Protein AF-A0A7K0DSP1-F1 (afdb_monomer)

pLDDT: mean 83.59, std 16.06, range [27.11, 98.75]

Sequence (676 aa):
MGIRMHAGPEGMPEGAAALQHVYDAVHGTIDTRDTYILGERSTIAHLLVSPALQRMRRIKQLDFASQTFSAADHSRFAHAIGTMHVMRKMLDRLVDTGENFERQLQYLRKSNARLFDGDVAADRPKLFQHMLLAGLLQDIGELPYAQATRHVYRPNLEMRKHVSRCTGIREDRLNNKQIFTLAGIFDEKIAEKLALVDMGLLAYLITGLSPDEEAELALRPLRHMVDGTLDADRLDYVFRDAYHTLGAVGDANSVIDTILYYDDVGPVVTEAGPVANLLVARARLYSSVYLSPANRFRLLLLLTALRGIRDDVECSKEFFGPSAVDISLDDFFDLDEMSLNSRLYDITRSPTVRRLDKKSRNALEIYTGKYIDYQHFWIAPVSERNAAPAVNLVLPDDLYFDTLSDQQRPIYYTGSVRVKNESLSHIADSVPLEHCAGPYSAMLQSPVSTQPMKDSILVFLPAVHRGRAWAEFDAALASRNLYDVLLENDPVSVIDFPTDTRNAPGFVGPAVFISFAAPDIQLVRRIAAVLVSARRRYFFYGGRFQGIGATARDNSVNAVREADAVIMVASTSYAARFKQEPDGYVASEIFAISARRERDADFSLVVLTAEDKSTVLDNLPWRSAFGFGEPPFFGRPLRSANSADFDSAVHAAIQAIDAVVTVSRDSGYSGETRSS

Solvent-accessible surface area (backbone atoms only — not comparable to full-atom values): 37420 Å² total; per-residue (Å²): 136,86,82,83,78,80,81,73,80,91,84,72,78,93,88,65,86,62,67,54,57,48,86,40,96,82,76,41,76,37,71,45,65,58,65,44,69,72,62,99,56,56,50,51,51,56,46,65,73,28,71,59,46,52,43,26,62,53,21,55,65,52,59,54,33,32,80,81,29,79,60,35,70,53,24,38,35,61,48,24,55,39,9,19,41,43,35,49,52,47,51,52,39,25,52,76,60,63,59,68,62,56,68,40,50,54,49,41,32,69,78,37,48,89,82,29,75,64,56,64,81,68,32,46,34,52,53,50,35,45,50,31,50,29,37,44,44,61,64,56,24,63,56,38,52,41,92,30,40,65,81,59,52,40,70,23,71,68,56,42,53,48,42,20,68,76,57,62,40,60,58,90,79,51,53,62,51,56,46,42,20,47,40,54,50,62,32,67,91,40,30,65,68,40,71,73,54,64,62,66,59,38,46,24,47,59,66,77,51,66,74,51,75,65,50,57,76,50,41,37,34,60,29,27,43,55,64,40,94,76,12,19,51,59,48,28,49,47,45,46,52,20,60,33,60,79,55,56,63,79,54,52,61,62,37,45,75,27,46,46,52,55,41,87,79,31,48,32,21,51,53,40,64,47,53,48,36,51,52,50,47,43,51,49,41,32,48,63,47,72,62,22,66,71,31,47,50,53,41,50,24,49,35,41,21,54,47,29,33,60,72,34,70,65,39,16,43,71,70,50,32,94,56,35,53,37,36,52,72,67,57,50,68,63,49,29,44,65,52,51,51,51,49,53,54,51,45,70,72,36,80,53,45,77,71,36,51,71,37,22,38,51,23,40,43,42,69,74,64,50,87,70,64,66,44,74,53,77,44,63,70,74,71,87,88,70,79,69,79,89,70,94,71,66,77,47,62,72,56,49,67,42,67,57,64,82,55,70,43,59,83,53,61,79,65,37,40,27,31,47,43,79,92,50,58,92,44,96,61,62,42,40,35,47,81,62,36,65,92,50,15,70,66,37,70,41,85,43,54,44,50,75,53,75,84,27,33,42,38,37,37,50,74,78,78,79,56,70,41,47,56,54,47,52,52,29,53,76,67,59,57,38,53,64,54,48,64,77,63,42,82,66,68,55,69,92,60,75,55,58,26,73,86,40,89,85,41,44,76,68,33,29,29,53,46,70,32,83,95,45,51,68,59,52,51,54,50,47,51,53,32,56,78,65,30,39,13,30,33,47,67,91,50,95,79,51,64,94,42,96,42,66,48,48,22,42,37,49,46,57,71,74,30,47,26,36,42,34,46,47,25,66,64,35,27,48,49,33,70,76,29,70,88,31,43,61,30,49,27,45,50,44,48,31,60,42,46,77,71,34,90,52,45,36,78,39,36,36,34,39,46,57,65,75,73,36,58,84,53,47,61,46,54,84,47,61,70,29,94,69,77,69,65,38,66,61,31,50,75,80,37,51,70,70,54,38,51,51,19,53,51,51,44,52,53,55,45,51,54,44,48,50,55,51,60,62,70,70,72,71,86,77,91,75,92,130

Radius of gyration: 28.17 Å; Cα contacts (8 Å, |Δi|>4): 1058; chains: 1; bounding box: 87×64×83 Å

Structure (mmCIF, N/CA/C/O backbone):
data_AF-A0A7K0DSP1-F1
#
_entry.id   AF-A0A7K0DSP1-F1
#
loop_
_atom_site.group_PDB
_atom_site.id
_atom_site.type_symbol
_atom_site.label_atom_id
_atom_site.label_alt_id
_atom_site.label_comp_id
_atom_site.label_asym_id
_atom_site.label_entity_id
_atom_site.label_seq_id
_atom_site.pdbx_PDB_ins_code
_atom_site.Cartn_x
_atom_site.Cartn_y
_atom_site.Cartn_z
_atom_site.occupancy
_atom_site.B_iso_or_equiv
_atom_site.auth_seq_id
_atom_site.auth_comp_id
_atom_site.auth_asym_id
_atom_site.auth_atom_id
_atom_site.pdbx_PDB_model_num
ATOM 1 N N . MET A 1 1 ? -39.569 32.919 -6.430 1.00 36.00 1 MET A N 1
ATOM 2 C CA . MET A 1 1 ? -39.931 32.170 -5.208 1.00 36.00 1 MET A CA 1
ATOM 3 C C . MET A 1 1 ? -38.671 32.022 -4.376 1.00 36.00 1 MET A C 1
ATOM 5 O O . MET A 1 1 ? -37.805 31.245 -4.747 1.00 36.00 1 MET A O 1
ATOM 9 N N . GLY A 1 2 ? -38.506 32.861 -3.352 1.00 28.59 2 GLY A N 1
ATOM 10 C CA . GLY A 1 2 ? -37.340 32.819 -2.468 1.00 28.59 2 GLY A CA 1
ATOM 11 C C . GLY A 1 2 ? -37.510 31.729 -1.414 1.00 28.59 2 GLY A C 1
ATOM 12 O O . GLY A 1 2 ? -38.531 31.699 -0.730 1.00 28.59 2 GLY A O 1
ATOM 13 N N . ILE A 1 3 ? -36.526 30.840 -1.302 1.00 29.31 3 ILE A N 1
ATOM 14 C CA . ILE A 1 3 ? -36.465 29.821 -0.254 1.00 29.31 3 ILE A CA 1
ATOM 15 C C . ILE A 1 3 ? -35.783 30.462 0.957 1.00 29.31 3 ILE A C 1
ATOM 17 O O . ILE A 1 3 ? -34.620 30.853 0.888 1.00 29.31 3 ILE A O 1
ATOM 21 N N . ARG A 1 4 ? -36.532 30.613 2.055 1.00 27.11 4 ARG A N 1
ATOM 22 C CA . ARG A 1 4 ? -35.997 30.998 3.367 1.00 27.11 4 ARG A CA 1
ATOM 23 C C . ARG A 1 4 ? -35.152 29.845 3.908 1.00 27.11 4 ARG A C 1
ATOM 25 O O . ARG A 1 4 ? -35.680 28.756 4.112 1.00 27.11 4 ARG A O 1
ATOM 32 N N . MET A 1 5 ? -33.874 30.097 4.173 1.00 29.28 5 MET A N 1
ATOM 33 C CA . MET A 1 5 ? -33.074 29.234 5.040 1.00 29.28 5 MET A CA 1
ATOM 34 C C . MET A 1 5 ? -33.464 29.519 6.493 1.00 29.28 5 MET A C 1
ATOM 36 O O . MET A 1 5 ? -33.476 30.673 6.921 1.00 29.28 5 MET A O 1
ATOM 40 N N . HIS A 1 6 ? -33.850 28.478 7.229 1.00 31.34 6 HIS A N 1
ATOM 41 C CA . HIS A 1 6 ? -34.105 28.566 8.663 1.00 31.34 6 HIS A CA 1
ATOM 42 C C . HIS A 1 6 ? -32.789 28.836 9.402 1.00 31.34 6 HIS A C 1
ATOM 44 O O . HIS A 1 6 ? -31.823 28.094 9.239 1.00 31.34 6 HIS A O 1
ATOM 50 N N . ALA A 1 7 ? -32.768 29.901 10.206 1.00 32.94 7 ALA A N 1
ATOM 51 C CA . ALA A 1 7 ? -31.704 30.176 11.160 1.00 32.94 7 ALA A CA 1
ATOM 52 C C . ALA A 1 7 ? -31.658 29.057 12.216 1.00 32.94 7 ALA A C 1
ATOM 54 O O . ALA A 1 7 ? -32.695 28.684 12.770 1.00 32.94 7 ALA A O 1
ATOM 55 N N . GLY A 1 8 ? -30.465 28.504 12.452 1.00 35.62 8 GLY A N 1
ATOM 56 C CA . GLY A 1 8 ? -30.205 27.584 13.561 1.00 35.62 8 GLY A CA 1
ATOM 57 C C . GLY A 1 8 ? -30.283 28.290 14.924 1.00 35.62 8 GLY A C 1
ATOM 58 O O . GLY A 1 8 ? -30.369 29.519 14.964 1.00 35.62 8 GLY A O 1
ATOM 59 N N . PRO A 1 9 ? -30.271 27.536 16.039 1.00 33.75 9 PRO A N 1
ATOM 60 C CA . PRO A 1 9 ? -30.369 28.105 17.380 1.00 33.75 9 PRO A CA 1
ATOM 61 C C . PRO A 1 9 ? -29.222 29.090 17.649 1.00 33.75 9 PRO A C 1
ATOM 63 O O . PRO A 1 9 ? -28.073 28.829 17.288 1.00 33.75 9 PRO A O 1
ATOM 66 N N . GLU A 1 10 ? -29.557 30.222 18.269 1.00 33.81 10 GLU A N 1
ATOM 67 C CA . GLU A 1 10 ? -28.651 31.334 18.565 1.00 33.81 10 GLU A CA 1
ATOM 68 C C . GLU A 1 10 ? -27.416 30.871 19.358 1.00 33.81 10 GLU A C 1
ATOM 70 O O . GLU A 1 10 ? -27.544 30.288 20.434 1.00 33.81 10 GLU A O 1
ATOM 75 N N . GLY A 1 11 ? -26.215 31.143 18.826 1.00 37.78 11 GLY A N 1
ATOM 76 C CA . GLY A 1 11 ? -24.948 30.942 19.541 1.00 37.78 11 GLY A CA 1
ATOM 77 C C . GLY A 1 11 ? -23.765 30.396 18.733 1.00 37.78 11 GLY A C 1
ATOM 78 O O . GLY A 1 11 ? -22.658 30.370 19.262 1.00 37.78 11 GLY A O 1
ATOM 79 N N . MET A 1 12 ? -23.934 29.978 17.472 1.00 32.81 12 MET A N 1
ATOM 80 C CA . MET A 1 12 ? -22.795 29.537 16.649 1.00 32.81 12 MET A CA 1
ATOM 81 C C . MET A 1 12 ? -22.161 30.696 15.859 1.00 32.81 12 MET A C 1
ATOM 83 O O . MET A 1 12 ? -22.889 31.421 15.180 1.00 32.81 12 MET A O 1
ATOM 87 N N . PRO A 1 13 ? -20.825 30.875 15.900 1.00 35.53 13 PRO A N 1
ATOM 88 C CA . PRO A 1 13 ? -20.150 31.900 15.112 1.00 35.53 13 PRO A CA 1
ATOM 89 C C . PRO A 1 13 ? -20.277 31.611 13.608 1.00 35.53 13 PRO A C 1
ATOM 91 O O . PRO A 1 13 ? -20.029 30.497 13.139 1.00 35.53 13 PRO A O 1
ATOM 94 N N . GLU A 1 14 ? -20.668 32.640 12.855 1.00 37.59 14 GLU A N 1
ATOM 95 C CA . GLU A 1 14 ? -20.814 32.626 11.399 1.00 37.59 14 GLU A CA 1
ATOM 96 C C . GLU A 1 14 ? -19.476 32.282 10.720 1.00 37.59 14 GLU A C 1
ATOM 98 O O . GLU A 1 14 ? -18.514 33.045 10.792 1.00 37.59 14 GLU A O 1
ATOM 103 N N . GLY A 1 15 ? -19.400 31.121 10.057 1.00 37.09 15 GLY A N 1
ATOM 104 C CA . GLY A 1 15 ? -18.249 30.768 9.212 1.00 37.09 15 GLY A CA 1
ATOM 105 C C . GLY A 1 15 ? -18.026 29.281 8.924 1.00 37.09 15 GLY A C 1
ATOM 106 O O . GLY A 1 15 ? -17.362 28.955 7.945 1.00 37.09 15 GLY A O 1
ATOM 107 N N . ALA A 1 16 ? -18.592 28.361 9.709 1.00 37.47 16 ALA A N 1
ATOM 108 C CA . ALA A 1 16 ? -18.476 26.926 9.444 1.00 37.47 16 ALA A CA 1
ATOM 109 C C . ALA A 1 16 ? -19.738 26.182 9.891 1.00 37.47 16 ALA A C 1
ATOM 111 O O . ALA A 1 16 ? -19.772 25.569 10.955 1.00 37.47 16 ALA A O 1
ATOM 112 N N . ALA A 1 17 ? -20.779 26.188 9.057 1.00 43.28 17 ALA A N 1
ATOM 113 C CA . ALA A 1 17 ? -21.724 25.080 9.089 1.00 43.28 17 ALA A CA 1
ATOM 114 C C . ALA A 1 17 ? -20.935 23.835 8.653 1.00 43.28 17 ALA A C 1
ATOM 116 O O . ALA A 1 17 ? -20.761 23.594 7.460 1.00 43.28 17 ALA A O 1
ATOM 117 N N . ALA A 1 18 ? -20.342 23.120 9.613 1.00 54.38 18 ALA A N 1
ATOM 118 C CA . ALA A 1 18 ? -19.647 21.870 9.348 1.00 54.38 18 ALA A CA 1
ATOM 119 C C . ALA A 1 18 ? -20.594 20.977 8.538 1.00 54.38 18 ALA A C 1
ATOM 121 O O . ALA A 1 18 ? -21.741 20.780 8.941 1.00 54.38 18 ALA A O 1
ATOM 122 N N . LEU A 1 19 ? -20.147 20.490 7.377 1.00 61.50 19 LEU A N 1
ATOM 123 C CA . LEU A 1 19 ? -20.882 19.497 6.596 1.00 61.50 19 LEU A CA 1
ATOM 124 C C . LEU A 1 19 ? -21.046 18.262 7.485 1.00 61.50 19 LEU A C 1
ATOM 126 O O . LEU A 1 19 ? -20.141 17.439 7.523 1.00 61.50 19 LEU A O 1
ATOM 130 N N . GLN A 1 20 ? -22.159 18.166 8.222 1.00 74.62 20 GLN A N 1
ATOM 131 C CA . GLN A 1 20 ? -22.497 17.027 9.093 1.00 74.62 20 GLN A CA 1
ATOM 132 C C . GLN A 1 20 ? -22.691 15.740 8.286 1.00 74.62 20 GLN A C 1
ATOM 134 O O . GLN A 1 20 ? -22.624 14.639 8.827 1.00 74.62 20 GLN A O 1
ATOM 139 N N . HIS A 1 21 ? -22.929 15.900 6.984 1.00 86.56 21 HIS A N 1
ATOM 140 C CA . HIS A 1 21 ? -23.085 14.817 6.043 1.00 86.56 21 HIS A CA 1
ATOM 141 C C . HIS A 1 21 ? -22.329 15.098 4.749 1.00 86.56 21 HIS A C 1
ATOM 143 O O . HIS A 1 21 ? -22.278 16.235 4.271 1.00 86.56 21 HIS A O 1
ATOM 149 N N . VAL A 1 22 ? -21.793 14.033 4.161 1.00 90.88 22 VAL A N 1
ATOM 150 C CA . VAL A 1 22 ? -21.239 14.014 2.805 1.00 90.88 22 VAL A CA 1
ATOM 151 C C . VAL A 1 22 ? -22.004 12.968 2.003 1.00 90.88 22 VAL A C 1
ATOM 153 O O . VAL A 1 22 ? -22.298 11.892 2.514 1.00 90.88 22 VAL A O 1
ATOM 156 N N . TYR A 1 23 ? -22.342 13.281 0.755 1.00 93.06 23 TYR A N 1
ATOM 157 C CA . TYR A 1 23 ? -22.948 12.312 -0.155 1.00 93.06 23 TYR A CA 1
ATOM 158 C C . TYR A 1 23 ? -21.851 11.574 -0.918 1.00 93.06 23 TYR A C 1
ATOM 160 O O . TYR A 1 23 ? -21.028 12.199 -1.588 1.00 93.06 23 TYR A O 1
ATOM 168 N N . ASP A 1 24 ? -21.860 10.254 -0.813 1.00 95.19 24 ASP A N 1
ATOM 169 C CA . ASP A 1 24 ? -20.935 9.337 -1.462 1.00 95.19 24 ASP A CA 1
ATOM 170 C C . ASP A 1 24 ? -21.697 8.381 -2.386 1.00 95.19 24 ASP A C 1
ATOM 172 O O . ASP A 1 24 ? -22.796 7.923 -2.072 1.00 95.19 24 ASP A O 1
ATOM 176 N N . ALA A 1 25 ? -21.111 8.078 -3.544 1.00 91.62 25 ALA A N 1
ATOM 177 C CA . ALA A 1 25 ? -21.758 7.240 -4.552 1.00 91.62 25 ALA A CA 1
ATOM 178 C C . ALA A 1 25 ? -21.875 5.765 -4.130 1.00 91.62 25 ALA A C 1
ATOM 180 O O . ALA A 1 25 ? -22.749 5.067 -4.636 1.00 91.62 25 ALA A O 1
ATOM 181 N N . VAL A 1 26 ? -21.008 5.299 -3.225 1.00 94.00 26 VAL A N 1
ATOM 182 C CA . VAL A 1 26 ? -20.949 3.898 -2.784 1.00 94.00 26 VAL A CA 1
ATOM 183 C C . VAL A 1 26 ? -21.766 3.707 -1.512 1.00 94.00 26 VAL A C 1
ATOM 185 O O . VAL A 1 26 ? -22.581 2.793 -1.424 1.00 94.00 26 VAL A O 1
ATOM 188 N N . HIS A 1 27 ? -21.585 4.597 -0.537 1.00 94.75 27 HIS A N 1
ATOM 189 C CA . HIS A 1 27 ? -22.173 4.454 0.798 1.00 94.75 27 HIS A CA 1
ATOM 190 C C . HIS A 1 27 ? -23.432 5.288 1.034 1.00 94.75 27 HIS A C 1
ATOM 192 O O . HIS A 1 27 ? -24.028 5.196 2.110 1.00 94.75 27 HIS A O 1
ATOM 198 N N . GLY A 1 28 ? -23.844 6.104 0.060 1.00 94.12 28 GLY A N 1
ATOM 199 C CA . GLY A 1 28 ? -24.939 7.054 0.217 1.00 94.12 28 GLY A CA 1
ATOM 200 C C . GLY A 1 28 ? -24.546 8.204 1.142 1.00 94.12 28 GLY A C 1
ATOM 201 O O . GLY A 1 28 ? -23.525 8.858 0.946 1.00 94.12 28 GLY A O 1
ATOM 202 N N . THR A 1 29 ? -25.365 8.490 2.151 1.00 95.25 29 THR A N 1
ATOM 203 C CA . THR A 1 29 ? -25.078 9.568 3.107 1.00 95.25 29 THR A CA 1
ATOM 204 C C . THR A 1 29 ? -24.080 9.098 4.166 1.00 95.25 29 THR A C 1
ATOM 206 O O . THR A 1 29 ? -24.372 8.188 4.941 1.00 95.25 29 THR A O 1
ATOM 209 N N . ILE A 1 30 ? -22.926 9.759 4.236 1.00 95.75 30 ILE A N 1
ATOM 210 C CA . ILE A 1 30 ? -21.889 9.524 5.243 1.00 95.75 30 ILE A CA 1
ATOM 211 C C . ILE A 1 30 ? -22.022 10.541 6.377 1.00 95.75 30 ILE A C 1
ATOM 213 O O . ILE A 1 30 ? -22.111 11.742 6.124 1.00 95.75 30 ILE A O 1
ATOM 217 N N . ASP A 1 31 ? -22.017 10.058 7.622 1.00 93.00 31 ASP A N 1
ATOM 218 C CA . ASP A 1 31 ? -22.009 10.877 8.840 1.00 93.00 31 ASP A CA 1
ATOM 219 C C . ASP A 1 31 ? -20.577 11.231 9.267 1.00 93.00 31 ASP A C 1
ATOM 221 O O . ASP A 1 31 ? -19.766 10.364 9.612 1.00 93.00 31 ASP A O 1
ATOM 225 N N . THR A 1 32 ? -20.279 12.526 9.263 1.00 91.94 32 THR A N 1
ATOM 226 C CA . THR A 1 32 ? -18.964 13.098 9.585 1.00 91.94 32 THR A CA 1
ATOM 227 C C . THR A 1 32 ? -18.913 13.723 10.981 1.00 91.94 32 THR A C 1
ATOM 229 O O . THR A 1 32 ? -17.931 14.384 11.317 1.00 91.94 32 THR A O 1
ATOM 232 N N . ARG A 1 33 ? -19.952 13.549 11.808 1.00 90.69 33 ARG A N 1
ATOM 233 C CA . ARG A 1 33 ? -19.974 14.056 13.188 1.00 90.69 33 ARG A CA 1
ATOM 234 C C . ARG A 1 33 ? -19.020 13.266 14.077 1.00 90.69 33 ARG A C 1
ATOM 236 O O . ARG A 1 33 ? -18.889 12.055 13.935 1.00 90.69 33 ARG A O 1
ATOM 243 N N . ASP A 1 34 ? -18.389 13.921 15.040 1.00 90.25 34 ASP A N 1
ATOM 244 C CA . ASP A 1 34 ? -17.561 13.217 16.023 1.00 90.25 34 ASP A CA 1
ATOM 245 C C . ASP A 1 34 ? -18.415 12.319 16.926 1.00 90.25 34 ASP A C 1
ATOM 247 O O . ASP A 1 34 ? -19.563 12.641 17.240 1.00 90.25 34 ASP A O 1
ATOM 251 N N . THR A 1 35 ? -17.850 11.198 17.374 1.00 86.69 35 THR A N 1
ATOM 252 C CA . THR A 1 35 ? -18.454 10.388 18.447 1.00 86.69 35 THR A CA 1
ATOM 253 C C . THR A 1 35 ? -18.195 11.006 19.814 1.00 86.69 35 THR A C 1
ATOM 255 O O . THR A 1 35 ? -18.970 10.803 20.743 1.00 86.69 35 THR A O 1
ATOM 258 N N . TYR A 1 36 ? -17.117 11.780 19.935 1.00 83.00 36 TYR A N 1
ATOM 259 C CA . TYR A 1 36 ? -16.787 12.559 21.116 1.00 83.00 36 TYR A CA 1
ATOM 260 C C . TYR A 1 36 ? -16.146 13.874 20.684 1.00 83.00 36 TYR A C 1
ATOM 262 O O . TYR A 1 36 ? -15.126 13.878 19.992 1.00 83.00 36 TYR A O 1
ATOM 270 N N . ILE A 1 37 ? -16.739 14.997 21.093 1.00 73.88 37 ILE A N 1
ATOM 271 C CA . ILE A 1 37 ? -16.173 16.312 20.801 1.00 73.88 37 ILE A CA 1
ATOM 272 C C . ILE A 1 37 ? -15.040 16.545 21.795 1.00 73.88 37 ILE A C 1
ATOM 274 O O . ILE A 1 37 ? -15.269 16.805 22.974 1.00 73.88 37 ILE A O 1
ATOM 278 N N . LEU A 1 38 ? -13.806 16.421 21.309 1.00 66.94 38 LEU A N 1
ATOM 279 C CA . LEU A 1 38 ? -12.623 16.586 22.144 1.00 66.94 38 LEU A CA 1
ATOM 280 C C . LEU A 1 38 ? -12.368 18.058 22.512 1.00 66.94 38 LEU A C 1
ATOM 282 O O . LEU A 1 38 ? -11.643 18.284 23.464 1.00 66.94 38 LEU A O 1
ATOM 286 N N . GLY A 1 39 ? -12.981 19.045 21.838 1.00 67.06 39 GLY A N 1
ATOM 287 C CA . GLY A 1 39 ? -12.827 20.483 22.124 1.00 67.06 39 GLY A CA 1
ATOM 288 C C . GLY A 1 39 ? -14.095 21.315 21.868 1.00 67.06 39 GLY A C 1
ATOM 289 O O . GLY A 1 39 ? -15.208 20.840 22.046 1.00 67.06 39 GLY A O 1
ATOM 290 N N . GLU A 1 40 ? -13.952 22.572 21.435 1.00 67.06 40 GLU A N 1
ATOM 291 C CA . GLU A 1 40 ? -15.107 23.449 21.136 1.00 67.06 40 GLU A CA 1
ATOM 292 C C . GLU A 1 40 ? -15.729 23.200 19.751 1.00 67.06 40 GLU A C 1
ATOM 294 O O . GLU A 1 40 ? -16.824 23.674 19.446 1.00 67.06 40 GLU A O 1
ATOM 299 N N . ARG A 1 41 ? -15.011 22.493 18.875 1.00 75.19 41 ARG A N 1
ATOM 300 C CA . ARG A 1 41 ? -15.364 22.298 17.466 1.00 75.19 41 ARG A CA 1
ATOM 301 C C . ARG A 1 41 ? -15.139 20.853 17.050 1.00 75.19 41 ARG A C 1
ATOM 303 O O . ARG A 1 41 ? -14.393 20.121 17.695 1.00 75.19 41 ARG A O 1
ATOM 310 N N . SER A 1 42 ? -15.760 20.476 15.935 1.00 86.06 42 SER A N 1
ATOM 311 C CA . SER A 1 42 ? -15.656 19.121 15.409 1.00 86.06 42 SER A CA 1
ATOM 312 C C . SER A 1 42 ? -14.252 18.801 14.886 1.00 86.06 42 SER A C 1
ATOM 314 O O . SER A 1 42 ? -13.735 19.505 14.013 1.00 86.06 42 SER A O 1
ATOM 316 N N . THR A 1 43 ? -13.650 17.719 15.388 1.00 89.19 43 THR A N 1
ATOM 317 C CA . THR A 1 43 ? -12.313 17.269 14.976 1.00 89.19 43 THR A CA 1
ATOM 318 C C . THR A 1 43 ? -12.346 16.750 13.542 1.00 89.19 43 THR A C 1
ATOM 320 O O . THR A 1 43 ? -11.556 17.203 12.712 1.00 89.19 43 THR A O 1
ATOM 323 N N . ILE A 1 44 ? -13.294 15.866 13.211 1.00 91.75 44 ILE A N 1
ATOM 324 C CA . ILE A 1 44 ? -13.440 15.320 11.854 1.00 91.75 44 ILE A CA 1
ATOM 325 C C . ILE A 1 44 ? -13.682 16.450 10.846 1.00 91.75 44 ILE A C 1
ATOM 327 O O . ILE A 1 44 ? -12.969 16.538 9.846 1.00 91.75 44 ILE A O 1
ATOM 331 N N . ALA A 1 45 ? -14.608 17.375 11.120 1.00 88.69 45 ALA A N 1
ATOM 332 C CA . ALA A 1 45 ? -14.893 18.480 10.202 1.00 88.69 45 ALA A CA 1
ATOM 333 C C . ALA A 1 45 ? -13.656 19.356 9.920 1.00 88.69 45 ALA A C 1
ATOM 335 O O . ALA A 1 45 ? -13.424 19.762 8.779 1.00 88.69 45 ALA A O 1
ATOM 336 N N . HIS A 1 46 ? -12.830 19.620 10.935 1.00 86.88 46 HIS A N 1
ATOM 337 C CA . HIS A 1 46 ? -11.588 20.377 10.773 1.00 86.88 46 HIS A CA 1
ATOM 338 C C . HIS A 1 46 ? -10.509 19.640 9.972 1.00 86.88 46 HIS A C 1
ATOM 340 O O . HIS A 1 46 ? -9.716 20.282 9.267 1.00 86.88 46 HIS A O 1
ATOM 346 N N . LEU A 1 47 ? -10.446 18.313 10.093 1.00 91.12 47 LEU A N 1
ATOM 347 C CA . LEU A 1 47 ? -9.525 17.476 9.327 1.00 91.12 47 LEU A CA 1
ATOM 348 C C . LEU A 1 47 ? -9.949 17.388 7.865 1.00 91.12 47 LEU A C 1
ATOM 350 O O . LEU A 1 47 ? -9.092 17.492 6.989 1.00 91.12 47 LEU A O 1
ATOM 354 N N . LEU A 1 48 ? -11.252 17.303 7.583 1.00 91.94 48 LEU A N 1
ATOM 355 C CA . LEU A 1 48 ? -11.776 17.240 6.216 1.00 91.94 48 LEU A CA 1
ATOM 356 C C . LEU A 1 48 ? -11.341 18.429 5.352 1.00 91.94 48 LEU A C 1
ATOM 358 O O . LEU A 1 48 ? -11.216 18.277 4.141 1.00 91.94 48 LEU A O 1
ATOM 362 N N . VAL A 1 49 ? -11.071 19.591 5.949 1.00 89.69 49 VAL A N 1
ATOM 363 C CA . VAL A 1 49 ? -10.566 20.793 5.257 1.00 89.69 49 VAL A CA 1
ATOM 364 C C . VAL A 1 49 ? -9.053 21.002 5.411 1.00 89.69 49 VAL A C 1
ATOM 366 O O . VAL A 1 49 ? -8.530 22.042 5.018 1.00 89.69 49 VAL A O 1
ATOM 369 N N . SER A 1 50 ? -8.327 20.048 6.001 1.00 88.62 50 SER A N 1
ATOM 370 C CA . SER A 1 50 ? -6.869 20.129 6.147 1.00 88.62 50 SER A CA 1
ATOM 371 C C . SER A 1 50 ? -6.144 19.963 4.803 1.00 88.62 50 SER A C 1
ATOM 373 O O . SER A 1 50 ? -6.633 19.234 3.934 1.00 88.62 50 SER A O 1
ATOM 375 N N . PRO A 1 51 ? -4.957 20.578 4.624 1.00 87.44 51 PRO A N 1
ATOM 376 C CA . PRO A 1 51 ? -4.157 20.400 3.413 1.00 87.44 51 PRO A CA 1
ATOM 377 C C . PRO A 1 51 ? -3.846 18.930 3.097 1.00 87.44 51 PRO A C 1
ATOM 379 O O . PRO A 1 51 ? -4.003 18.519 1.948 1.00 87.44 51 PRO A O 1
ATOM 382 N N . ALA A 1 52 ? -3.494 18.126 4.109 1.00 89.81 52 ALA A N 1
ATOM 383 C CA . ALA A 1 52 ? -3.153 16.714 3.922 1.00 89.81 52 ALA A CA 1
ATOM 384 C C . ALA A 1 52 ? -4.319 15.897 3.342 1.00 89.81 52 ALA A C 1
ATOM 386 O O . ALA A 1 52 ? -4.132 15.159 2.377 1.00 89.81 52 ALA A O 1
ATOM 387 N N . LEU A 1 53 ? -5.539 16.069 3.867 1.00 92.69 53 LEU A N 1
ATOM 388 C CA . LEU A 1 53 ? -6.713 15.384 3.318 1.00 92.69 53 LEU A CA 1
ATOM 389 C C . LEU A 1 53 ? -7.154 15.987 1.982 1.00 92.69 53 LEU A C 1
ATOM 391 O O . LEU A 1 53 ? -7.471 15.251 1.054 1.00 92.69 53 LEU A O 1
ATOM 395 N N . GLN A 1 54 ? -7.133 17.311 1.816 1.00 92.69 54 GLN A N 1
ATOM 396 C CA . GLN A 1 54 ? -7.533 17.939 0.550 1.00 92.69 54 GLN A CA 1
ATOM 397 C C . GLN A 1 54 ? -6.606 17.573 -0.616 1.00 92.69 54 GLN A C 1
ATOM 399 O O . GLN A 1 54 ? -7.067 17.477 -1.755 1.00 92.69 54 GLN A O 1
ATOM 404 N N . ARG A 1 55 ? -5.324 17.299 -0.348 1.00 94.75 55 ARG A N 1
ATOM 405 C CA . ARG A 1 55 ? -4.390 16.717 -1.322 1.00 94.75 55 ARG A CA 1
ATOM 406 C C . ARG A 1 55 ? -4.903 15.395 -1.895 1.00 94.75 55 ARG A C 1
ATOM 408 O O . ARG A 1 55 ? -4.815 15.193 -3.103 1.00 94.75 55 ARG A O 1
ATOM 415 N N . MET A 1 56 ? -5.526 14.543 -1.076 1.00 97.12 56 MET A N 1
ATOM 416 C CA . MET A 1 56 ? -6.052 13.239 -1.505 1.00 97.12 56 MET A CA 1
ATOM 417 C C . MET A 1 56 ? -7.136 13.334 -2.586 1.00 97.12 56 MET A C 1
ATOM 419 O O . MET A 1 56 ? -7.413 12.344 -3.255 1.00 97.12 56 MET A O 1
ATOM 423 N N . ARG A 1 57 ? -7.746 14.509 -2.806 1.00 96.56 57 ARG A N 1
ATOM 424 C CA . ARG A 1 57 ? -8.690 14.722 -3.919 1.00 96.56 57 ARG A CA 1
ATOM 425 C C . ARG A 1 57 ? -8.014 14.684 -5.289 1.00 96.56 57 ARG A C 1
ATOM 427 O O . ARG A 1 57 ? -8.689 14.446 -6.283 1.00 96.56 57 ARG A O 1
ATOM 434 N N . ARG A 1 58 ? -6.708 14.959 -5.340 1.00 96.62 58 ARG A N 1
ATOM 435 C CA . ARG A 1 58 ? -5.894 15.042 -6.564 1.00 96.62 58 ARG A CA 1
ATOM 436 C C . ARG A 1 58 ? -5.021 13.802 -6.773 1.00 96.62 58 ARG A C 1
ATOM 438 O O . ARG A 1 58 ? -4.107 13.821 -7.592 1.00 96.62 58 ARG A O 1
ATOM 445 N N . ILE A 1 59 ? -5.297 12.741 -6.017 1.00 97.38 59 ILE A N 1
ATOM 446 C CA . ILE A 1 59 ? -4.643 11.440 -6.133 1.00 97.38 59 ILE A CA 1
ATOM 447 C C . ILE A 1 59 ? -5.739 10.400 -6.329 1.00 97.38 59 ILE A C 1
ATOM 449 O O . ILE A 1 59 ? -6.646 10.282 -5.497 1.00 97.38 59 ILE A O 1
ATOM 453 N N . LYS A 1 60 ? -5.683 9.671 -7.440 1.00 96.44 60 LYS A N 1
ATOM 454 C CA . LYS A 1 60 ? -6.636 8.611 -7.750 1.00 96.44 60 LYS A CA 1
ATOM 455 C C . LYS A 1 60 ? -6.349 7.384 -6.896 1.00 96.44 60 LYS A C 1
ATOM 457 O O . LYS A 1 60 ? -5.213 7.117 -6.502 1.00 96.44 60 LYS A O 1
ATOM 462 N N . GLN A 1 61 ? -7.399 6.620 -6.616 1.00 95.75 61 GLN A N 1
ATOM 463 C CA . GLN A 1 61 ? -7.275 5.367 -5.874 1.00 95.75 61 GLN A CA 1
ATOM 464 C C . GLN A 1 61 ? -6.543 4.294 -6.694 1.00 95.75 61 GLN A C 1
ATOM 466 O O . GLN A 1 61 ? -5.735 3.547 -6.148 1.00 95.75 61 GLN A O 1
ATOM 471 N N . LEU A 1 62 ? -6.818 4.231 -8.004 1.00 94.88 62 LEU A N 1
ATOM 472 C CA . LEU A 1 62 ? -6.435 3.121 -8.885 1.00 94.88 62 LEU A CA 1
ATOM 473 C C . LEU A 1 62 ? -5.421 3.490 -9.972 1.00 94.88 62 LEU A C 1
ATOM 475 O O . LEU A 1 62 ? -5.452 2.915 -11.059 1.00 94.88 62 LEU A O 1
ATOM 479 N N . ASP A 1 63 ? -4.522 4.432 -9.694 1.00 92.12 63 ASP A N 1
ATOM 480 C CA . ASP A 1 63 ? -3.446 4.834 -10.605 1.00 92.12 63 ASP A CA 1
ATOM 481 C C . ASP A 1 63 ? -3.958 5.080 -12.049 1.00 92.12 63 ASP A C 1
ATOM 483 O O . ASP A 1 63 ? -4.781 5.968 -12.296 1.00 92.12 63 ASP A O 1
ATOM 487 N N . PHE A 1 64 ? -3.516 4.270 -13.021 1.00 94.62 64 PHE A N 1
ATOM 488 C CA . PHE A 1 64 ? -3.892 4.381 -14.434 1.00 94.62 64 PHE A CA 1
ATOM 489 C C . PHE A 1 64 ? -5.089 3.509 -14.832 1.00 94.62 64 PHE A C 1
ATOM 491 O O . PHE A 1 64 ? -5.408 3.438 -16.021 1.00 94.62 64 PHE A O 1
ATOM 498 N N . ALA A 1 65 ? -5.788 2.873 -13.886 1.00 93.56 65 ALA A N 1
ATOM 499 C CA . ALA A 1 65 ? -6.947 2.031 -14.188 1.00 93.56 65 ALA A CA 1
ATOM 500 C C . ALA A 1 65 ? -8.034 2.788 -14.964 1.00 93.56 65 ALA A C 1
ATOM 502 O O . ALA A 1 65 ? -8.667 2.194 -15.834 1.00 93.56 65 ALA A O 1
ATOM 503 N N . SER A 1 66 ? -8.177 4.101 -14.739 1.00 92.88 66 SER A N 1
ATOM 504 C CA . SER A 1 66 ? -9.067 4.995 -15.503 1.00 92.88 66 SER A CA 1
ATOM 505 C C . SER A 1 66 ? -8.868 4.943 -17.026 1.00 92.88 66 SER A C 1
ATOM 507 O O . SER A 1 66 ? -9.804 5.198 -17.779 1.00 92.88 66 SER A O 1
ATOM 509 N N . GLN A 1 67 ? -7.682 4.551 -17.507 1.00 89.75 67 GLN A N 1
ATOM 510 C CA . GLN A 1 67 ? -7.414 4.392 -18.942 1.00 89.75 67 GLN A CA 1
ATOM 511 C C . GLN A 1 67 ? -8.100 3.163 -19.554 1.00 89.75 67 GLN A C 1
ATOM 513 O O . GLN A 1 67 ? -8.328 3.130 -20.759 1.00 89.75 67 GLN A O 1
ATOM 518 N N . THR A 1 68 ? -8.406 2.149 -18.740 1.00 90.19 68 THR A N 1
ATOM 519 C CA . THR A 1 68 ? -9.118 0.928 -19.164 1.00 90.19 68 THR A CA 1
ATOM 520 C C . THR A 1 68 ? -10.569 0.936 -18.686 1.00 90.19 68 THR A C 1
ATOM 522 O O . THR A 1 68 ? -11.468 0.513 -19.406 1.00 90.19 68 THR A O 1
ATOM 525 N N . PHE A 1 69 ? -10.804 1.460 -17.484 1.00 94.38 69 PHE A N 1
ATOM 526 C CA . PHE A 1 69 ? -12.100 1.554 -16.827 1.00 94.38 69 PHE A CA 1
ATOM 527 C C . PHE A 1 69 ? -12.435 3.027 -16.625 1.00 94.38 69 PHE A C 1
ATOM 529 O O . PHE A 1 69 ? -12.076 3.612 -15.611 1.00 94.38 69 PHE A O 1
ATOM 536 N N . SER A 1 70 ? -13.136 3.643 -17.574 1.00 92.38 70 SER A N 1
ATOM 537 C CA . SER A 1 70 ? -13.350 5.099 -17.602 1.00 92.38 70 SER A CA 1
ATOM 538 C C . SER A 1 70 ? -14.071 5.688 -16.379 1.00 92.38 70 SER A C 1
ATOM 540 O O . SER A 1 70 ? -14.097 6.901 -16.228 1.00 92.38 70 SER A O 1
ATOM 542 N N . ALA A 1 71 ? -14.694 4.862 -15.533 1.00 93.88 71 ALA A N 1
ATOM 543 C CA . ALA A 1 71 ? -15.334 5.294 -14.289 1.00 93.88 71 ALA A CA 1
ATOM 544 C C . ALA A 1 71 ? -14.413 5.203 -13.052 1.00 93.88 71 ALA A C 1
ATOM 546 O O . ALA A 1 71 ? -14.791 5.700 -11.990 1.00 93.88 71 ALA A O 1
ATOM 547 N N . ALA A 1 72 ? -13.210 4.626 -13.181 1.00 95.31 72 ALA A N 1
ATOM 548 C CA . ALA A 1 72 ? -12.205 4.462 -12.125 1.00 95.31 72 ALA A CA 1
ATOM 549 C C . ALA A 1 72 ? -11.390 5.744 -11.862 1.00 95.31 72 ALA A C 1
ATOM 551 O O . ALA A 1 72 ? -10.160 5.718 -11.793 1.00 95.31 72 ALA A O 1
ATOM 552 N N . ASP A 1 73 ? -12.088 6.871 -11.742 1.00 94.00 73 ASP A N 1
ATOM 553 C CA . ASP A 1 73 ? -11.526 8.199 -11.460 1.00 94.00 73 ASP A CA 1
ATOM 554 C C . ASP A 1 73 ? -11.752 8.642 -10.003 1.00 94.00 73 ASP A C 1
ATOM 556 O O . ASP A 1 73 ? -11.511 9.797 -9.645 1.00 94.00 73 ASP A O 1
ATOM 560 N N . HIS A 1 74 ? -12.224 7.742 -9.135 1.00 96.75 74 HIS A N 1
ATOM 561 C CA . HIS A 1 74 ? -12.429 8.054 -7.725 1.00 96.75 74 HIS A CA 1
ATOM 562 C C . HIS A 1 74 ? -11.105 8.346 -7.009 1.00 96.75 74 HIS A C 1
ATOM 564 O O . HIS A 1 74 ? -10.064 7.727 -7.245 1.00 96.75 74 HIS A O 1
ATOM 570 N N . SER A 1 75 ? -11.162 9.332 -6.116 1.00 97.25 75 SER A N 1
ATOM 571 C CA . SER A 1 75 ? -9.997 9.842 -5.390 1.00 97.25 75 SER A CA 1
ATOM 572 C C . SER A 1 75 ? -9.763 9.105 -4.074 1.00 97.25 75 SER A C 1
ATOM 574 O O . SER A 1 75 ? -10.710 8.613 -3.452 1.00 97.25 75 SER A O 1
ATOM 576 N N . ARG A 1 76 ? -8.521 9.146 -3.583 1.00 97.81 76 ARG A N 1
ATOM 577 C CA . ARG A 1 76 ? -8.169 8.673 -2.234 1.00 97.81 76 ARG A CA 1
ATOM 578 C C . ARG A 1 76 ? -8.925 9.410 -1.133 1.00 97.81 76 ARG A C 1
ATOM 580 O O . ARG A 1 76 ? -9.160 8.856 -0.070 1.00 97.81 76 ARG A O 1
ATOM 587 N N . PHE A 1 77 ? -9.368 10.642 -1.390 1.00 97.75 77 PHE A N 1
ATOM 588 C CA . PHE A 1 77 ? -10.210 11.386 -0.452 1.00 97.75 77 PHE A CA 1
ATOM 589 C C . PHE A 1 77 ? -11.582 10.728 -0.254 1.00 97.75 77 PHE A C 1
ATOM 591 O O . PHE A 1 77 ? -12.066 10.644 0.871 1.00 97.75 77 PHE A O 1
ATOM 598 N N . ALA A 1 78 ? -12.211 10.265 -1.340 1.00 97.56 78 ALA A N 1
ATOM 599 C CA . ALA A 1 78 ? -13.491 9.562 -1.252 1.00 97.56 78 ALA A CA 1
ATOM 600 C C . ALA A 1 78 ? -13.331 8.234 -0.499 1.00 97.56 78 ALA A C 1
ATOM 602 O O . ALA A 1 78 ? -14.151 7.920 0.360 1.00 97.56 78 ALA A O 1
ATOM 603 N N . HIS A 1 79 ? -12.235 7.518 -0.769 1.00 98.25 79 HIS A N 1
ATOM 604 C CA . HIS A 1 79 ? -11.857 6.318 -0.030 1.00 98.25 79 HIS A CA 1
ATOM 605 C C . HIS A 1 79 ? -11.652 6.601 1.467 1.00 98.25 79 HIS A C 1
ATOM 607 O O . HIS A 1 79 ? -12.311 5.977 2.282 1.00 98.25 79 HIS A O 1
ATOM 613 N N . ALA A 1 80 ? -10.863 7.610 1.849 1.00 98.19 80 ALA A N 1
ATOM 614 C CA . ALA A 1 80 ? -10.611 7.953 3.253 1.00 98.19 80 ALA A CA 1
ATOM 615 C C . ALA A 1 80 ? -11.898 8.237 4.058 1.00 98.19 80 ALA A C 1
ATOM 617 O O . ALA A 1 80 ? -12.069 7.755 5.179 1.00 98.19 80 ALA A O 1
ATOM 618 N N . ILE A 1 81 ? -12.841 8.993 3.482 1.00 97.69 81 ILE A N 1
ATOM 619 C CA . ILE A 1 81 ? -14.144 9.247 4.120 1.00 97.69 81 ILE A CA 1
ATOM 620 C C . ILE A 1 81 ? -14.985 7.966 4.181 1.00 97.69 81 ILE A C 1
ATOM 622 O O . ILE A 1 81 ? -15.661 7.719 5.181 1.00 97.69 81 ILE A O 1
ATOM 626 N N . GLY A 1 82 ? -14.951 7.157 3.125 1.00 98.19 82 GLY A N 1
ATOM 627 C CA . GLY A 1 82 ? -15.632 5.872 3.074 1.00 98.19 82 GLY A CA 1
ATOM 628 C C . GLY A 1 82 ? -15.106 4.879 4.113 1.00 98.19 82 GLY A C 1
ATOM 629 O O . GLY A 1 82 ? -15.900 4.298 4.845 1.00 98.19 82 GLY A O 1
ATOM 630 N N . THR A 1 83 ? -13.790 4.772 4.281 1.00 98.62 83 THR A N 1
ATOM 631 C CA . THR A 1 83 ? -13.138 3.964 5.320 1.00 98.62 83 THR A CA 1
ATOM 632 C C . THR A 1 83 ? -13.548 4.416 6.719 1.00 98.62 83 THR A C 1
ATOM 634 O O . THR A 1 83 ? -13.915 3.592 7.554 1.00 98.62 83 THR A O 1
ATOM 637 N N . MET A 1 84 ? -13.576 5.727 6.985 1.00 98.44 84 MET A N 1
ATOM 638 C CA . MET A 1 84 ? -14.091 6.264 8.251 1.00 98.44 84 MET A CA 1
ATOM 639 C C . MET A 1 84 ? -15.564 5.879 8.485 1.00 98.44 84 MET A C 1
ATOM 641 O O . MET A 1 84 ? -15.945 5.507 9.595 1.00 98.44 84 MET A O 1
ATOM 645 N N . HIS A 1 85 ? -16.404 5.947 7.450 1.00 98.19 85 HIS A N 1
ATOM 646 C CA . HIS A 1 85 ? -17.817 5.559 7.532 1.00 98.19 85 HIS A CA 1
ATOM 647 C C . HIS A 1 85 ? -18.004 4.068 7.808 1.00 98.19 85 HIS A C 1
ATOM 649 O O . HIS A 1 85 ? -18.804 3.684 8.659 1.00 98.19 85 HIS A O 1
ATOM 655 N N . VAL A 1 86 ? -17.247 3.226 7.110 1.00 98.62 86 VAL A N 1
ATOM 656 C CA . VAL A 1 86 ? -17.233 1.779 7.322 1.00 98.62 86 VAL A CA 1
ATOM 657 C C . VAL A 1 86 ? -16.771 1.461 8.744 1.00 98.62 86 VAL A C 1
ATOM 659 O O . VAL A 1 86 ? -17.431 0.683 9.428 1.00 98.62 86 VAL A O 1
ATOM 662 N N . MET A 1 87 ? -15.720 2.126 9.234 1.00 98.75 87 MET A N 1
ATOM 663 C CA . MET A 1 87 ? -15.256 1.989 10.617 1.00 98.75 87 MET A CA 1
ATOM 664 C C . MET A 1 87 ? -16.365 2.321 11.623 1.00 98.75 87 MET A C 1
ATOM 666 O O . MET A 1 87 ? -16.569 1.567 12.571 1.00 98.75 87 MET A O 1
ATOM 670 N N . ARG A 1 88 ? -17.130 3.402 11.405 1.00 98.25 88 ARG A N 1
ATOM 671 C CA . ARG A 1 88 ? -18.287 3.736 12.255 1.00 98.25 88 ARG A CA 1
ATOM 672 C C . ARG A 1 88 ? -19.288 2.588 12.310 1.00 98.25 88 ARG A C 1
ATOM 674 O O . ARG A 1 88 ? -19.649 2.155 13.396 1.00 98.25 88 ARG A O 1
ATOM 681 N N . LYS A 1 89 ? -19.681 2.060 11.151 1.00 98.38 89 LYS A N 1
ATOM 682 C CA . LYS A 1 89 ? -20.637 0.948 11.064 1.00 98.38 89 LYS A CA 1
ATOM 683 C C . LYS A 1 89 ? -20.129 -0.319 11.744 1.00 98.38 89 LYS A C 1
ATOM 685 O O . LYS A 1 89 ? -20.903 -1.005 12.401 1.00 98.38 89 LYS A O 1
ATOM 690 N N . MET A 1 90 ? -18.838 -0.620 11.612 1.00 98.56 90 MET A N 1
ATOM 691 C CA . MET A 1 90 ? -18.219 -1.749 12.307 1.00 98.56 90 MET A CA 1
ATOM 692 C C . MET A 1 90 ? -18.274 -1.568 13.827 1.00 98.56 90 MET A C 1
ATOM 694 O O . MET A 1 90 ? -18.606 -2.509 14.538 1.00 98.56 90 MET A O 1
ATOM 698 N N . LEU A 1 91 ? -17.984 -0.368 14.332 1.00 98.31 91 LEU A N 1
ATOM 699 C CA . LEU A 1 91 ? -18.054 -0.070 15.764 1.00 98.31 91 LEU A CA 1
ATOM 700 C C . LEU A 1 91 ? -19.489 -0.138 16.298 1.00 98.31 91 LEU A C 1
ATOM 702 O O . LEU A 1 91 ? -19.709 -0.744 17.344 1.00 98.31 91 LEU A O 1
ATOM 706 N N . ASP A 1 92 ? -20.457 0.424 15.569 1.00 97.56 92 ASP A N 1
ATOM 707 C CA . ASP A 1 92 ? -21.882 0.345 15.915 1.00 97.56 92 ASP A CA 1
ATOM 708 C C . ASP A 1 92 ? -22.336 -1.121 15.976 1.00 97.56 92 ASP A C 1
ATOM 710 O O . ASP A 1 92 ? -22.956 -1.547 16.951 1.00 97.56 92 ASP A O 1
ATOM 714 N N . ARG A 1 93 ? -21.912 -1.936 15.000 1.00 97.75 93 ARG A N 1
ATOM 715 C CA . ARG A 1 93 ? -22.186 -3.375 14.990 1.00 97.75 93 ARG A CA 1
ATOM 716 C C . ARG A 1 93 ? -21.645 -4.089 16.228 1.00 97.75 93 ARG A C 1
ATOM 718 O O . ARG A 1 93 ? -22.346 -4.927 16.786 1.00 97.75 93 ARG A O 1
ATOM 725 N N . LEU A 1 94 ? -20.422 -3.776 16.657 1.00 97.31 94 LEU A N 1
ATOM 726 C CA . LEU A 1 94 ? -19.829 -4.375 17.858 1.00 97.31 94 LEU A CA 1
ATOM 727 C C . LEU A 1 94 ? -20.584 -3.982 19.136 1.00 97.31 94 LEU A C 1
ATOM 729 O O . LEU A 1 94 ? -20.707 -4.785 20.059 1.00 97.31 94 LEU A O 1
ATOM 733 N N . VAL A 1 95 ? -21.130 -2.765 19.193 1.00 95.81 95 VAL A N 1
ATOM 734 C CA . VAL A 1 95 ? -22.010 -2.364 20.301 1.00 95.81 95 VAL A CA 1
ATOM 735 C C . VAL A 1 95 ? -23.291 -3.196 20.299 1.00 95.81 95 VAL A C 1
ATOM 737 O O . VAL A 1 95 ? -23.692 -3.683 21.358 1.00 95.81 95 VAL A O 1
ATOM 740 N N . ASP A 1 96 ? -23.898 -3.409 19.131 1.00 95.69 96 ASP A N 1
ATOM 741 C CA . ASP A 1 96 ? -25.128 -4.195 18.991 1.00 95.69 96 ASP A CA 1
ATOM 742 C C . ASP A 1 96 ? -24.940 -5.674 19.367 1.00 95.69 96 ASP A C 1
ATOM 744 O O . ASP A 1 96 ? -25.870 -6.310 19.868 1.00 95.69 96 ASP A O 1
ATOM 748 N N . THR A 1 97 ? -23.745 -6.237 19.160 1.00 93.69 97 THR A N 1
ATOM 749 C CA . THR A 1 97 ? -23.411 -7.621 19.542 1.00 93.69 97 THR A CA 1
ATOM 750 C C . THR A 1 97 ? -22.978 -7.769 21.002 1.00 93.69 97 THR A C 1
ATOM 752 O O . THR A 1 97 ? -22.797 -8.894 21.472 1.00 93.69 97 THR A O 1
ATOM 755 N N . GLY A 1 98 ? -22.872 -6.662 21.746 1.00 92.00 98 GLY A N 1
ATOM 756 C CA . GLY A 1 98 ? -22.556 -6.653 23.174 1.00 92.00 98 GLY A CA 1
ATOM 757 C C . GLY A 1 98 ? -21.062 -6.625 23.510 1.00 92.00 98 GLY A C 1
ATOM 758 O O . GLY A 1 98 ? -20.700 -6.928 24.649 1.00 92.00 98 GLY A O 1
ATOM 759 N N . GLU A 1 99 ? -20.196 -6.253 22.563 1.00 91.12 99 GLU A N 1
ATOM 760 C CA . GLU A 1 99 ? -18.766 -6.053 22.820 1.00 91.12 99 GLU A CA 1
ATOM 761 C C . GLU A 1 99 ? -18.566 -4.921 23.844 1.00 91.12 99 GLU A C 1
ATOM 763 O O . GLU A 1 99 ? -19.083 -3.809 23.687 1.00 91.12 99 GLU A O 1
ATOM 768 N N . ASN A 1 100 ? -17.822 -5.193 24.921 1.00 86.69 100 ASN A N 1
ATOM 769 C CA . ASN A 1 100 ? -17.714 -4.259 26.049 1.00 86.69 100 ASN A CA 1
ATOM 770 C C . ASN A 1 100 ? -16.428 -3.416 26.062 1.00 86.69 100 ASN A C 1
ATOM 772 O O . ASN A 1 100 ? -16.365 -2.452 26.820 1.00 86.69 100 ASN A O 1
ATOM 776 N N . PHE A 1 101 ? -15.433 -3.739 25.228 1.00 94.94 101 PHE A N 1
ATOM 777 C CA . PHE A 1 101 ? -14.159 -3.013 25.097 1.00 94.94 101 PHE A CA 1
ATOM 778 C C . PHE A 1 101 ? -13.360 -2.819 26.405 1.00 94.94 101 PHE A C 1
ATOM 780 O O . PHE A 1 101 ? -12.435 -2.005 26.454 1.00 94.94 101 PHE A O 1
ATOM 787 N N . GLU A 1 102 ? -13.690 -3.531 27.487 1.00 95.25 102 GLU A N 1
ATOM 788 C CA . GLU A 1 102 ? -13.159 -3.214 28.818 1.00 95.25 102 GLU A CA 1
ATOM 789 C C . GLU A 1 102 ? -11.651 -3.484 28.910 1.00 95.25 102 GLU A C 1
ATOM 791 O O . GLU A 1 102 ? -10.923 -2.683 29.488 1.00 95.25 102 GLU A O 1
ATOM 796 N N . ARG A 1 103 ? -11.146 -4.546 28.268 1.00 94.62 103 ARG A N 1
ATOM 797 C CA . ARG A 1 103 ? -9.699 -4.833 28.200 1.00 94.62 103 ARG A CA 1
ATOM 798 C C . ARG A 1 103 ? -8.927 -3.673 27.566 1.00 94.62 103 ARG A C 1
ATOM 800 O O . ARG A 1 103 ? -7.893 -3.256 28.084 1.00 94.62 103 ARG A O 1
ATOM 807 N N . GLN A 1 104 ? -9.428 -3.158 26.447 1.00 96.19 104 GLN A N 1
ATOM 808 C CA . GLN A 1 104 ? -8.809 -2.069 25.696 1.00 96.19 104 GLN A CA 1
ATOM 809 C C . GLN A 1 104 ? -8.851 -0.776 26.514 1.00 96.19 104 GLN A C 1
ATOM 811 O O . GLN A 1 104 ? -7.839 -0.092 26.648 1.00 96.19 104 GLN A O 1
ATOM 816 N N . LEU A 1 105 ? -10.002 -0.464 27.113 1.00 97.19 105 LEU A N 1
ATOM 817 C CA . LEU A 1 105 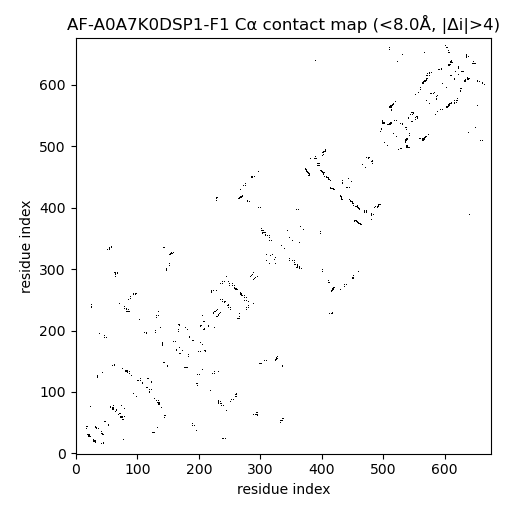? -10.178 0.739 27.924 1.00 97.19 105 LEU A CA 1
ATOM 818 C C . LEU A 1 105 ? -9.367 0.696 29.226 1.00 97.19 105 LEU A C 1
ATOM 820 O O . LEU A 1 105 ? -8.820 1.720 29.622 1.00 97.19 105 LEU A O 1
ATOM 824 N N . GLN A 1 106 ? -9.208 -0.466 29.865 1.00 96.12 106 GLN A N 1
ATOM 825 C CA . GLN A 1 106 ? -8.323 -0.629 31.026 1.00 96.12 106 GLN A CA 1
ATOM 826 C C . GLN A 1 106 ? -6.873 -0.271 30.696 1.00 96.12 106 GLN A C 1
ATOM 828 O O . GLN A 1 106 ? -6.235 0.462 31.454 1.00 96.12 106 GLN A O 1
ATOM 833 N N . TYR A 1 107 ? -6.368 -0.747 29.556 1.00 96.31 107 TYR A N 1
ATOM 834 C CA . TYR A 1 107 ? -5.043 -0.362 29.079 1.00 96.31 107 TYR A CA 1
ATOM 835 C C . TYR A 1 107 ? -4.959 1.151 28.831 1.00 96.31 107 TYR A C 1
ATOM 837 O O . TYR A 1 107 ? -4.042 1.798 29.330 1.00 96.31 107 TYR A O 1
ATOM 845 N N . LEU A 1 108 ? -5.945 1.735 28.144 1.00 96.88 108 LEU A N 1
ATOM 846 C CA . LEU A 1 108 ? -5.948 3.165 27.815 1.00 96.88 108 LEU A CA 1
ATOM 847 C C . LEU A 1 108 ? -6.034 4.077 29.046 1.00 96.88 108 LEU A C 1
ATOM 849 O O . LEU A 1 108 ? -5.382 5.117 29.085 1.00 96.88 108 LEU A O 1
ATOM 853 N N . ARG A 1 109 ? -6.767 3.672 30.088 1.00 96.38 109 ARG A N 1
ATOM 854 C CA . ARG A 1 109 ? -6.790 4.378 31.381 1.00 96.38 109 ARG A CA 1
ATOM 855 C C . ARG A 1 109 ? -5.431 4.342 32.077 1.00 96.38 109 ARG A C 1
ATOM 857 O O . ARG A 1 109 ? -5.051 5.307 32.733 1.00 96.38 109 ARG A O 1
ATOM 864 N N . LYS A 1 110 ? -4.678 3.245 31.932 1.00 95.25 110 LYS A N 1
ATOM 865 C CA . LYS A 1 110 ? -3.310 3.123 32.461 1.00 95.25 110 LYS A CA 1
ATOM 866 C C . LYS A 1 110 ? -2.318 3.961 31.649 1.00 95.25 110 LYS A C 1
ATOM 868 O O . LYS A 1 110 ? -1.484 4.638 32.246 1.00 95.25 110 LYS A O 1
ATOM 873 N N . SER A 1 111 ? -2.389 3.914 30.319 1.00 93.62 111 SER A N 1
ATOM 874 C CA . SER A 1 111 ? -1.424 4.580 29.434 1.00 93.62 111 SER A CA 1
ATOM 875 C C . SER A 1 111 ? -1.677 6.084 29.293 1.00 93.62 111 SER A C 1
ATOM 877 O O . SER A 1 111 ? -0.727 6.855 29.162 1.00 93.62 111 SER A O 1
ATOM 879 N N . ASN A 1 112 ? -2.937 6.521 29.366 1.00 93.81 112 ASN A N 1
ATOM 880 C CA . ASN A 1 112 ? -3.332 7.916 29.212 1.00 93.81 112 ASN A CA 1
ATOM 881 C C . ASN A 1 112 ? -4.547 8.275 30.084 1.00 93.81 112 ASN A C 1
ATOM 883 O O . ASN A 1 112 ? -5.620 8.648 29.599 1.00 93.81 112 ASN A O 1
ATOM 887 N N . ALA A 1 113 ? -4.331 8.247 31.401 1.00 93.06 113 ALA A N 1
ATOM 888 C CA . ALA A 1 113 ? -5.328 8.605 32.415 1.00 93.06 113 ALA A CA 1
ATOM 889 C C . ALA A 1 113 ? -5.881 10.038 32.286 1.00 93.06 113 ALA A C 1
ATOM 891 O O . ALA A 1 113 ? -6.872 10.379 32.919 1.00 93.06 113 ALA A O 1
ATOM 892 N N . ARG A 1 114 ? -5.226 10.914 31.508 1.00 91.25 114 ARG A N 1
ATOM 893 C CA . ARG A 1 114 ? -5.703 12.283 31.273 1.00 91.25 114 ARG A CA 1
ATOM 894 C C . ARG A 1 114 ? -6.901 12.313 30.326 1.00 91.25 114 ARG A C 1
ATOM 896 O O . ARG A 1 114 ? -7.747 13.192 30.459 1.00 91.25 114 ARG A O 1
ATOM 903 N N . LEU A 1 115 ? -6.926 11.417 29.342 1.00 91.44 115 LEU A N 1
ATOM 904 C CA . LEU A 1 115 ? -8.003 11.337 28.361 1.00 91.44 115 LEU A CA 1
ATOM 905 C C . LEU A 1 115 ? -9.006 10.238 28.714 1.00 91.44 115 LEU A C 1
ATOM 907 O O . LEU A 1 115 ? -10.203 10.430 28.513 1.00 91.44 115 LEU A O 1
ATOM 911 N N . PHE A 1 116 ? -8.529 9.114 29.244 1.00 94.12 116 PHE A N 1
ATOM 912 C CA . PHE A 1 116 ? -9.341 7.963 29.624 1.00 94.12 116 PHE A CA 1
ATOM 913 C C . PHE A 1 116 ? -9.364 7.837 31.149 1.00 94.12 116 PHE A C 1
ATOM 915 O O . PHE A 1 116 ? -8.432 7.316 31.755 1.00 94.12 116 PHE A O 1
ATOM 922 N N . ASP A 1 117 ? -10.417 8.353 31.771 1.00 94.25 117 ASP A N 1
ATOM 923 C CA . ASP A 1 117 ? -10.573 8.472 33.225 1.00 94.25 117 ASP A CA 1
ATOM 924 C C . ASP A 1 117 ? -11.947 8.002 33.728 1.00 94.25 117 ASP A C 1
ATOM 926 O O . ASP A 1 117 ? -12.200 7.990 34.934 1.00 94.25 117 ASP A O 1
ATOM 930 N N . GLY A 1 118 ? -12.842 7.632 32.810 1.00 93.50 118 GLY A N 1
ATOM 931 C CA . GLY A 1 118 ? -14.225 7.297 33.105 1.00 93.50 118 GLY A CA 1
ATOM 932 C C . GLY A 1 118 ? -14.489 5.796 33.183 1.00 93.50 118 GLY A C 1
ATOM 933 O O . GLY A 1 118 ? -13.590 4.958 33.179 1.00 93.50 118 GLY A O 1
ATOM 934 N N . ASP A 1 119 ? -15.770 5.443 33.236 1.00 94.19 119 ASP A N 1
ATOM 935 C CA . ASP A 1 119 ? -16.217 4.070 33.021 1.00 94.19 119 ASP A CA 1
ATOM 936 C C . ASP A 1 119 ? -16.277 3.732 31.517 1.00 94.19 119 ASP A C 1
ATOM 938 O O . ASP A 1 119 ? -15.907 4.532 30.650 1.00 94.19 119 ASP A O 1
ATOM 942 N N . VAL A 1 120 ? -16.711 2.513 31.179 1.00 93.81 120 VAL A N 1
ATOM 943 C CA . VAL A 1 120 ? -16.831 2.071 29.777 1.00 93.81 120 VAL A CA 1
ATOM 944 C C . VAL A 1 120 ? -17.723 3.010 28.966 1.00 93.81 120 VAL A C 1
ATOM 946 O O . VAL A 1 120 ? -17.420 3.308 27.812 1.00 93.81 120 VAL A O 1
ATOM 949 N N . ALA A 1 121 ? -18.821 3.490 29.551 1.00 93.19 121 ALA A N 1
ATOM 950 C CA . ALA A 1 121 ? -19.785 4.320 28.845 1.00 93.19 121 ALA A CA 1
ATOM 951 C C . ALA A 1 121 ? -19.205 5.698 28.498 1.00 93.19 121 ALA A C 1
ATOM 953 O O . ALA A 1 121 ? -19.454 6.191 27.396 1.00 93.19 121 ALA A O 1
ATOM 954 N N . ALA A 1 122 ? -18.414 6.284 29.400 1.00 93.31 122 ALA A N 1
ATOM 955 C CA . ALA A 1 122 ? -17.763 7.575 29.204 1.00 93.31 122 ALA A CA 1
ATOM 956 C C . ALA A 1 122 ? -16.552 7.510 28.256 1.00 93.31 122 ALA A C 1
ATOM 958 O O . ALA A 1 122 ? -16.346 8.424 27.455 1.00 93.31 122 ALA A O 1
ATOM 959 N N . ASP A 1 123 ? -15.758 6.438 28.317 1.00 95.25 123 ASP A N 1
ATOM 960 C CA . ASP A 1 123 ? -14.510 6.337 27.553 1.00 95.25 123 ASP A CA 1
ATOM 961 C C . ASP A 1 123 ? -14.689 5.743 26.148 1.00 95.25 123 ASP A C 1
ATOM 963 O O . ASP A 1 123 ? -13.937 6.077 25.229 1.00 95.25 123 ASP A O 1
ATOM 967 N N . ARG A 1 124 ? -15.706 4.901 25.933 1.00 95.69 124 ARG A N 1
ATOM 968 C CA . ARG A 1 124 ? -15.966 4.274 24.626 1.00 95.69 124 ARG A CA 1
ATOM 969 C C . ARG A 1 124 ? -16.140 5.286 23.482 1.00 95.69 124 ARG A C 1
ATOM 971 O O . ARG A 1 124 ? -15.508 5.082 22.448 1.00 95.69 124 ARG A O 1
ATOM 978 N N . PRO A 1 125 ? -16.906 6.390 23.613 1.00 94.88 125 PRO A N 1
ATOM 979 C CA . PRO A 1 125 ? -17.001 7.391 22.548 1.00 94.88 125 PRO A CA 1
ATOM 980 C C . PRO A 1 125 ? -15.654 8.037 22.200 1.00 94.88 125 PRO A C 1
ATOM 982 O O . PRO A 1 125 ? -15.425 8.367 21.034 1.00 94.88 125 PRO A O 1
ATOM 985 N N . LYS A 1 126 ? -14.752 8.182 23.186 1.00 95.06 126 LYS A N 1
ATOM 986 C CA . LYS A 1 126 ? -13.384 8.680 22.983 1.00 95.06 126 LYS A CA 1
ATOM 987 C C . LYS A 1 126 ? -12.577 7.662 22.178 1.00 95.06 126 LYS A C 1
ATOM 989 O O . LYS A 1 126 ? -11.978 8.032 21.176 1.00 95.06 126 LYS A O 1
ATOM 994 N N . LEU A 1 127 ? -12.615 6.378 22.543 1.00 96.31 127 LEU A N 1
ATOM 995 C CA . LEU A 1 127 ? -11.970 5.307 21.771 1.00 96.31 127 LEU A CA 1
ATOM 996 C C . LEU A 1 127 ? -12.497 5.256 20.328 1.00 96.31 127 LEU A C 1
ATOM 998 O O . LEU A 1 127 ? -11.712 5.230 19.381 1.00 96.31 127 LEU A O 1
ATOM 1002 N N . PHE A 1 128 ? -13.818 5.304 20.150 1.00 97.31 128 PHE A N 1
ATOM 1003 C CA . PHE A 1 128 ? -14.446 5.276 18.828 1.00 97.31 128 PHE A CA 1
ATOM 1004 C C . PHE A 1 128 ? -13.983 6.457 17.979 1.00 97.31 128 PHE A C 1
ATOM 1006 O O . PHE A 1 128 ? -13.666 6.273 16.808 1.00 97.31 128 PHE A O 1
ATOM 1013 N N . GLN A 1 129 ? -13.817 7.636 18.585 1.00 95.88 129 GLN A N 1
ATOM 1014 C CA . GLN A 1 129 ? -13.272 8.796 17.891 1.00 95.88 129 GLN A CA 1
ATOM 1015 C C . GLN A 1 129 ? -11.871 8.497 17.335 1.00 95.88 129 GLN A C 1
ATOM 1017 O O . GLN A 1 129 ? -11.605 8.802 16.179 1.00 95.88 129 GLN A O 1
ATOM 1022 N N . HIS A 1 130 ? -10.989 7.842 18.098 1.00 97.31 130 HIS A N 1
ATOM 1023 C CA . HIS A 1 130 ? -9.637 7.493 17.630 1.00 97.31 130 HIS A CA 1
ATOM 1024 C C . HIS A 1 130 ? -9.667 6.471 16.492 1.00 97.31 130 HIS A C 1
ATOM 1026 O O . HIS A 1 130 ? -8.895 6.593 15.544 1.00 97.31 130 HIS A O 1
ATOM 1032 N N . MET A 1 131 ? -10.585 5.506 16.547 1.00 98.31 131 MET A N 1
ATOM 1033 C CA . MET A 1 131 ? -10.788 4.526 15.478 1.00 98.31 131 MET A CA 1
ATOM 1034 C C . MET A 1 131 ? -11.263 5.187 14.177 1.00 98.31 131 MET A C 1
ATOM 1036 O O . MET A 1 131 ? -10.738 4.885 13.106 1.00 98.31 131 MET A O 1
ATOM 1040 N N . LEU A 1 132 ? -12.204 6.135 14.260 1.00 98.06 132 LEU A N 1
ATOM 1041 C CA . LEU A 1 132 ? -12.650 6.916 13.100 1.00 98.06 132 LEU A CA 1
ATOM 1042 C C . LEU A 1 132 ? -11.515 7.758 12.515 1.00 98.06 132 LEU A C 1
ATOM 1044 O O . LEU A 1 132 ? -11.344 7.797 11.298 1.00 98.06 132 LEU A O 1
ATOM 1048 N N . LEU A 1 133 ? -10.717 8.398 13.372 1.00 97.25 133 LEU A N 1
ATOM 1049 C CA . LEU A 1 133 ? -9.546 9.161 12.948 1.00 97.25 133 LEU A CA 1
ATOM 1050 C C . LEU A 1 133 ? -8.494 8.267 12.283 1.00 97.25 133 LEU A C 1
ATOM 1052 O O . LEU A 1 133 ? -7.942 8.663 11.260 1.00 97.25 133 LEU A O 1
ATOM 1056 N N . ALA A 1 134 ? -8.253 7.058 12.798 1.00 98.12 134 ALA A N 1
ATOM 1057 C CA . ALA A 1 134 ? -7.360 6.091 12.163 1.00 98.12 134 ALA A CA 1
ATOM 1058 C C . ALA A 1 134 ? -7.865 5.705 10.764 1.00 98.12 134 ALA A C 1
ATOM 1060 O O . ALA A 1 134 ? -7.107 5.804 9.800 1.00 98.12 134 ALA A O 1
ATOM 1061 N N . GLY A 1 135 ? -9.154 5.370 10.629 1.00 98.19 135 GLY A N 1
ATOM 1062 C CA . GLY A 1 135 ? -9.764 5.058 9.331 1.00 98.19 135 GLY A CA 1
ATOM 1063 C C . GLY A 1 135 ? -9.715 6.225 8.336 1.00 98.19 135 GLY A C 1
ATOM 1064 O O . GLY A 1 135 ? -9.4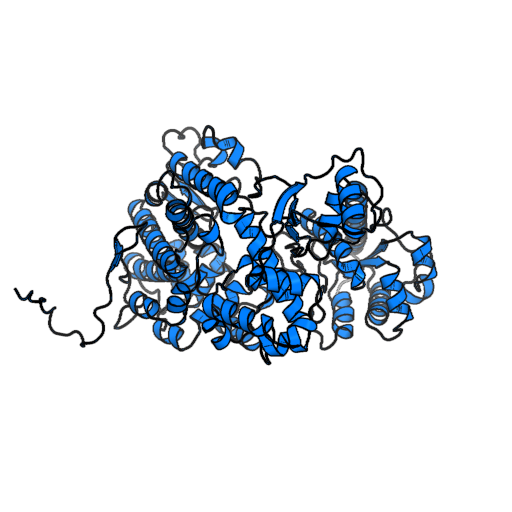78 6.015 7.151 1.00 98.19 135 GLY A O 1
ATOM 1065 N N . LEU A 1 136 ? -9.878 7.463 8.810 1.00 97.94 136 LEU A N 1
ATOM 1066 C CA . LEU A 1 136 ? -9.796 8.664 7.976 1.00 97.94 136 LEU A CA 1
ATOM 1067 C C . LEU A 1 136 ? -8.357 8.994 7.541 1.00 97.94 136 LEU A C 1
ATOM 1069 O O . LEU A 1 136 ? -8.153 9.540 6.457 1.00 97.94 136 LEU A O 1
ATOM 1073 N N . LEU A 1 137 ? -7.364 8.737 8.399 1.00 97.25 137 LEU A N 1
ATOM 1074 C CA . LEU A 1 137 ? -6.011 9.281 8.245 1.00 97.25 137 LEU A CA 1
ATOM 1075 C C . LEU A 1 137 ? -4.957 8.268 7.783 1.00 97.25 137 LEU A C 1
ATOM 1077 O O . LEU A 1 137 ? -3.893 8.697 7.345 1.00 97.25 137 LEU A O 1
ATOM 1081 N N . GLN A 1 138 ? -5.213 6.958 7.834 1.00 96.38 138 GLN A N 1
ATOM 1082 C CA . GLN A 1 138 ? -4.199 5.927 7.543 1.00 96.38 138 GLN A CA 1
ATOM 1083 C C . GLN A 1 138 ? -3.539 6.027 6.156 1.00 96.38 138 GLN A C 1
ATOM 1085 O O . GLN A 1 138 ? -2.413 5.564 5.971 1.00 96.38 138 GLN A O 1
ATOM 1090 N N . ASP A 1 139 ? -4.225 6.654 5.198 1.00 95.56 139 ASP A N 1
ATOM 1091 C CA . ASP A 1 139 ? -3.818 6.736 3.794 1.00 95.56 139 ASP A CA 1
ATOM 1092 C C . ASP A 1 139 ? -3.338 8.130 3.356 1.00 95.56 139 ASP A C 1
ATOM 1094 O O . ASP A 1 139 ? -2.934 8.313 2.207 1.00 95.56 139 ASP A O 1
ATOM 1098 N N . ILE A 1 140 ? -3.302 9.125 4.254 1.00 95.94 140 ILE A N 1
ATOM 1099 C CA . ILE A 1 140 ? -2.891 10.496 3.880 1.00 95.94 140 ILE A CA 1
ATOM 1100 C C . ILE A 1 140 ? -1.416 10.583 3.463 1.00 95.94 140 ILE A C 1
ATOM 1102 O O . ILE A 1 140 ? -1.019 11.530 2.781 1.00 95.94 140 ILE A O 1
ATOM 1106 N N . GLY A 1 141 ? -0.608 9.598 3.873 1.00 95.81 141 GLY A N 1
ATOM 1107 C CA . GLY A 1 141 ? 0.799 9.455 3.507 1.00 95.81 141 GLY A CA 1
ATOM 1108 C C . GLY A 1 141 ? 1.045 8.873 2.115 1.00 95.81 141 GLY A C 1
ATOM 1109 O O . GLY A 1 141 ? 2.200 8.656 1.754 1.00 95.81 141 GLY A O 1
ATOM 1110 N N . GLU A 1 142 ? 0.002 8.580 1.335 1.00 95.81 142 GLU A N 1
ATOM 1111 C CA . GLU A 1 142 ? 0.177 7.960 0.026 1.00 95.81 142 GLU A CA 1
ATOM 1112 C C . GLU A 1 142 ? 0.752 8.936 -1.021 1.00 95.81 142 GLU A C 1
ATOM 1114 O O . GLU A 1 142 ? 0.450 10.137 -1.055 1.00 95.81 142 GLU A O 1
ATOM 1119 N N . LEU A 1 143 ? 1.602 8.406 -1.901 1.00 95.81 143 LEU A N 1
ATOM 1120 C CA . LEU A 1 143 ? 2.167 9.109 -3.051 1.00 95.81 143 LEU A CA 1
ATOM 1121 C C . LEU A 1 143 ? 1.266 8.949 -4.294 1.00 95.81 143 LEU A C 1
ATOM 1123 O O . LEU A 1 143 ? 0.579 7.934 -4.424 1.00 95.81 143 LEU A O 1
ATOM 1127 N N . PRO A 1 144 ? 1.280 9.899 -5.248 1.00 96.44 144 PRO A N 1
ATOM 1128 C CA . PRO A 1 144 ? 0.641 9.687 -6.547 1.00 96.44 144 PRO A CA 1
ATOM 1129 C C . PRO A 1 144 ? 1.300 8.516 -7.277 1.00 96.44 144 PRO A C 1
ATOM 1131 O O . PRO A 1 144 ? 2.524 8.380 -7.236 1.00 96.44 144 PRO A O 1
ATOM 1134 N N . TYR A 1 145 ? 0.509 7.674 -7.945 1.00 95.75 145 TYR A N 1
ATOM 1135 C CA . TYR A 1 145 ? 0.997 6.457 -8.609 1.00 95.75 145 TYR A CA 1
ATOM 1136 C C . TYR A 1 145 ? 1.899 5.610 -7.705 1.00 95.75 145 TYR A C 1
ATOM 1138 O O . TYR A 1 145 ? 3.023 5.249 -8.080 1.00 95.75 145 TYR A O 1
ATOM 1146 N N . ALA A 1 146 ? 1.435 5.364 -6.478 1.00 90.25 146 ALA A N 1
ATOM 1147 C CA . ALA A 1 146 ? 2.230 4.826 -5.379 1.00 90.25 146 ALA A CA 1
ATOM 1148 C C . ALA A 1 146 ? 3.041 3.583 -5.756 1.00 90.25 146 ALA A C 1
ATOM 1150 O O . ALA A 1 146 ? 4.184 3.441 -5.319 1.00 90.25 146 ALA A O 1
ATOM 1151 N N . GLN A 1 147 ? 2.490 2.712 -6.609 1.00 86.31 147 GLN A N 1
ATOM 1152 C CA . GLN A 1 147 ? 3.167 1.499 -7.069 1.00 86.31 147 GLN A CA 1
ATOM 1153 C C . GLN A 1 147 ? 4.492 1.786 -7.791 1.00 86.31 147 GLN A C 1
ATOM 1155 O O . GLN A 1 147 ? 5.406 0.976 -7.696 1.00 86.31 147 GLN A O 1
ATOM 1160 N N . ALA A 1 148 ? 4.638 2.937 -8.452 1.00 90.00 148 ALA A N 1
ATOM 1161 C CA . ALA A 1 148 ? 5.887 3.372 -9.074 1.00 90.00 148 ALA A CA 1
ATOM 1162 C C . ALA A 1 148 ? 6.694 4.305 -8.155 1.00 90.00 148 ALA A C 1
ATOM 1164 O O . ALA A 1 148 ? 7.894 4.113 -7.948 1.00 90.00 148 ALA A O 1
ATOM 1165 N N . THR A 1 149 ? 6.047 5.320 -7.581 1.00 92.38 149 THR A N 1
ATOM 1166 C CA . THR A 1 149 ? 6.731 6.415 -6.874 1.00 92.38 149 THR A CA 1
ATOM 1167 C C . THR A 1 149 ? 7.352 5.993 -5.545 1.00 92.38 149 THR A C 1
ATOM 1169 O O . THR A 1 149 ? 8.399 6.537 -5.185 1.00 92.38 149 THR A O 1
ATOM 1172 N N . ARG A 1 150 ? 6.815 4.969 -4.862 1.00 87.25 150 ARG A N 1
ATOM 1173 C CA . ARG A 1 150 ? 7.389 4.413 -3.616 1.00 87.25 150 ARG A CA 1
ATOM 1174 C C . ARG A 1 150 ? 8.803 3.849 -3.772 1.00 87.25 150 ARG A C 1
ATOM 1176 O O . ARG A 1 150 ? 9.540 3.751 -2.796 1.00 87.25 150 ARG A O 1
ATOM 1183 N N . HIS A 1 151 ? 9.184 3.463 -4.991 1.00 83.00 151 HIS A N 1
ATOM 1184 C CA . HIS A 1 151 ? 10.518 2.937 -5.300 1.00 83.00 151 HIS A CA 1
ATOM 1185 C C . HIS A 1 151 ? 11.546 4.041 -5.582 1.00 83.00 151 HIS A C 1
ATOM 1187 O O . HIS A 1 151 ? 12.707 3.746 -5.883 1.00 83.00 151 HIS A O 1
ATOM 1193 N N . VAL A 1 152 ? 11.115 5.303 -5.541 1.00 83.81 152 VAL A N 1
ATOM 1194 C CA . VAL A 1 152 ? 11.929 6.465 -5.894 1.00 83.81 152 VAL A CA 1
ATOM 1195 C C . VAL A 1 152 ? 11.923 7.465 -4.748 1.00 83.81 152 VAL A C 1
ATOM 1197 O O . VAL A 1 152 ? 12.975 7.694 -4.162 1.00 83.81 152 VAL A O 1
ATOM 1200 N N . TYR A 1 153 ? 10.758 8.011 -4.399 1.00 87.00 153 TYR A N 1
ATOM 1201 C CA . TYR A 1 153 ? 10.625 9.014 -3.348 1.00 87.00 153 TYR A CA 1
ATOM 1202 C C . TYR A 1 153 ? 10.772 8.403 -1.958 1.00 87.00 153 TYR A C 1
ATOM 1204 O O . TYR A 1 153 ? 10.258 7.320 -1.664 1.00 87.00 153 TYR A O 1
ATOM 1212 N N . ARG A 1 154 ? 11.440 9.142 -1.075 1.00 87.94 154 ARG A N 1
ATOM 1213 C CA . ARG A 1 154 ? 11.601 8.777 0.330 1.00 87.94 154 ARG A CA 1
ATOM 1214 C C . ARG A 1 154 ? 11.551 10.026 1.215 1.00 87.94 154 ARG A C 1
ATOM 1216 O O . ARG A 1 154 ? 11.927 11.104 0.759 1.00 87.94 154 ARG A O 1
ATOM 1223 N N . PRO A 1 155 ? 11.095 9.903 2.469 1.00 87.94 155 PRO A N 1
ATOM 1224 C CA . PRO A 1 155 ? 11.089 11.021 3.402 1.00 87.94 155 PRO A CA 1
ATOM 1225 C C . PRO A 1 155 ? 12.526 11.430 3.730 1.00 87.94 155 PRO A C 1
ATOM 1227 O O . PRO A 1 155 ? 13.384 10.558 3.924 1.00 87.94 155 PRO A O 1
ATOM 1230 N N . ASN A 1 156 ? 12.799 12.733 3.812 1.00 87.94 156 ASN A N 1
ATOM 1231 C CA . ASN A 1 156 ? 14.117 13.226 4.210 1.00 87.94 156 ASN A CA 1
ATOM 1232 C C . ASN A 1 156 ? 14.448 12.885 5.680 1.00 87.94 156 ASN A C 1
ATOM 1234 O O . ASN A 1 156 ? 13.577 12.521 6.470 1.00 87.94 156 ASN A O 1
ATOM 1238 N N . LEU A 1 157 ? 15.726 12.997 6.056 1.00 86.81 157 LEU A N 1
ATOM 1239 C CA . LEU A 1 157 ? 16.203 12.609 7.390 1.00 86.81 157 LEU A CA 1
ATOM 1240 C C . LEU A 1 157 ? 15.500 13.366 8.529 1.00 86.81 157 LEU A C 1
ATOM 1242 O O . LEU A 1 157 ? 15.172 12.768 9.550 1.00 86.81 157 LEU A O 1
ATOM 1246 N N . GLU A 1 158 ? 15.251 14.663 8.355 1.00 91.69 158 GLU A N 1
ATOM 1247 C CA . GLU A 1 158 ? 14.599 15.482 9.381 1.00 91.69 158 GLU A CA 1
ATOM 1248 C C . GLU A 1 158 ? 13.156 15.038 9.635 1.00 91.69 158 GLU A C 1
ATOM 1250 O O . GLU A 1 158 ? 12.741 14.948 10.790 1.00 91.69 158 GLU A O 1
ATOM 1255 N N . MET A 1 159 ? 12.419 14.661 8.586 1.00 93.38 159 MET A N 1
ATOM 1256 C CA . MET A 1 159 ? 11.077 14.095 8.708 1.00 93.38 159 MET A CA 1
ATOM 1257 C C . MET A 1 159 ? 11.095 12.776 9.490 1.00 93.38 159 MET A C 1
ATOM 1259 O O . MET A 1 159 ? 10.294 12.600 10.408 1.00 93.38 159 MET A O 1
ATOM 1263 N N . ARG A 1 160 ? 12.030 11.865 9.183 1.00 89.88 160 ARG A N 1
ATOM 1264 C CA . ARG A 1 160 ? 12.148 10.576 9.895 1.00 89.88 160 ARG A CA 1
ATOM 1265 C C . ARG A 1 160 ? 12.453 10.784 11.377 1.00 89.88 160 ARG A C 1
ATOM 1267 O O . ARG A 1 160 ? 11.751 10.243 12.230 1.00 89.88 160 ARG A O 1
ATOM 1274 N N . LYS A 1 161 ? 13.430 11.643 11.683 1.00 90.62 161 LYS A N 1
ATOM 1275 C CA . LYS A 1 161 ? 13.786 12.018 13.059 1.00 90.62 161 LYS A CA 1
ATOM 1276 C C . LYS A 1 161 ? 12.635 12.691 13.792 1.00 90.62 161 LYS A C 1
ATOM 1278 O O . LYS A 1 161 ? 12.451 12.465 14.985 1.00 90.62 161 LYS A O 1
ATOM 1283 N N . HIS A 1 162 ? 11.881 13.555 13.117 1.00 95.00 162 HIS A N 1
ATOM 1284 C CA . HIS A 1 162 ? 10.712 14.206 13.698 1.00 95.00 162 HIS A CA 1
ATOM 1285 C C . HIS A 1 162 ? 9.654 13.172 14.095 1.00 95.00 162 HIS A C 1
ATOM 1287 O O . HIS A 1 162 ? 9.288 13.115 15.266 1.00 95.00 162 HIS A O 1
ATOM 1293 N N . VAL A 1 163 ? 9.263 12.283 13.176 1.00 95.69 163 VAL A N 1
ATOM 1294 C CA . VAL A 1 163 ? 8.299 11.207 13.460 1.00 95.69 163 VAL A CA 1
ATOM 1295 C C . VAL A 1 163 ? 8.792 10.292 14.582 1.00 95.69 163 VAL A C 1
ATOM 1297 O O . VAL A 1 163 ? 8.023 9.953 15.483 1.00 95.69 163 VAL A O 1
ATOM 1300 N N . SER A 1 164 ? 10.078 9.932 14.579 1.00 93.88 164 SER A N 1
ATOM 1301 C CA . SER A 1 164 ? 10.666 9.103 15.633 1.00 93.88 164 SER A CA 1
ATOM 1302 C C . SER A 1 164 ? 10.609 9.783 17.004 1.00 93.88 164 SER A C 1
ATOM 1304 O O . SER A 1 164 ? 10.227 9.150 17.985 1.00 93.88 164 SER A O 1
ATOM 1306 N N . ARG A 1 165 ? 10.885 11.093 17.084 1.00 96.12 165 ARG A N 1
ATOM 1307 C CA . ARG A 1 165 ? 10.741 11.869 18.329 1.00 96.12 165 ARG A CA 1
ATOM 1308 C C . ARG A 1 165 ? 9.292 11.966 18.802 1.00 96.12 165 ARG A C 1
ATOM 1310 O O . ARG A 1 165 ? 9.056 11.861 19.999 1.00 96.12 165 ARG A O 1
ATOM 1317 N N . CYS A 1 166 ? 8.343 12.167 17.889 1.00 94.62 166 CYS A N 1
ATOM 1318 C CA . CYS A 1 166 ? 6.923 12.299 18.229 1.00 94.62 166 CYS A CA 1
ATOM 1319 C C . CYS A 1 166 ? 6.296 10.982 18.704 1.00 94.62 166 CYS A C 1
ATOM 1321 O O . CYS A 1 166 ? 5.399 11.006 19.539 1.00 94.62 166 CYS A O 1
ATOM 1323 N N . THR A 1 167 ? 6.759 9.843 18.185 1.00 94.19 167 THR A N 1
ATOM 1324 C CA . THR A 1 167 ? 6.169 8.521 18.474 1.00 94.19 167 THR A CA 1
ATOM 1325 C C . THR A 1 167 ? 6.970 7.672 19.455 1.00 94.19 167 THR A C 1
ATOM 1327 O O . THR A 1 167 ? 6.440 6.711 20.004 1.00 94.19 167 THR A O 1
ATOM 1330 N N . GLY A 1 168 ? 8.261 7.959 19.636 1.00 93.12 168 GLY A N 1
ATOM 1331 C CA . GLY A 1 168 ? 9.194 7.062 20.322 1.00 93.12 168 GLY A CA 1
ATOM 1332 C C . GLY A 1 168 ? 9.545 5.795 19.528 1.00 93.12 168 GLY A C 1
ATOM 1333 O O . GLY A 1 168 ? 10.277 4.943 20.029 1.00 93.12 168 GLY A O 1
ATOM 1334 N N . ILE A 1 169 ? 9.053 5.646 18.292 1.00 86.62 169 ILE A N 1
ATOM 1335 C CA . ILE A 1 169 ? 9.335 4.499 17.422 1.00 86.62 169 ILE A CA 1
ATOM 1336 C C . ILE A 1 169 ? 10.616 4.784 16.639 1.00 86.62 169 ILE A C 1
ATOM 1338 O O . ILE A 1 169 ? 10.800 5.871 16.090 1.00 86.62 169 ILE A O 1
ATOM 1342 N N . ARG A 1 170 ? 11.522 3.808 16.560 1.00 81.31 170 ARG A N 1
ATOM 1343 C CA . ARG A 1 170 ? 12.759 3.955 15.784 1.00 81.31 170 ARG A CA 1
ATOM 1344 C C . ARG A 1 170 ? 12.473 4.060 14.282 1.00 81.31 170 ARG A C 1
ATOM 1346 O O . ARG A 1 170 ? 11.619 3.347 13.760 1.00 81.31 170 ARG A O 1
ATOM 1353 N N . GLU A 1 171 ? 13.241 4.901 13.589 1.00 77.25 171 GLU A N 1
ATOM 1354 C CA . GLU A 1 171 ? 13.090 5.167 12.148 1.00 77.25 171 GLU A CA 1
ATOM 1355 C C . GLU A 1 171 ? 13.149 3.900 11.281 1.00 77.25 171 GLU A C 1
ATOM 1357 O O . GLU A 1 171 ? 12.436 3.804 10.289 1.00 77.25 171 GLU A O 1
ATOM 1362 N N . ASP A 1 172 ? 13.969 2.918 11.663 1.00 73.81 172 ASP A N 1
ATOM 1363 C CA . ASP A 1 172 ? 14.167 1.659 10.936 1.00 73.81 172 ASP A CA 1
ATOM 1364 C C . ASP A 1 172 ? 12.977 0.692 11.026 1.00 73.81 172 ASP A C 1
ATOM 1366 O O . ASP A 1 172 ? 12.879 -0.234 10.223 1.00 73.81 172 ASP A O 1
ATOM 1370 N N . ARG A 1 173 ? 12.058 0.906 11.976 1.00 78.38 173 ARG A N 1
ATOM 1371 C CA . ARG A 1 173 ? 10.829 0.111 12.107 1.00 78.38 173 ARG A CA 1
ATOM 1372 C C . ARG A 1 173 ? 9.680 0.641 11.255 1.00 78.38 173 ARG A C 1
ATOM 1374 O O . ARG A 1 173 ? 8.711 -0.086 11.053 1.00 78.38 173 ARG A O 1
ATOM 1381 N N . LEU A 1 174 ? 9.766 1.885 10.785 1.00 79.94 174 LEU A N 1
ATOM 1382 C CA . LEU A 1 174 ? 8.716 2.534 10.009 1.00 79.94 174 LEU A CA 1
ATOM 1383 C C . LEU A 1 174 ? 9.028 2.458 8.518 1.00 79.94 174 LEU A C 1
ATOM 1385 O O . LEU A 1 174 ? 10.125 2.788 8.071 1.00 79.94 174 LEU A O 1
ATOM 1389 N N . ASN A 1 175 ? 8.034 2.078 7.720 1.00 84.25 175 ASN A N 1
ATOM 1390 C CA . ASN A 1 175 ? 8.152 2.190 6.270 1.00 84.25 175 ASN A CA 1
ATOM 1391 C C . ASN A 1 175 ? 7.889 3.636 5.800 1.00 84.25 175 ASN A C 1
ATOM 1393 O O . ASN A 1 175 ? 7.286 4.442 6.509 1.00 84.25 175 ASN A O 1
ATOM 1397 N N . ASN A 1 176 ? 8.300 3.969 4.571 1.00 88.00 176 ASN A N 1
ATOM 1398 C CA . ASN A 1 176 ? 8.165 5.330 4.034 1.00 88.00 176 ASN A CA 1
ATOM 1399 C C . ASN A 1 176 ? 6.720 5.862 4.076 1.00 88.00 176 ASN A C 1
ATOM 1401 O O . ASN A 1 176 ? 6.524 7.023 4.425 1.00 88.00 176 ASN A O 1
ATOM 1405 N N . LYS A 1 177 ? 5.713 5.030 3.765 1.00 92.19 177 LYS A N 1
ATOM 1406 C CA . LYS A 1 177 ? 4.294 5.431 3.816 1.00 92.19 177 LYS A CA 1
ATOM 1407 C C . LYS A 1 177 ? 3.878 5.794 5.240 1.00 92.19 177 LYS A C 1
ATOM 1409 O O . LYS A 1 177 ? 3.224 6.814 5.440 1.00 92.19 177 LYS A O 1
ATOM 1414 N N . GLN A 1 178 ? 4.270 4.993 6.229 1.00 92.94 178 GLN A N 1
ATOM 1415 C CA . GLN A 1 178 ? 3.992 5.276 7.638 1.00 92.94 178 GLN A CA 1
ATOM 1416 C C . GLN A 1 178 ? 4.655 6.583 8.076 1.00 92.94 178 GLN A C 1
ATOM 1418 O O . GLN A 1 178 ? 4.020 7.381 8.757 1.00 92.94 178 GLN A O 1
ATOM 1423 N N . ILE A 1 179 ? 5.889 6.848 7.636 1.00 94.88 179 ILE A N 1
ATOM 1424 C CA . ILE A 1 179 ? 6.582 8.104 7.946 1.00 94.88 179 ILE A CA 1
ATOM 1425 C C . ILE A 1 179 ? 5.857 9.297 7.318 1.00 94.88 179 ILE A C 1
ATOM 1427 O O . ILE A 1 179 ? 5.596 10.258 8.030 1.00 94.88 179 ILE A O 1
ATOM 1431 N N . PHE A 1 180 ? 5.472 9.241 6.039 1.00 96.38 180 PHE A N 1
ATOM 1432 C CA . PHE A 1 180 ? 4.695 10.319 5.410 1.00 96.38 180 PHE A CA 1
ATOM 1433 C C . PHE A 1 180 ? 3.339 10.535 6.091 1.00 96.38 180 PHE A C 1
ATOM 1435 O O . PHE A 1 180 ? 2.938 11.672 6.325 1.00 96.38 180 PHE A O 1
ATOM 1442 N N . THR A 1 181 ? 2.654 9.446 6.451 1.00 96.88 181 THR A N 1
ATOM 1443 C CA . THR A 1 181 ? 1.358 9.485 7.145 1.00 96.88 181 THR A CA 1
ATOM 1444 C C . THR A 1 181 ? 1.497 10.175 8.496 1.00 96.88 181 THR A C 1
ATOM 1446 O O . THR A 1 181 ? 0.812 11.157 8.768 1.00 96.88 181 THR A O 1
ATOM 1449 N N . LEU A 1 182 ? 2.429 9.706 9.326 1.00 97.06 182 LEU A N 1
ATOM 1450 C CA . LEU A 1 182 ? 2.655 10.254 10.657 1.00 97.06 182 LEU A CA 1
ATOM 1451 C C . LEU A 1 182 ? 3.201 11.680 10.600 1.00 97.06 182 LEU A C 1
ATOM 1453 O O . LEU A 1 182 ? 2.745 12.520 11.362 1.00 97.06 182 LEU A O 1
ATOM 1457 N N . ALA A 1 183 ? 4.114 11.993 9.678 1.00 95.81 183 ALA A N 1
ATOM 1458 C CA . ALA A 1 183 ? 4.598 13.358 9.490 1.00 95.81 183 ALA A CA 1
ATOM 1459 C C . ALA A 1 183 ? 3.456 14.310 9.112 1.00 95.81 183 ALA A C 1
ATOM 1461 O O . ALA A 1 183 ? 3.388 15.411 9.643 1.00 95.81 183 ALA A O 1
ATOM 1462 N N . GLY A 1 184 ? 2.522 13.870 8.263 1.00 94.69 184 GLY A N 1
ATOM 1463 C CA . GLY A 1 184 ? 1.322 14.641 7.951 1.00 94.69 184 GLY A CA 1
ATOM 1464 C C . GLY A 1 184 ? 0.388 14.821 9.152 1.00 94.69 184 GLY A C 1
ATOM 1465 O O . GLY A 1 184 ? -0.203 15.882 9.309 1.00 94.69 184 GLY A O 1
ATOM 1466 N N . ILE A 1 185 ? 0.277 13.816 10.021 1.00 94.69 185 ILE A N 1
ATOM 1467 C CA . ILE A 1 185 ? -0.520 13.878 11.257 1.00 94.69 185 ILE A CA 1
ATOM 1468 C C . ILE A 1 185 ? 0.119 14.810 12.304 1.00 94.69 185 ILE A C 1
ATOM 1470 O O . ILE A 1 185 ? -0.594 15.535 12.996 1.00 94.69 185 ILE A O 1
ATOM 1474 N N . PHE A 1 186 ? 1.448 14.792 12.421 1.00 93.88 186 PHE A N 1
ATOM 1475 C CA . PHE A 1 186 ? 2.215 15.595 13.379 1.00 93.88 186 PHE A CA 1
ATOM 1476 C C . PHE A 1 186 ? 2.570 17.000 12.876 1.00 93.88 186 PHE A C 1
ATOM 1478 O O . PHE A 1 186 ? 3.084 17.800 13.656 1.00 93.88 186 PHE A O 1
ATOM 1485 N N . ASP A 1 187 ? 2.270 17.321 11.614 1.00 91.06 187 ASP A N 1
ATOM 1486 C CA . ASP A 1 187 ? 2.368 18.680 11.081 1.00 91.06 187 ASP A CA 1
ATOM 1487 C C . ASP A 1 187 ? 1.588 19.656 11.964 1.00 91.06 187 ASP A C 1
ATOM 1489 O O . ASP A 1 187 ? 0.443 19.383 12.318 1.00 91.06 187 ASP A O 1
ATOM 1493 N N . GLU A 1 188 ? 2.165 20.813 12.287 1.00 85.50 188 GLU A N 1
ATOM 1494 C CA . GLU A 1 188 ? 1.563 21.772 13.223 1.00 85.50 188 GLU A CA 1
ATOM 1495 C C . GLU A 1 188 ? 0.121 22.152 12.838 1.00 85.50 188 GLU A C 1
ATOM 1497 O O . GLU A 1 188 ? -0.743 22.251 13.711 1.00 85.50 188 GLU A O 1
ATOM 1502 N N . LYS A 1 189 ? -0.188 22.259 11.533 1.00 82.00 189 LYS A N 1
ATOM 1503 C CA . LYS A 1 189 ? -1.525 22.634 11.028 1.00 82.00 189 LYS A CA 1
ATOM 1504 C C . LYS A 1 189 ? -2.583 21.555 11.281 1.00 82.00 189 LYS A C 1
ATOM 1506 O O . LYS A 1 189 ? -3.784 21.831 11.174 1.00 82.00 189 LYS A O 1
ATOM 1511 N N . ILE A 1 190 ? -2.158 20.317 11.530 1.00 84.62 190 ILE A N 1
ATOM 1512 C CA . ILE A 1 190 ? -3.017 19.165 11.825 1.00 84.62 190 ILE A CA 1
ATOM 1513 C C . ILE A 1 190 ? -2.932 18.801 13.306 1.00 84.62 190 ILE A C 1
ATOM 1515 O O . ILE A 1 190 ? -3.975 18.627 13.931 1.00 84.62 190 ILE A O 1
ATOM 1519 N N . ALA A 1 191 ? -1.737 18.774 13.890 1.00 84.06 191 ALA A N 1
ATOM 1520 C CA . ALA A 1 191 ? -1.506 18.470 15.295 1.00 84.06 191 ALA A CA 1
ATOM 1521 C C . ALA A 1 191 ? -2.267 19.420 16.232 1.00 84.06 191 ALA A C 1
ATOM 1523 O O . ALA A 1 191 ? -2.854 18.961 17.208 1.00 84.06 191 ALA A O 1
ATOM 1524 N N . GLU A 1 192 ? -2.361 20.716 15.904 1.00 81.94 192 GLU A N 1
ATOM 1525 C CA . GLU A 1 192 ? -3.188 21.669 16.662 1.00 81.94 192 GLU A CA 1
ATOM 1526 C C . GLU A 1 192 ? -4.662 21.225 16.717 1.00 81.94 192 GLU A C 1
ATOM 1528 O O . GLU A 1 192 ? -5.317 21.295 17.757 1.00 81.94 192 GLU A O 1
ATOM 1533 N N . LYS A 1 193 ? -5.183 20.682 15.611 1.00 78.62 193 LYS A N 1
ATOM 1534 C CA . LYS A 1 193 ? -6.565 20.181 15.510 1.00 78.62 193 LYS A CA 1
ATOM 1535 C C . LYS A 1 193 ? -6.767 18.854 16.246 1.00 78.62 193 LYS A C 1
ATOM 1537 O O . LYS A 1 193 ? -7.908 18.486 16.525 1.00 78.62 193 LYS A O 1
ATOM 1542 N N . LEU A 1 194 ? -5.676 18.151 16.542 1.00 83.44 194 LEU A N 1
ATOM 1543 C CA . LEU A 1 194 ? -5.627 16.875 17.252 1.00 83.44 194 LEU A CA 1
ATOM 1544 C C . LEU A 1 194 ? -5.122 17.033 18.696 1.00 83.44 194 LEU A C 1
ATOM 1546 O O . LEU A 1 194 ? -4.818 16.036 19.338 1.00 83.44 194 LEU A O 1
ATOM 1550 N N . ALA A 1 195 ? -5.054 18.252 19.243 1.00 75.88 195 ALA A N 1
ATOM 1551 C CA . ALA A 1 195 ? -4.418 18.524 20.540 1.00 75.88 195 ALA A CA 1
ATOM 1552 C C . ALA A 1 195 ? -4.976 17.713 21.730 1.00 75.88 195 ALA A C 1
ATOM 1554 O O . ALA A 1 195 ? -4.321 17.597 22.765 1.00 75.88 195 ALA A O 1
ATOM 1555 N N . LEU A 1 196 ? -6.192 17.181 21.597 1.00 81.06 196 LEU A N 1
ATOM 1556 C CA . LEU A 1 196 ? -6.901 16.419 22.626 1.00 81.06 196 LEU A CA 1
ATOM 1557 C C . LEU A 1 196 ? -7.099 14.943 22.229 1.00 81.06 196 LEU A C 1
ATOM 1559 O O . LEU A 1 196 ? -7.806 14.208 22.907 1.00 81.06 196 LEU A O 1
ATOM 1563 N N . VAL A 1 197 ? -6.453 14.510 21.144 1.00 90.50 197 VAL A N 1
ATOM 1564 C CA . VAL A 1 197 ? -6.371 13.121 20.682 1.00 90.50 197 VAL A CA 1
ATOM 1565 C C . VAL A 1 197 ? -5.127 12.477 21.292 1.00 90.50 197 VAL A C 1
ATOM 1567 O O . VAL A 1 197 ? -4.060 13.086 21.369 1.00 90.50 197 VAL A O 1
ATOM 1570 N N . ASP A 1 198 ? -5.247 11.224 21.714 1.00 93.50 198 ASP A N 1
ATOM 1571 C CA . ASP A 1 198 ? -4.107 10.382 22.040 1.00 93.50 198 ASP A CA 1
ATOM 1572 C C . ASP A 1 198 ? -3.358 10.011 20.757 1.00 93.50 198 ASP A C 1
ATOM 1574 O O . ASP A 1 198 ? -3.726 9.102 20.005 1.00 93.50 198 ASP A O 1
ATOM 1578 N N . MET A 1 199 ? -2.284 10.752 20.506 1.00 93.00 199 MET A N 1
ATOM 1579 C CA . MET A 1 199 ? -1.447 10.564 19.329 1.00 93.00 199 MET A CA 1
ATOM 1580 C C . MET A 1 199 ? -0.649 9.256 19.361 1.00 93.00 199 MET A C 1
ATOM 1582 O O . MET A 1 199 ? -0.304 8.741 18.298 1.00 93.00 199 MET A O 1
ATOM 1586 N N . GLY A 1 200 ? -0.368 8.709 20.548 1.00 93.75 200 GLY A N 1
ATOM 1587 C CA . GLY A 1 200 ? 0.295 7.415 20.698 1.00 93.75 200 GLY A CA 1
ATOM 1588 C C . GLY A 1 200 ? -0.628 6.280 20.267 1.00 93.75 200 GLY A C 1
ATOM 1589 O O . GLY A 1 200 ? -0.241 5.448 19.447 1.00 93.75 200 GLY A O 1
ATOM 1590 N N . LEU A 1 201 ? -1.883 6.310 20.730 1.00 95.94 201 LEU A N 1
ATOM 1591 C CA . LEU A 1 201 ? -2.929 5.391 20.280 1.00 95.94 201 LEU A CA 1
ATOM 1592 C C . LEU A 1 201 ? -3.159 5.509 18.769 1.00 95.94 201 LEU A C 1
ATOM 1594 O O . LEU A 1 201 ? -3.184 4.496 18.075 1.00 95.94 201 LEU A O 1
ATOM 1598 N N . LEU A 1 202 ? -3.293 6.729 18.240 1.00 95.88 202 LEU A N 1
ATOM 1599 C CA . LEU A 1 202 ? -3.512 6.935 16.806 1.00 95.88 202 LEU A CA 1
ATOM 1600 C C . LEU A 1 202 ? -2.342 6.396 15.964 1.00 95.88 202 LEU A C 1
ATOM 1602 O O . LEU A 1 202 ? -2.563 5.712 14.963 1.00 95.88 202 LEU A O 1
ATOM 1606 N N . ALA A 1 203 ? -1.099 6.647 16.389 1.00 96.19 203 ALA A N 1
ATOM 1607 C CA . ALA A 1 203 ? 0.087 6.103 15.736 1.00 96.19 203 ALA A CA 1
ATOM 1608 C C . ALA A 1 203 ? 0.116 4.567 15.787 1.00 96.19 203 ALA A C 1
ATOM 1610 O O . ALA A 1 203 ? 0.405 3.938 14.766 1.00 96.19 203 ALA A O 1
ATOM 1611 N N . TYR A 1 204 ? -0.238 3.956 16.923 1.00 96.69 204 TYR A N 1
ATOM 1612 C CA . TYR A 1 204 ? -0.346 2.500 17.044 1.00 96.69 204 TYR A CA 1
ATOM 1613 C C . TYR A 1 204 ? -1.420 1.926 16.112 1.00 96.69 204 TYR A C 1
ATOM 1615 O O . TYR A 1 204 ? -1.145 0.980 15.378 1.00 96.69 204 TYR A O 1
ATOM 1623 N N . LEU A 1 205 ? -2.618 2.514 16.070 1.00 97.31 205 LEU A N 1
ATOM 1624 C CA . LEU A 1 205 ? -3.710 2.035 15.217 1.00 97.31 205 LEU A CA 1
ATOM 1625 C C . LEU A 1 205 ? -3.331 2.034 13.729 1.00 97.31 205 LEU A C 1
ATOM 1627 O O . LEU A 1 205 ? -3.676 1.093 13.015 1.00 97.31 205 LEU A O 1
ATOM 1631 N N . ILE A 1 206 ? -2.593 3.052 13.276 1.00 95.75 206 ILE A N 1
ATOM 1632 C CA . ILE A 1 206 ? -2.145 3.189 11.881 1.00 95.75 206 ILE A CA 1
ATOM 1633 C C . ILE A 1 206 ? -0.953 2.272 11.572 1.00 95.75 206 ILE A C 1
ATOM 1635 O O . ILE A 1 206 ? -0.873 1.697 10.487 1.00 95.75 206 ILE A O 1
ATOM 1639 N N . THR A 1 207 ? 0.005 2.144 12.493 1.00 92.62 207 THR A N 1
ATOM 1640 C CA . THR A 1 207 ? 1.285 1.473 12.202 1.00 92.62 207 THR A CA 1
ATOM 1641 C C . THR A 1 207 ? 1.380 0.036 12.704 1.00 92.62 207 THR A C 1
ATOM 1643 O O . THR A 1 207 ? 2.188 -0.728 12.180 1.00 92.62 207 THR A O 1
ATOM 1646 N N . GLY A 1 208 ? 0.579 -0.342 13.702 1.00 93.31 208 GLY A N 1
ATOM 1647 C CA . GLY A 1 208 ? 0.760 -1.558 14.502 1.00 93.31 208 GLY A CA 1
ATOM 1648 C C . GLY A 1 208 ? 2.022 -1.536 15.370 1.00 93.31 208 GLY A C 1
ATOM 1649 O O . GLY A 1 208 ? 2.495 -2.585 15.793 1.00 93.31 208 GLY A O 1
ATOM 1650 N N . LEU A 1 209 ? 2.629 -0.365 15.577 1.00 90.75 209 LEU A N 1
ATOM 1651 C CA . LEU A 1 209 ? 3.889 -0.215 16.294 1.00 90.75 209 LEU A CA 1
ATOM 1652 C C . LEU A 1 209 ? 3.698 0.712 17.489 1.00 90.75 209 LEU A C 1
ATOM 1654 O O . LEU A 1 209 ? 3.063 1.758 17.394 1.00 90.75 209 LEU A O 1
ATOM 1658 N N . SER A 1 210 ? 4.281 0.318 18.615 1.00 90.00 210 SER A N 1
ATOM 1659 C CA . SER A 1 210 ? 4.284 1.084 19.855 1.00 90.00 210 SER A CA 1
ATOM 1660 C C . SER A 1 210 ? 5.637 0.913 20.552 1.00 90.00 210 SER A C 1
ATOM 1662 O O . SER A 1 210 ? 6.248 -0.157 20.428 1.00 90.00 210 SER A O 1
ATOM 1664 N N . PRO A 1 211 ? 6.138 1.940 21.262 1.00 88.00 211 PRO A N 1
ATOM 1665 C CA . PRO A 1 211 ? 7.235 1.764 22.210 1.00 88.00 211 PRO A CA 1
ATOM 1666 C C . PRO A 1 211 ? 6.811 0.958 23.452 1.00 88.00 211 PRO A C 1
ATOM 1668 O O . PRO A 1 211 ? 7.672 0.416 24.137 1.00 88.00 211 PRO A O 1
ATOM 1671 N N . ASP A 1 212 ? 5.510 0.878 23.736 1.00 90.12 212 ASP A N 1
ATOM 1672 C CA . ASP A 1 212 ? 4.940 0.077 24.818 1.00 90.12 212 ASP A CA 1
ATOM 1673 C C . ASP A 1 212 ? 4.542 -1.315 24.305 1.00 90.12 212 ASP A C 1
ATOM 1675 O O . ASP A 1 212 ? 3.662 -1.446 23.451 1.00 90.12 212 ASP A O 1
ATOM 1679 N N . GLU A 1 213 ? 5.186 -2.353 24.835 1.00 84.62 213 GLU A N 1
ATOM 1680 C CA . GLU A 1 213 ? 4.936 -3.748 24.460 1.00 84.62 213 GLU A CA 1
ATOM 1681 C C . GLU A 1 213 ? 3.559 -4.251 24.928 1.00 84.62 213 GLU A C 1
ATOM 1683 O O . GLU A 1 213 ? 2.987 -5.137 24.288 1.00 84.62 213 GLU A O 1
ATOM 1688 N N . GLU A 1 214 ? 2.979 -3.671 25.990 1.00 89.69 214 GLU A N 1
ATOM 1689 C CA . GLU A 1 214 ? 1.630 -4.034 26.450 1.00 89.69 214 GLU A CA 1
ATOM 1690 C C . GLU A 1 214 ? 0.544 -3.569 25.467 1.00 89.69 214 GLU A C 1
ATOM 1692 O O . GLU A 1 214 ? -0.513 -4.203 25.376 1.00 89.69 214 GLU A O 1
ATOM 1697 N N . ALA A 1 215 ? 0.814 -2.503 24.700 1.00 89.88 215 ALA A N 1
ATOM 1698 C CA . ALA A 1 215 ? -0.118 -1.941 23.724 1.00 89.88 215 ALA A CA 1
ATOM 1699 C C . ALA A 1 215 ? -0.548 -2.987 22.696 1.00 89.88 215 ALA A C 1
ATOM 1701 O O . ALA A 1 215 ? -1.738 -3.132 22.421 1.00 89.88 215 ALA A O 1
ATOM 1702 N N . GLU A 1 216 ? 0.418 -3.744 22.165 1.00 86.12 216 GLU A N 1
ATOM 1703 C CA . GLU A 1 216 ? 0.146 -4.760 21.151 1.00 86.12 216 GLU A CA 1
ATOM 1704 C C . GLU A 1 216 ? -0.788 -5.830 21.702 1.00 86.12 216 GLU A C 1
ATOM 1706 O O . GLU A 1 216 ? -1.784 -6.164 21.074 1.00 86.12 216 GLU A O 1
ATOM 1711 N N . LEU A 1 217 ? -0.538 -6.327 22.914 1.00 86.75 217 LEU A N 1
ATOM 1712 C CA . LEU A 1 217 ? -1.415 -7.330 23.500 1.00 86.75 217 LEU A CA 1
ATOM 1713 C C . LEU A 1 217 ? -2.813 -6.760 23.767 1.00 86.75 217 LEU A C 1
ATOM 1715 O O . LEU A 1 217 ? -3.799 -7.434 23.499 1.00 86.75 217 LEU A O 1
ATOM 1719 N N . ALA A 1 218 ? -2.935 -5.549 24.306 1.00 93.38 218 ALA A N 1
ATOM 1720 C CA . ALA A 1 218 ? -4.231 -5.004 24.704 1.00 93.38 218 ALA A CA 1
ATOM 1721 C C . ALA A 1 218 ? -5.098 -4.541 23.521 1.00 93.38 218 ALA A C 1
ATOM 1723 O O . ALA A 1 218 ? -6.318 -4.699 23.560 1.00 93.38 218 ALA A O 1
ATOM 1724 N N . LEU A 1 219 ? -4.484 -3.966 22.485 1.00 96.12 219 LEU A N 1
ATOM 1725 C CA . LEU A 1 219 ? -5.177 -3.223 21.431 1.00 96.12 219 LEU A CA 1
ATOM 1726 C C . LEU A 1 219 ? -5.246 -3.963 20.088 1.00 96.12 219 LEU A C 1
ATOM 1728 O O . LEU A 1 219 ? -5.916 -3.485 19.170 1.00 96.12 219 LEU A O 1
ATOM 1732 N N . ARG A 1 220 ? -4.634 -5.147 19.963 1.00 93.88 220 ARG A N 1
ATOM 1733 C CA . ARG A 1 220 ? -4.655 -5.948 18.728 1.00 93.88 220 ARG A CA 1
ATOM 1734 C C . ARG A 1 220 ? -6.049 -6.192 18.130 1.00 93.88 220 ARG A C 1
ATOM 1736 O O . ARG A 1 220 ? -6.170 -6.048 16.914 1.00 93.88 220 ARG A O 1
ATOM 1743 N N . PRO A 1 221 ? -7.117 -6.469 18.910 1.00 95.38 221 PRO A N 1
ATOM 1744 C CA . PRO A 1 221 ? -8.470 -6.568 18.357 1.00 95.38 221 PRO A CA 1
ATOM 1745 C C . PRO A 1 221 ? -8.918 -5.313 17.595 1.00 95.38 221 PRO A C 1
ATOM 1747 O O . PRO A 1 221 ? -9.527 -5.418 16.536 1.00 95.38 221 PRO A O 1
ATOM 1750 N N . LEU A 1 222 ? -8.562 -4.125 18.092 1.00 97.31 222 LEU A N 1
ATOM 1751 C CA . LEU A 1 222 ? -8.849 -2.856 17.420 1.00 97.31 222 LEU A CA 1
ATOM 1752 C C . LEU A 1 222 ? -7.979 -2.689 16.176 1.00 97.31 222 LEU A C 1
ATOM 1754 O O . LEU A 1 222 ? -8.461 -2.248 15.135 1.00 97.31 222 LEU A O 1
ATOM 1758 N N . ARG A 1 223 ? -6.704 -3.087 16.253 1.00 95.75 223 ARG A N 1
ATOM 1759 C CA . ARG A 1 223 ? -5.795 -3.033 15.105 1.00 95.75 223 ARG A CA 1
ATOM 1760 C C . ARG A 1 223 ? -6.318 -3.866 13.932 1.00 95.75 223 ARG A C 1
ATOM 1762 O O . ARG A 1 223 ? -6.248 -3.384 12.807 1.00 95.75 223 ARG A O 1
ATOM 1769 N N . HIS A 1 224 ? -6.925 -5.029 14.184 1.00 95.50 224 HIS A N 1
ATOM 1770 C CA . HIS A 1 224 ? -7.558 -5.855 13.144 1.00 95.50 224 HIS A CA 1
ATOM 1771 C C . HIS A 1 224 ? -8.702 -5.154 12.396 1.00 95.50 224 HIS A C 1
ATOM 1773 O O . HIS A 1 224 ? -9.001 -5.536 11.268 1.00 95.50 224 HIS A O 1
ATOM 1779 N N . MET A 1 225 ? -9.339 -4.140 12.992 1.00 98.12 225 MET A N 1
ATOM 1780 C CA . MET A 1 225 ? -10.371 -3.334 12.325 1.00 98.12 225 MET A CA 1
ATOM 1781 C C . MET A 1 225 ? -9.774 -2.271 11.390 1.00 98.12 225 MET A C 1
ATOM 1783 O O . MET A 1 225 ? -10.475 -1.777 10.509 1.00 98.12 225 MET A O 1
ATOM 1787 N N . VAL A 1 226 ? -8.504 -1.899 11.588 1.00 96.62 226 VAL A N 1
ATOM 1788 C CA . VAL A 1 226 ? -7.775 -0.909 10.775 1.00 96.62 226 VAL A CA 1
ATOM 1789 C C . VAL A 1 226 ? -6.924 -1.604 9.704 1.00 96.62 226 VAL A C 1
ATOM 1791 O O . VAL A 1 226 ? -6.921 -1.178 8.557 1.00 96.62 226 VAL A O 1
ATOM 1794 N N . ASP A 1 227 ? -6.244 -2.699 10.053 1.00 91.06 227 ASP A N 1
ATOM 1795 C CA . ASP A 1 227 ? -5.521 -3.580 9.125 1.00 91.06 227 ASP A CA 1
ATOM 1796 C C . ASP A 1 227 ? -5.613 -5.032 9.602 1.00 91.06 227 ASP A C 1
ATOM 1798 O O . ASP A 1 227 ? -4.928 -5.478 10.524 1.00 91.06 227 ASP A O 1
ATOM 1802 N N . GLY A 1 228 ? -6.489 -5.780 8.953 1.00 89.00 228 GLY A N 1
ATOM 1803 C CA . GLY A 1 228 ? -6.843 -7.152 9.286 1.00 89.00 228 GLY A CA 1
ATOM 1804 C C . GLY A 1 228 ? -7.748 -7.721 8.202 1.00 89.00 228 GLY A C 1
ATOM 1805 O O . GLY A 1 228 ? -8.230 -7.004 7.337 1.00 89.00 228 GLY A O 1
ATOM 1806 N N . THR A 1 229 ? -7.979 -9.033 8.157 1.00 87.50 229 THR A N 1
ATOM 1807 C CA . THR A 1 229 ? -8.634 -9.619 6.960 1.00 87.50 229 THR A CA 1
ATOM 1808 C C . THR A 1 229 ? -10.015 -9.016 6.658 1.00 87.50 229 THR A C 1
ATOM 1810 O O . THR A 1 229 ? -10.370 -8.887 5.487 1.00 87.50 229 THR A O 1
ATOM 1813 N N . LEU A 1 230 ? -10.737 -8.595 7.701 1.00 95.06 230 LEU A N 1
ATOM 1814 C CA . LEU A 1 230 ? -11.934 -7.760 7.618 1.00 95.06 230 LEU A CA 1
ATOM 1815 C C . LEU A 1 230 ? -11.675 -6.440 8.349 1.00 95.06 230 LEU A C 1
ATOM 1817 O O . LEU A 1 230 ? -12.041 -6.296 9.512 1.00 95.06 230 LEU A O 1
ATOM 1821 N N . ASP A 1 231 ? -11.010 -5.508 7.681 1.00 97.19 231 ASP A N 1
ATOM 1822 C CA . ASP A 1 231 ? -10.788 -4.144 8.160 1.00 97.19 231 ASP A CA 1
ATOM 1823 C C . ASP A 1 231 ? -11.665 -3.141 7.395 1.00 97.19 231 ASP A C 1
ATOM 1825 O O . ASP A 1 231 ? -12.243 -3.449 6.345 1.00 97.19 231 ASP A O 1
ATOM 1829 N N . ALA A 1 232 ? -11.777 -1.927 7.934 1.00 98.56 232 ALA A N 1
ATOM 1830 C CA . ALA A 1 232 ? -12.554 -0.865 7.308 1.00 98.56 232 ALA A CA 1
ATOM 1831 C C . ALA A 1 232 ? -11.986 -0.445 5.942 1.00 98.56 232 ALA A C 1
ATOM 1833 O O . ALA A 1 232 ? -12.745 -0.049 5.058 1.00 98.56 232 ALA A O 1
ATOM 1834 N N . ASP A 1 233 ? -10.667 -0.563 5.763 1.00 98.00 233 ASP A N 1
ATOM 1835 C CA . ASP A 1 233 ? -9.957 -0.221 4.529 1.00 98.00 233 ASP A CA 1
ATOM 1836 C C . ASP A 1 233 ? -10.423 -1.082 3.351 1.00 98.00 233 ASP A C 1
ATOM 1838 O O . ASP A 1 233 ? -10.912 -0.580 2.338 1.00 98.00 233 ASP A O 1
ATOM 1842 N N . ARG A 1 234 ? -10.335 -2.406 3.517 1.00 95.50 234 ARG A N 1
ATOM 1843 C CA . ARG A 1 234 ? -10.708 -3.425 2.530 1.00 95.50 234 ARG A CA 1
ATOM 1844 C C . ARG A 1 234 ? -12.198 -3.411 2.267 1.00 95.50 234 ARG A C 1
ATOM 1846 O O . ARG A 1 234 ? -12.607 -3.564 1.117 1.00 95.50 234 ARG A O 1
ATOM 1853 N N . LEU A 1 235 ? -13.001 -3.209 3.306 1.00 97.62 235 LEU A N 1
ATOM 1854 C CA . LEU A 1 235 ? -14.447 -3.086 3.169 1.00 97.62 235 LEU A CA 1
ATOM 1855 C C . LEU A 1 235 ? -14.865 -1.806 2.428 1.00 97.62 235 LEU A C 1
ATOM 1857 O O . LEU A 1 235 ? -15.901 -1.825 1.773 1.00 97.62 235 LEU A O 1
ATOM 1861 N N . ASP A 1 236 ? -14.092 -0.718 2.451 1.00 98.38 236 ASP A N 1
ATOM 1862 C CA . ASP A 1 236 ? -14.350 0.402 1.540 1.00 98.38 236 ASP A CA 1
ATOM 1863 C C . ASP A 1 236 ? -13.810 0.115 0.135 1.00 98.38 236 ASP A C 1
ATOM 1865 O O . ASP A 1 236 ? -14.593 0.068 -0.819 1.00 98.38 236 ASP A O 1
ATOM 1869 N N . TYR A 1 237 ? -12.496 -0.101 -0.013 1.00 97.00 237 TYR A N 1
ATOM 1870 C CA . TYR A 1 237 ? -11.881 -0.073 -1.340 1.00 97.00 237 TYR A CA 1
ATOM 1871 C C . TYR A 1 237 ? -12.371 -1.215 -2.227 1.00 97.00 237 TYR A C 1
ATOM 1873 O O . TYR A 1 237 ? -12.582 -0.990 -3.412 1.00 97.00 237 TYR A O 1
ATOM 1881 N N . VAL A 1 238 ? -12.610 -2.427 -1.703 1.00 96.56 238 VAL A N 1
ATOM 1882 C CA . VAL A 1 238 ? -13.037 -3.555 -2.554 1.00 96.56 238 VAL A CA 1
ATOM 1883 C C . VAL A 1 238 ? -14.387 -3.247 -3.195 1.00 96.56 238 VAL A C 1
ATOM 1885 O O . VAL A 1 238 ? -14.557 -3.418 -4.403 1.00 96.56 238 VAL A O 1
ATOM 1888 N N . PHE A 1 239 ? -15.351 -2.755 -2.417 1.00 96.62 239 PHE A N 1
ATOM 1889 C CA . PHE A 1 239 ? -16.675 -2.438 -2.947 1.00 96.62 239 PHE A CA 1
ATOM 1890 C C . PHE A 1 239 ? -16.675 -1.143 -3.766 1.00 96.62 239 PHE A C 1
ATOM 1892 O O . PHE A 1 239 ? -17.340 -1.092 -4.801 1.00 96.62 239 PHE A O 1
ATOM 1899 N N . ARG A 1 240 ? -15.889 -0.132 -3.375 1.00 97.06 240 ARG A N 1
ATOM 1900 C CA . ARG A 1 240 ? -15.728 1.119 -4.130 1.00 97.06 240 ARG A CA 1
ATOM 1901 C C . ARG A 1 240 ? -15.068 0.888 -5.484 1.00 97.06 240 ARG A C 1
ATOM 1903 O O . ARG A 1 240 ? -15.601 1.308 -6.509 1.00 97.06 240 ARG A O 1
ATOM 1910 N N . ASP A 1 241 ? -13.945 0.186 -5.509 1.00 97.31 241 ASP A N 1
ATOM 1911 C CA . ASP A 1 241 ? -13.223 -0.126 -6.737 1.00 97.31 241 ASP A CA 1
ATOM 1912 C C . ASP A 1 241 ? -14.090 -0.974 -7.661 1.00 97.31 241 ASP A C 1
ATOM 1914 O O . ASP A 1 241 ? -14.179 -0.677 -8.852 1.00 97.31 241 ASP A O 1
ATOM 1918 N N . ALA A 1 242 ? -14.785 -1.983 -7.123 1.00 96.12 242 ALA A N 1
ATOM 1919 C CA . ALA A 1 242 ? -15.716 -2.795 -7.897 1.00 96.12 242 ALA A CA 1
ATOM 1920 C C . ALA A 1 242 ? -16.864 -1.955 -8.470 1.00 96.12 242 ALA A C 1
ATOM 1922 O O . ALA A 1 242 ? -17.153 -2.079 -9.658 1.00 96.12 242 ALA A O 1
ATOM 1923 N N . TYR A 1 243 ? -17.471 -1.064 -7.680 1.00 95.38 243 TYR A N 1
ATOM 1924 C CA . TYR A 1 243 ? -18.532 -0.160 -8.138 1.00 95.38 243 TYR A CA 1
ATOM 1925 C C . TYR A 1 243 ? -18.095 0.693 -9.339 1.00 95.38 243 TYR A C 1
ATOM 1927 O O . TYR A 1 243 ? -18.842 0.831 -10.306 1.00 95.38 243 TYR A O 1
ATOM 1935 N N . HIS A 1 244 ? -16.861 1.202 -9.320 1.00 95.81 244 HIS A N 1
ATOM 1936 C CA . HIS A 1 244 ? -16.304 2.036 -10.387 1.00 95.81 244 HIS A CA 1
ATOM 1937 C C . HIS A 1 244 ? -15.680 1.252 -11.562 1.00 95.81 244 HIS A C 1
ATOM 1939 O O . HIS A 1 244 ? -15.228 1.870 -12.528 1.00 95.81 244 HIS A O 1
ATOM 1945 N N . THR A 1 245 ? -15.639 -0.088 -11.515 1.00 95.69 245 THR A N 1
ATOM 1946 C CA . THR A 1 245 ? -14.975 -0.916 -12.544 1.00 95.69 245 THR A CA 1
ATOM 1947 C C . THR A 1 245 ? -15.823 -2.090 -13.037 1.00 95.69 245 THR A C 1
ATOM 1949 O O . THR A 1 245 ? -16.346 -2.045 -14.148 1.00 95.69 245 THR A O 1
ATOM 1952 N N . LEU A 1 246 ? -15.929 -3.164 -12.250 1.00 91.56 246 LEU A N 1
ATOM 1953 C CA . LEU A 1 246 ? -16.480 -4.464 -12.661 1.00 91.56 246 LEU A CA 1
ATOM 1954 C C . LEU A 1 246 ? -17.933 -4.701 -12.216 1.00 91.56 246 LEU A C 1
ATOM 1956 O O . LEU A 1 246 ? -18.536 -5.696 -12.622 1.00 91.56 246 LEU A O 1
ATOM 1960 N N . GLY A 1 247 ? -18.470 -3.841 -11.351 1.00 84.69 247 GLY A N 1
ATOM 1961 C CA . GLY A 1 247 ? -19.648 -4.117 -10.533 1.00 84.69 247 GLY A CA 1
ATOM 1962 C C . GLY A 1 247 ? -19.322 -5.020 -9.334 1.00 84.69 247 GLY A C 1
ATOM 1963 O O . GLY A 1 247 ? -18.497 -5.934 -9.419 1.00 84.69 247 GLY A O 1
ATOM 1964 N N . ALA A 1 248 ? -19.971 -4.762 -8.199 1.00 74.94 248 ALA A N 1
ATOM 1965 C CA . ALA A 1 248 ? -19.784 -5.529 -6.969 1.00 74.94 248 ALA A CA 1
ATOM 1966 C C . ALA A 1 248 ? -20.770 -6.706 -6.854 1.00 74.94 248 ALA A C 1
ATOM 1968 O O . ALA A 1 248 ? -21.917 -6.620 -7.292 1.00 74.94 248 ALA A O 1
ATOM 1969 N N . VAL A 1 249 ? -20.322 -7.796 -6.223 1.00 75.69 249 VAL A N 1
ATOM 1970 C CA . VAL A 1 249 ? -21.194 -8.862 -5.705 1.00 75.69 249 VAL A CA 1
ATOM 1971 C C . VAL A 1 249 ? -21.276 -8.676 -4.192 1.00 75.69 249 VAL A C 1
ATOM 1973 O O . VAL A 1 249 ? -20.274 -8.858 -3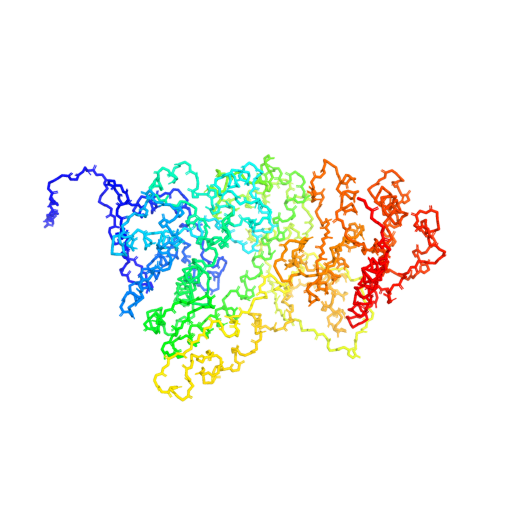.505 1.00 75.69 249 VAL A O 1
ATOM 1976 N N . GLY A 1 250 ? -22.455 -8.310 -3.686 1.00 83.75 250 GLY A N 1
ATOM 1977 C CA . GLY A 1 250 ? -22.644 -7.919 -2.284 1.00 83.75 250 GLY A CA 1
ATOM 1978 C C . GLY A 1 250 ? -22.207 -6.480 -1.994 1.00 83.75 250 GLY A C 1
ATOM 1979 O O . GLY A 1 250 ? -21.850 -5.729 -2.904 1.00 83.75 250 GLY A O 1
ATOM 1980 N N . ASP A 1 251 ? -22.247 -6.109 -0.717 1.00 90.00 251 ASP A N 1
ATOM 1981 C CA . ASP A 1 251 ? -21.870 -4.782 -0.225 1.00 90.00 251 ASP A CA 1
ATOM 1982 C C . ASP A 1 251 ? -21.219 -4.855 1.166 1.00 90.00 251 ASP A C 1
ATOM 1984 O O . ASP A 1 251 ? -21.291 -5.879 1.852 1.00 90.00 251 ASP A O 1
ATOM 1988 N N . ALA A 1 252 ? -20.592 -3.756 1.593 1.00 95.19 252 ALA A N 1
ATOM 1989 C CA . ALA A 1 252 ? -19.886 -3.686 2.870 1.00 95.19 252 ALA A CA 1
ATOM 1990 C C . ALA A 1 252 ? -20.789 -3.994 4.076 1.00 95.19 252 ALA A C 1
ATOM 1992 O O . ALA A 1 252 ? -20.341 -4.676 4.995 1.00 95.19 252 ALA A O 1
ATOM 1993 N N . ASN A 1 253 ? -22.055 -3.556 4.072 1.00 95.88 253 ASN A N 1
ATOM 1994 C CA . ASN A 1 253 ? -22.967 -3.786 5.197 1.00 95.88 253 ASN A CA 1
ATOM 1995 C C . ASN A 1 253 ? -23.264 -5.271 5.354 1.00 95.88 253 ASN A C 1
ATOM 1997 O O . ASN A 1 253 ? -23.201 -5.775 6.465 1.00 95.88 253 ASN A O 1
ATOM 2001 N N . SER A 1 254 ? -23.469 -5.988 4.244 1.00 95.69 254 SER A N 1
ATOM 2002 C CA . SER A 1 254 ? -23.709 -7.434 4.295 1.00 95.69 254 SER A CA 1
ATOM 2003 C C . SER A 1 254 ? -22.581 -8.207 4.990 1.00 95.69 254 SER A C 1
ATOM 2005 O O . SER A 1 254 ? -22.839 -9.223 5.626 1.00 95.69 254 SER A O 1
ATOM 2007 N N . VAL A 1 255 ? -21.334 -7.727 4.902 1.00 97.31 255 VAL A N 1
ATOM 2008 C CA . VAL A 1 255 ? -20.197 -8.309 5.629 1.00 97.31 255 VAL A CA 1
ATOM 2009 C C . VAL A 1 255 ? -20.194 -7.846 7.082 1.00 97.31 255 VAL A C 1
ATOM 2011 O O . VAL A 1 255 ? -20.060 -8.676 7.980 1.00 97.31 255 VAL A O 1
ATOM 2014 N N . ILE A 1 256 ? -20.366 -6.542 7.317 1.00 98.25 256 ILE A N 1
ATOM 2015 C CA . ILE A 1 256 ? -20.378 -5.946 8.660 1.00 98.25 256 ILE A CA 1
ATOM 2016 C C . ILE A 1 256 ? -21.445 -6.605 9.536 1.00 98.25 256 ILE A C 1
ATOM 2018 O O . ILE A 1 256 ? -21.137 -7.005 10.652 1.00 98.25 256 ILE A O 1
ATOM 2022 N N . ASP A 1 257 ? -22.650 -6.826 9.014 1.00 97.25 257 ASP A N 1
ATOM 2023 C CA . ASP A 1 257 ? -23.771 -7.439 9.733 1.00 97.25 257 ASP A CA 1
ATOM 2024 C C . ASP A 1 257 ? -23.448 -8.853 10.249 1.00 97.25 257 ASP A C 1
ATOM 2026 O O . ASP A 1 257 ? -24.053 -9.324 11.214 1.00 97.25 257 ASP A O 1
ATOM 2030 N N . THR A 1 258 ? -22.459 -9.534 9.664 1.00 96.75 258 THR A N 1
ATOM 2031 C CA . THR A 1 258 ? -22.017 -10.849 10.148 1.00 96.75 258 THR A CA 1
ATOM 2032 C C . THR A 1 258 ? -21.015 -10.779 11.294 1.00 96.75 258 THR A C 1
ATOM 2034 O O . THR A 1 258 ? -20.854 -11.767 12.002 1.00 96.75 258 THR A O 1
ATOM 2037 N N . ILE A 1 259 ? -20.337 -9.650 11.509 1.00 97.56 259 ILE A N 1
ATOM 2038 C CA . ILE A 1 259 ? -19.297 -9.520 12.535 1.00 97.56 259 ILE A CA 1
ATOM 2039 C C . ILE A 1 259 ? -19.926 -9.664 13.925 1.00 97.56 259 ILE A C 1
ATOM 2041 O O . ILE A 1 259 ? -20.894 -8.973 14.245 1.00 97.56 259 ILE A O 1
ATOM 2045 N N . LEU A 1 260 ? -19.360 -10.561 14.741 1.00 95.31 260 LEU A N 1
ATOM 2046 C CA . LEU A 1 260 ? -19.698 -10.740 16.155 1.00 95.31 260 LEU A CA 1
ATOM 2047 C C . LEU A 1 260 ? -18.747 -9.953 17.056 1.00 95.31 260 LEU A C 1
ATOM 2049 O O . LEU A 1 260 ? -19.201 -9.145 17.857 1.00 95.31 260 LEU A O 1
ATOM 2053 N N . TYR A 1 261 ? -17.444 -10.206 16.928 1.00 95.81 261 TYR A N 1
ATOM 2054 C CA . TYR A 1 261 ? -16.382 -9.551 17.692 1.00 95.81 261 TYR A CA 1
ATOM 2055 C C . TYR A 1 261 ? -15.024 -9.744 17.007 1.00 95.81 261 TYR A C 1
ATOM 2057 O O . TYR A 1 261 ? -14.883 -10.543 16.075 1.00 95.81 261 TYR A O 1
ATOM 2065 N N . TYR A 1 262 ? -14.015 -9.024 17.493 1.00 96.12 262 TYR A N 1
ATOM 2066 C CA . TYR A 1 262 ? -12.608 -9.227 17.151 1.00 96.12 262 TYR A CA 1
ATOM 2067 C C . TYR A 1 262 ? -11.869 -9.721 18.391 1.00 96.12 262 TYR A C 1
ATOM 2069 O O . TYR A 1 262 ? -12.063 -9.186 19.479 1.00 96.12 262 TYR A O 1
ATOM 2077 N N . ASP A 1 263 ? -11.006 -10.721 18.239 1.00 93.25 263 ASP A N 1
ATOM 2078 C CA . ASP A 1 263 ? -10.078 -11.136 19.295 1.00 93.25 263 ASP A CA 1
ATOM 2079 C C . ASP A 1 263 ? -8.619 -11.002 18.827 1.00 93.25 263 ASP A C 1
ATOM 2081 O O . ASP A 1 263 ? -8.330 -10.370 17.810 1.00 93.25 263 ASP A O 1
ATOM 2085 N N . ASP A 1 264 ? -7.679 -11.584 19.574 1.00 90.81 264 ASP A N 1
ATOM 2086 C CA . ASP A 1 264 ? -6.247 -11.481 19.280 1.00 90.81 264 ASP A CA 1
ATOM 2087 C C . ASP A 1 264 ? -5.861 -12.137 17.937 1.00 90.81 264 ASP A C 1
ATOM 2089 O O . ASP A 1 264 ? -4.852 -11.763 17.334 1.00 90.81 264 ASP A O 1
ATOM 2093 N N . VAL A 1 265 ? -6.659 -13.085 17.433 1.00 89.69 265 VAL A N 1
ATOM 2094 C CA . VAL A 1 265 ? -6.434 -13.763 16.147 1.00 89.69 265 VAL A CA 1
ATOM 2095 C C . VAL A 1 265 ? -7.035 -12.960 14.996 1.00 89.69 265 VAL A C 1
ATOM 2097 O O . VAL A 1 265 ? -6.379 -12.800 13.967 1.00 89.69 265 VAL A O 1
ATOM 2100 N N . GLY A 1 266 ? -8.259 -12.456 15.159 1.00 93.44 266 GLY A N 1
ATOM 2101 C CA . GLY A 1 266 ? -8.961 -11.717 14.112 1.00 93.44 266 GLY A CA 1
ATOM 2102 C C . GLY A 1 266 ? -10.485 -11.716 14.276 1.00 93.44 266 GLY A C 1
ATOM 2103 O O . GLY A 1 266 ? -10.994 -12.077 15.341 1.00 93.44 266 GLY A O 1
ATOM 2104 N N . PRO A 1 267 ? -11.235 -11.327 13.229 1.00 96.25 267 PRO A N 1
ATOM 2105 C CA . PRO A 1 267 ? -12.696 -11.281 13.255 1.00 96.25 267 PRO A CA 1
ATOM 2106 C C . PRO A 1 267 ? -13.336 -12.663 13.431 1.00 96.25 267 PRO A C 1
ATOM 2108 O O . PRO A 1 267 ? -12.932 -13.657 12.810 1.00 96.25 267 PRO A O 1
ATOM 2111 N N . VAL A 1 268 ? -14.405 -12.691 14.222 1.00 95.88 268 VAL A N 1
ATOM 2112 C CA . VAL A 1 268 ? -15.350 -13.805 14.318 1.00 95.88 268 VAL A CA 1
ATOM 2113 C C . VAL A 1 268 ? -16.691 -13.357 13.746 1.00 95.88 268 VAL A C 1
ATOM 2115 O O . VAL A 1 268 ? -17.214 -12.316 14.140 1.00 95.88 268 VAL A O 1
ATOM 2118 N N . VAL A 1 269 ? -17.246 -14.135 12.817 1.00 96.56 269 VAL A N 1
ATOM 2119 C CA . VAL A 1 269 ? -18.481 -13.810 12.086 1.00 96.56 269 VAL A CA 1
ATOM 2120 C C . VAL A 1 269 ? -19.559 -14.884 12.258 1.00 96.56 269 VAL A C 1
ATOM 2122 O O . VAL A 1 269 ? -19.251 -16.029 12.579 1.00 96.56 269 VAL A O 1
ATOM 2125 N N . THR A 1 270 ? -20.824 -14.549 12.017 1.00 94.44 270 THR A N 1
ATOM 2126 C CA . THR A 1 270 ? -21.958 -15.489 12.071 1.00 94.44 270 THR A CA 1
ATOM 2127 C C . THR A 1 270 ? -22.083 -16.368 10.828 1.00 94.44 270 THR A C 1
ATOM 2129 O O . THR A 1 270 ? -22.579 -17.496 10.913 1.00 94.44 270 THR A O 1
ATOM 2132 N N . GLU A 1 271 ? -21.649 -15.870 9.668 1.00 92.31 271 GLU A N 1
ATOM 2133 C CA . GLU A 1 271 ? -21.876 -16.506 8.370 1.00 92.31 271 GLU A CA 1
ATOM 2134 C C . GLU A 1 271 ? -20.674 -16.368 7.432 1.00 92.31 271 GLU A C 1
ATOM 2136 O O . GLU A 1 271 ? -20.035 -15.322 7.345 1.00 92.31 271 GLU A O 1
ATOM 2141 N N . ALA A 1 272 ? -20.394 -17.431 6.674 1.00 92.25 272 ALA A N 1
ATOM 2142 C CA . ALA A 1 272 ? -19.286 -17.463 5.721 1.00 92.25 272 ALA A CA 1
ATOM 2143 C C . ALA A 1 272 ? -19.589 -16.729 4.400 1.00 92.25 272 ALA A C 1
ATOM 2145 O O . ALA A 1 272 ? -18.677 -16.214 3.757 1.00 92.25 272 ALA A O 1
ATOM 2146 N N . GLY A 1 273 ? -20.857 -16.707 3.972 1.00 92.12 273 GLY A N 1
ATOM 2147 C CA . GLY A 1 273 ? -21.268 -16.281 2.628 1.00 92.12 273 GLY A CA 1
ATOM 2148 C C . GLY A 1 273 ? -20.861 -14.847 2.266 1.00 92.12 273 GLY A C 1
ATOM 2149 O O . GLY A 1 273 ? -20.157 -14.664 1.270 1.00 92.12 273 GLY A O 1
ATOM 2150 N N . PRO A 1 274 ? -21.240 -13.828 3.061 1.00 94.25 274 PRO A N 1
ATOM 2151 C CA . PRO A 1 274 ? -20.863 -12.439 2.786 1.00 94.25 274 PRO A CA 1
ATOM 2152 C C . PRO A 1 274 ? -19.346 -12.219 2.754 1.00 94.25 274 PRO A C 1
ATOM 2154 O O . PRO A 1 274 ? -18.832 -11.554 1.854 1.00 94.25 274 PRO A O 1
ATOM 2157 N N . VAL A 1 275 ? -18.607 -12.853 3.671 1.00 94.44 275 VAL A N 1
ATOM 2158 C CA . VAL A 1 275 ? -17.138 -12.785 3.692 1.00 94.44 275 VAL A CA 1
ATOM 2159 C C . VAL A 1 275 ? -16.530 -13.442 2.450 1.00 94.44 275 VAL A C 1
ATOM 2161 O O . VAL A 1 275 ? -15.611 -12.893 1.841 1.00 94.44 275 VAL A O 1
ATOM 2164 N N . ALA A 1 276 ? -17.052 -14.593 2.021 1.00 91.75 276 ALA A N 1
ATOM 2165 C CA . ALA A 1 276 ? -16.604 -15.245 0.796 1.00 91.75 276 ALA A CA 1
ATOM 2166 C C . ALA A 1 276 ? -16.851 -14.359 -0.440 1.00 91.75 276 ALA A C 1
ATOM 2168 O O . ALA A 1 276 ? -15.963 -14.238 -1.283 1.00 91.75 276 ALA A O 1
ATOM 2169 N N . ASN A 1 277 ? -17.999 -13.673 -0.517 1.00 91.06 277 ASN A N 1
ATOM 2170 C CA . ASN A 1 277 ? -18.302 -12.732 -1.602 1.00 91.06 277 ASN A CA 1
ATOM 2171 C C . ASN A 1 277 ? -17.297 -11.572 -1.664 1.00 91.06 277 ASN A C 1
ATOM 2173 O O . ASN A 1 277 ? -16.814 -11.255 -2.753 1.00 91.06 277 ASN A O 1
ATOM 2177 N N . LEU A 1 278 ? -16.920 -10.993 -0.516 1.00 93.25 278 LEU A N 1
ATOM 2178 C CA . LEU A 1 278 ? -15.866 -9.974 -0.434 1.00 93.25 278 LEU A CA 1
ATOM 2179 C C . LEU A 1 278 ? -14.539 -10.494 -1.008 1.00 93.25 278 LEU A C 1
ATOM 2181 O O . LEU A 1 278 ? -13.912 -9.830 -1.834 1.00 93.25 278 LEU A O 1
ATOM 2185 N N . LEU A 1 279 ? -14.112 -11.691 -0.597 1.00 91.00 279 LEU A N 1
ATOM 2186 C CA . LEU A 1 279 ? -12.840 -12.275 -1.037 1.00 91.00 279 LEU A CA 1
ATOM 2187 C C . LEU A 1 279 ? -12.850 -12.620 -2.534 1.00 91.00 279 LEU A C 1
ATOM 2189 O O . LEU A 1 279 ? -11.847 -12.411 -3.217 1.00 91.00 279 LEU A O 1
ATOM 2193 N N . VAL A 1 280 ? -13.988 -13.071 -3.070 1.00 89.62 280 VAL A N 1
ATOM 2194 C CA . VAL A 1 280 ? -14.181 -13.287 -4.513 1.00 89.62 280 VAL A CA 1
ATOM 2195 C C . VAL A 1 280 ? -14.141 -11.966 -5.281 1.00 89.62 280 VAL A C 1
ATOM 2197 O O . VAL A 1 280 ? -13.467 -11.880 -6.309 1.00 89.62 280 VAL A O 1
ATOM 2200 N N . ALA A 1 281 ? -14.821 -10.921 -4.798 1.00 91.56 281 ALA A N 1
ATOM 2201 C CA . ALA A 1 281 ? -14.773 -9.593 -5.409 1.00 91.56 281 ALA A CA 1
ATOM 2202 C C . ALA A 1 281 ? -13.334 -9.057 -5.438 1.00 91.56 281 ALA A C 1
ATOM 2204 O O . ALA A 1 281 ? -12.850 -8.629 -6.488 1.00 91.56 281 ALA A O 1
ATOM 2205 N N . ARG A 1 282 ? -12.606 -9.196 -4.326 1.00 90.81 282 ARG A N 1
ATOM 2206 C CA . ARG A 1 282 ? -11.188 -8.836 -4.225 1.00 90.81 282 ARG A CA 1
ATOM 2207 C C . ARG A 1 282 ? -10.319 -9.621 -5.212 1.00 90.81 282 ARG A C 1
ATOM 2209 O O . ARG A 1 282 ? -9.507 -9.019 -5.910 1.00 90.81 282 ARG A O 1
ATOM 2216 N N . ALA A 1 283 ? -10.513 -10.935 -5.338 1.00 88.56 283 ALA A N 1
ATOM 2217 C CA . ALA A 1 283 ? -9.797 -11.756 -6.319 1.00 88.56 283 ALA A CA 1
ATOM 2218 C C . ALA A 1 283 ? -10.049 -11.291 -7.764 1.00 88.56 283 ALA A C 1
ATOM 2220 O O . ALA A 1 283 ? -9.117 -11.178 -8.567 1.00 88.56 283 ALA A O 1
ATOM 2221 N N . ARG A 1 284 ? -11.301 -10.945 -8.091 1.00 89.75 284 ARG A N 1
ATOM 2222 C CA . ARG A 1 284 ? -11.668 -10.405 -9.408 1.00 89.75 284 ARG A CA 1
ATOM 2223 C C . ARG A 1 284 ? -10.979 -9.070 -9.686 1.00 89.75 284 ARG A C 1
ATOM 2225 O O . ARG A 1 284 ? -10.434 -8.908 -10.776 1.00 89.75 284 ARG A O 1
ATOM 2232 N N . LEU A 1 285 ? -10.925 -8.162 -8.712 1.00 92.69 285 LEU A N 1
ATOM 2233 C CA . LEU A 1 285 ? -10.228 -6.879 -8.850 1.00 92.69 285 LEU A CA 1
ATOM 2234 C C . LEU A 1 285 ? -8.734 -7.054 -9.135 1.00 92.69 285 LEU A C 1
ATOM 2236 O O . LEU A 1 285 ? -8.223 -6.425 -10.061 1.00 92.69 285 LEU A O 1
ATOM 2240 N N . TYR A 1 286 ? -8.046 -7.958 -8.431 1.00 89.75 286 TYR A N 1
ATOM 2241 C CA . TYR A 1 286 ? -6.644 -8.261 -8.739 1.00 89.75 286 TYR A CA 1
ATOM 2242 C C . TYR A 1 286 ? -6.470 -8.803 -10.160 1.00 89.75 286 TYR A C 1
ATOM 2244 O O . TYR A 1 286 ? -5.640 -8.292 -10.908 1.00 89.75 286 TYR A O 1
ATOM 2252 N N . SER A 1 287 ? -7.290 -9.782 -10.554 1.00 85.75 287 SER A N 1
ATOM 2253 C CA . SER A 1 287 ? -7.175 -10.431 -11.867 1.00 85.75 287 SER A CA 1
ATOM 2254 C C . SER A 1 287 ? -7.496 -9.514 -13.053 1.00 85.75 287 SER A C 1
ATOM 2256 O O . SER A 1 287 ? -6.920 -9.682 -14.124 1.00 85.75 287 SER A O 1
ATOM 2258 N N . SER A 1 288 ? -8.424 -8.566 -12.881 1.00 89.94 288 SER A N 1
ATOM 2259 C CA . SER A 1 288 ? -9.013 -7.813 -13.998 1.00 89.94 288 SER A CA 1
ATOM 2260 C C . SER A 1 288 ? -8.684 -6.321 -13.982 1.00 89.94 288 SER A C 1
ATOM 2262 O O . SER A 1 288 ? -8.682 -5.703 -15.042 1.00 89.94 288 SER A O 1
ATOM 2264 N N . VAL A 1 289 ? -8.416 -5.727 -12.814 1.00 93.38 289 VAL A N 1
ATOM 2265 C CA . VAL A 1 289 ? -8.259 -4.271 -12.654 1.00 93.38 289 VAL A CA 1
ATOM 2266 C C . VAL A 1 289 ? -6.838 -3.923 -12.236 1.00 93.38 289 VAL A C 1
ATOM 2268 O O . VAL A 1 289 ? -6.093 -3.347 -13.033 1.00 93.38 289 VAL A O 1
ATOM 2271 N N . TYR A 1 290 ? -6.445 -4.297 -11.015 1.00 91.25 290 TYR A N 1
ATOM 2272 C CA . TYR A 1 290 ? -5.183 -3.861 -10.409 1.00 91.25 290 TYR A CA 1
ATOM 2273 C C . TYR A 1 290 ? -3.978 -4.298 -11.243 1.00 91.25 290 TYR A C 1
ATOM 2275 O O . TYR A 1 290 ? -3.061 -3.510 -11.476 1.00 91.25 290 TYR A O 1
ATOM 2283 N N . LEU A 1 291 ? -4.022 -5.535 -11.746 1.00 90.12 291 LEU A N 1
ATOM 2284 C CA . LEU A 1 291 ? -2.949 -6.148 -12.528 1.00 90.12 291 LEU A CA 1
ATOM 2285 C C . LEU A 1 291 ? -3.266 -6.182 -14.031 1.00 90.12 291 LEU A C 1
ATOM 2287 O O . LEU A 1 291 ? -2.662 -6.956 -14.773 1.00 90.12 291 LEU A O 1
ATOM 2291 N N . SER A 1 292 ? -4.201 -5.341 -14.493 1.00 91.62 292 SER A N 1
ATOM 2292 C CA . SER A 1 292 ? -4.495 -5.219 -15.922 1.00 91.62 292 SER A CA 1
ATOM 2293 C C . SER A 1 292 ? -3.237 -4.791 -16.701 1.00 91.62 292 SER A C 1
ATOM 2295 O O . SER A 1 292 ? -2.519 -3.885 -16.257 1.00 91.62 292 SER A O 1
ATOM 2297 N N . PRO A 1 293 ? -2.954 -5.390 -17.875 1.00 93.31 293 PRO A N 1
ATOM 2298 C CA . PRO A 1 293 ? -1.736 -5.093 -18.626 1.00 93.31 293 PRO A CA 1
ATOM 2299 C C . PRO A 1 293 ? -1.557 -3.612 -18.964 1.00 93.31 293 PRO A C 1
ATOM 2301 O O . PRO A 1 293 ? -0.449 -3.096 -18.873 1.00 93.31 293 PRO A O 1
ATOM 2304 N N . ALA A 1 294 ? -2.641 -2.902 -19.286 1.00 91.56 294 ALA A N 1
ATOM 2305 C CA . ALA A 1 294 ? -2.593 -1.471 -19.576 1.00 91.56 294 ALA A CA 1
ATOM 2306 C C . ALA A 1 294 ? -2.158 -0.635 -18.356 1.00 91.56 294 ALA A C 1
ATOM 2308 O O . ALA A 1 294 ? -1.302 0.243 -18.489 1.00 91.56 294 ALA A O 1
ATOM 2309 N N . ASN A 1 295 ? -2.695 -0.936 -17.165 1.00 92.31 295 ASN A N 1
ATOM 2310 C CA . ASN A 1 295 ? -2.300 -0.263 -15.926 1.00 92.31 295 ASN A CA 1
ATOM 2311 C C . ASN A 1 295 ? -0.831 -0.558 -15.582 1.00 92.31 295 ASN A C 1
ATOM 2313 O O . ASN A 1 295 ? -0.042 0.362 -15.355 1.00 92.31 295 ASN A O 1
ATOM 2317 N N . ARG A 1 296 ? -0.438 -1.840 -15.616 1.00 92.12 296 ARG A N 1
ATOM 2318 C CA . ARG A 1 296 ? 0.934 -2.269 -15.301 1.00 92.12 296 ARG A CA 1
ATOM 2319 C C . ARG A 1 296 ? 1.959 -1.704 -16.282 1.00 92.12 296 ARG A C 1
ATOM 2321 O O . ARG A 1 296 ? 2.999 -1.221 -15.849 1.00 92.12 296 ARG A O 1
ATOM 2328 N N . PHE A 1 297 ? 1.644 -1.645 -17.575 1.00 94.69 297 PHE A N 1
ATOM 2329 C CA . PHE A 1 297 ? 2.529 -1.034 -18.566 1.00 94.69 297 PHE A CA 1
ATOM 2330 C C . PHE A 1 297 ? 2.810 0.440 -18.259 1.00 94.69 297 PHE A C 1
ATOM 2332 O O . PHE A 1 297 ? 3.964 0.865 -18.250 1.00 94.69 297 PHE A O 1
ATOM 2339 N N . ARG A 1 298 ? 1.774 1.226 -17.941 1.00 94.81 298 ARG A N 1
ATOM 2340 C CA . ARG A 1 298 ? 1.933 2.645 -17.585 1.00 94.81 298 ARG A CA 1
ATOM 2341 C C . ARG A 1 298 ? 2.761 2.842 -16.318 1.00 94.81 298 ARG A C 1
ATOM 2343 O O . ARG A 1 298 ? 3.626 3.718 -16.302 1.00 94.81 298 ARG A O 1
ATOM 2350 N N . LEU A 1 299 ? 2.542 2.016 -15.296 1.00 93.81 299 LEU A N 1
ATOM 2351 C CA . LEU A 1 299 ? 3.347 2.027 -14.071 1.00 93.81 299 LEU A CA 1
ATOM 2352 C C . LEU A 1 299 ? 4.815 1.682 -14.344 1.00 93.81 299 LEU A C 1
ATOM 2354 O O . LEU A 1 299 ? 5.701 2.361 -13.826 1.00 93.81 299 LEU A O 1
ATOM 2358 N N . LEU A 1 300 ? 5.088 0.691 -15.198 1.00 93.12 300 LEU A N 1
ATOM 2359 C CA . LEU A 1 300 ? 6.450 0.333 -15.604 1.00 93.12 300 LEU A CA 1
ATOM 2360 C C . LEU A 1 300 ? 7.146 1.464 -16.361 1.00 93.12 300 LEU A C 1
ATOM 2362 O O . LEU A 1 300 ? 8.315 1.745 -16.091 1.00 93.12 300 LEU A O 1
ATOM 2366 N N . LEU A 1 301 ? 6.447 2.126 -17.288 1.00 95.88 301 LEU A N 1
ATOM 2367 C CA . LEU A 1 301 ? 6.986 3.279 -18.012 1.00 95.88 301 LEU A CA 1
ATOM 2368 C C . LEU A 1 301 ? 7.342 4.408 -17.042 1.00 95.88 301 LEU A C 1
ATOM 2370 O O . LEU A 1 301 ? 8.455 4.930 -17.092 1.00 95.88 301 LEU A O 1
ATOM 2374 N N . LEU A 1 302 ? 6.429 4.730 -16.120 1.00 96.75 302 LEU A N 1
ATOM 2375 C CA . LEU A 1 302 ? 6.652 5.746 -15.097 1.00 96.75 302 LEU A CA 1
ATOM 2376 C C . LEU A 1 302 ? 7.848 5.396 -14.203 1.00 96.75 302 LEU A C 1
ATOM 2378 O O . LEU A 1 302 ? 8.741 6.219 -14.019 1.00 96.75 302 LEU A O 1
ATOM 2382 N N . LEU A 1 303 ? 7.901 4.172 -13.677 1.00 93.69 303 LEU A N 1
ATOM 2383 C CA . LEU A 1 303 ? 8.990 3.716 -12.816 1.00 93.69 303 LEU A CA 1
ATOM 2384 C C . LEU A 1 303 ? 10.340 3.746 -13.542 1.00 93.69 303 LEU A C 1
ATOM 2386 O O . LEU A 1 303 ? 11.335 4.199 -12.976 1.00 93.69 303 LEU A O 1
ATOM 2390 N N . THR A 1 304 ? 10.375 3.279 -14.792 1.00 93.25 304 THR A N 1
ATOM 2391 C CA . THR A 1 304 ? 11.592 3.278 -15.614 1.00 93.25 304 THR A CA 1
ATOM 2392 C C . THR A 1 304 ? 12.066 4.710 -15.857 1.00 93.25 304 THR A C 1
ATOM 2394 O O . THR A 1 304 ? 13.233 5.013 -15.622 1.00 93.25 304 THR A O 1
ATOM 2397 N N . ALA A 1 305 ? 11.156 5.613 -16.236 1.00 95.94 305 ALA A N 1
ATOM 2398 C CA . ALA A 1 305 ? 11.468 7.024 -16.439 1.00 95.94 305 ALA A CA 1
ATOM 2399 C C . ALA A 1 305 ? 12.004 7.688 -15.160 1.00 95.94 305 ALA A C 1
ATOM 2401 O O . ALA A 1 305 ? 13.073 8.294 -15.186 1.00 95.94 305 ALA A O 1
ATOM 2402 N N . LEU A 1 306 ? 11.314 7.530 -14.024 1.00 94.25 306 LEU A N 1
ATOM 2403 C CA . LEU A 1 306 ? 11.722 8.135 -12.752 1.00 94.25 306 LEU A CA 1
ATOM 2404 C C . LEU A 1 306 ? 13.084 7.630 -12.265 1.00 94.25 306 LEU A C 1
ATOM 2406 O O . LEU A 1 306 ? 13.856 8.400 -11.695 1.00 94.25 306 LEU A O 1
ATOM 2410 N N . ARG A 1 307 ? 13.405 6.352 -12.493 1.00 87.69 307 ARG A N 1
ATOM 2411 C CA . ARG A 1 307 ? 14.721 5.798 -12.151 1.00 87.69 307 ARG A CA 1
ATOM 2412 C C . ARG A 1 307 ? 15.825 6.351 -13.032 1.00 87.69 307 ARG A C 1
ATOM 2414 O O . ARG A 1 307 ? 16.838 6.774 -12.491 1.00 87.69 307 ARG A O 1
ATOM 2421 N N . GLY A 1 308 ? 15.610 6.427 -14.345 1.00 86.88 308 GLY A N 1
ATOM 2422 C CA . GLY A 1 308 ? 16.569 7.076 -15.236 1.00 86.88 308 GLY A CA 1
ATOM 2423 C C . GLY A 1 308 ? 16.819 8.532 -14.849 1.00 86.88 308 GLY A C 1
ATOM 2424 O O . GLY A 1 308 ? 17.968 8.964 -14.796 1.00 86.88 308 GLY A O 1
ATOM 2425 N N . ILE A 1 309 ? 15.756 9.275 -14.513 1.00 91.81 309 ILE A N 1
ATOM 2426 C CA . ILE A 1 309 ? 15.861 10.663 -14.037 1.00 91.81 309 ILE A CA 1
ATOM 2427 C C . ILE A 1 309 ? 16.666 10.735 -12.737 1.00 91.81 309 ILE A C 1
ATOM 2429 O O . ILE A 1 309 ? 17.538 11.588 -12.615 1.00 91.81 309 ILE A O 1
ATOM 2433 N N . ARG A 1 310 ? 16.406 9.842 -11.776 1.00 88.12 310 ARG A N 1
ATOM 2434 C CA . ARG A 1 310 ? 17.154 9.764 -10.511 1.00 88.12 310 ARG A CA 1
ATOM 2435 C C . ARG A 1 310 ? 18.638 9.463 -10.736 1.00 88.12 310 ARG A C 1
ATOM 2437 O O . ARG A 1 310 ? 19.473 10.010 -10.017 1.00 88.12 310 ARG A O 1
ATOM 2444 N N . ASP A 1 311 ? 18.943 8.564 -11.668 1.00 82.88 311 ASP A N 1
ATOM 2445 C CA . ASP A 1 311 ? 20.284 8.012 -11.857 1.00 82.88 311 ASP A CA 1
ATOM 2446 C C . ASP A 1 311 ? 21.215 8.961 -12.644 1.00 82.88 311 ASP A C 1
ATOM 2448 O O . ASP A 1 311 ? 22.434 8.892 -12.464 1.00 82.88 311 ASP A O 1
ATOM 2452 N N . ASP A 1 312 ? 20.681 9.898 -13.444 1.00 87.19 312 ASP A N 1
ATOM 2453 C CA . ASP A 1 312 ? 21.462 11.010 -14.013 1.00 87.19 312 ASP A CA 1
ATOM 2454 C C . ASP A 1 312 ? 21.457 12.242 -13.097 1.00 87.19 312 ASP A C 1
ATOM 2456 O O . ASP A 1 312 ? 20.418 12.807 -12.772 1.00 87.19 312 ASP A O 1
ATOM 2460 N N . VAL A 1 313 ? 22.650 12.713 -12.730 1.00 83.88 313 VAL A N 1
ATOM 2461 C CA . VAL A 1 313 ? 22.839 13.804 -11.758 1.00 83.88 313 VAL A CA 1
ATOM 2462 C C . VAL A 1 313 ? 22.154 15.108 -12.179 1.00 83.88 313 VAL A C 1
ATOM 2464 O O . VAL A 1 313 ? 21.581 15.789 -11.332 1.00 83.88 313 VAL A O 1
ATOM 2467 N N . GLU A 1 314 ? 22.215 15.475 -13.459 1.00 89.50 314 GLU A N 1
ATOM 2468 C CA . GLU A 1 314 ? 21.667 16.754 -13.925 1.00 89.50 314 GLU A CA 1
ATOM 2469 C C . GLU A 1 314 ? 20.150 16.674 -14.117 1.00 89.50 314 GLU A C 1
ATOM 2471 O O . GLU A 1 314 ? 19.442 17.571 -13.665 1.00 89.50 314 GLU A O 1
ATOM 2476 N N . CYS A 1 315 ? 19.636 15.569 -14.674 1.00 91.50 315 CYS A N 1
ATOM 2477 C CA . CYS A 1 315 ? 18.190 15.325 -14.726 1.00 91.50 315 CYS A CA 1
ATOM 2478 C C . CYS A 1 315 ? 17.579 15.276 -13.321 1.00 91.50 315 CYS A C 1
ATOM 2480 O O . CYS A 1 315 ? 16.511 15.838 -13.091 1.00 91.50 315 CYS A O 1
ATOM 2482 N N . SER A 1 316 ? 18.263 14.632 -12.373 1.00 89.94 316 SER A N 1
ATOM 2483 C CA . SER A 1 316 ? 17.808 14.504 -10.990 1.00 89.94 316 SER A CA 1
ATOM 2484 C C . SER A 1 316 ? 17.683 15.869 -10.314 1.00 89.94 316 SER A C 1
ATOM 2486 O O . SER A 1 316 ? 16.634 16.181 -9.752 1.00 89.94 316 SER A O 1
ATOM 2488 N N . LYS A 1 317 ? 18.704 16.729 -10.442 1.00 89.88 317 LYS A N 1
ATOM 2489 C CA . LYS A 1 317 ? 18.665 18.105 -9.920 1.00 89.88 317 LYS A CA 1
ATOM 2490 C C . LYS A 1 317 ? 17.548 18.937 -10.542 1.00 89.88 317 LYS A C 1
ATOM 2492 O O . LYS A 1 317 ? 16.917 19.711 -9.832 1.00 89.88 317 LYS A O 1
ATOM 2497 N N . GLU A 1 318 ? 17.316 18.804 -11.846 1.00 93.94 318 GLU A N 1
ATOM 2498 C CA . GLU A 1 318 ? 16.271 19.558 -12.541 1.00 93.94 318 GLU A CA 1
ATOM 2499 C C . GLU A 1 318 ? 14.862 19.091 -12.148 1.00 93.94 318 GLU A C 1
ATOM 2501 O O . GLU A 1 318 ? 13.988 19.916 -11.898 1.00 93.94 318 GLU A O 1
ATOM 2506 N N . PHE A 1 319 ? 14.639 17.777 -12.057 1.00 93.81 319 PHE A N 1
ATOM 2507 C CA . PHE A 1 319 ? 13.314 17.207 -11.802 1.00 93.81 319 PHE A CA 1
ATOM 2508 C C . PHE A 1 319 ? 12.921 17.211 -10.323 1.00 93.81 319 PHE A C 1
ATOM 2510 O O . PHE A 1 319 ? 11.792 17.557 -9.963 1.00 93.81 319 PHE A O 1
ATOM 2517 N N . PHE A 1 320 ? 13.836 16.770 -9.462 1.00 87.88 320 PHE A N 1
ATOM 2518 C CA . PHE A 1 320 ? 13.583 16.622 -8.033 1.00 87.88 320 PHE A CA 1
ATOM 2519 C C . PHE A 1 320 ? 14.019 17.847 -7.222 1.00 87.88 320 PHE A C 1
ATOM 2521 O O . PHE A 1 320 ? 13.595 18.004 -6.079 1.00 87.88 320 PHE A O 1
ATOM 2528 N N . GLY A 1 321 ? 14.852 18.720 -7.791 1.00 87.06 321 GLY A N 1
ATOM 2529 C CA . GLY A 1 321 ? 15.427 19.852 -7.075 1.00 87.06 321 GLY A CA 1
ATOM 2530 C C . GLY A 1 321 ? 16.635 19.469 -6.203 1.00 87.06 321 GLY A C 1
ATOM 2531 O O . GLY A 1 321 ? 17.201 18.379 -6.336 1.00 87.06 321 GLY A O 1
ATOM 2532 N N . PRO A 1 322 ? 17.068 20.367 -5.297 1.00 77.00 322 PRO A N 1
ATOM 2533 C CA . PRO A 1 322 ? 18.302 20.208 -4.522 1.00 77.00 322 PRO A CA 1
ATOM 2534 C C . PRO A 1 322 ? 18.276 19.020 -3.552 1.00 77.00 322 PRO A C 1
ATOM 2536 O O . PRO A 1 322 ? 19.326 18.449 -3.263 1.00 77.00 322 PRO A O 1
ATOM 2539 N N . SER A 1 323 ? 17.093 18.627 -3.080 1.00 70.25 323 SER A N 1
ATOM 2540 C CA . SER A 1 323 ? 16.914 17.504 -2.153 1.00 70.25 323 SER A CA 1
ATOM 2541 C C . SER A 1 323 ? 16.865 16.141 -2.859 1.00 70.25 323 SER A C 1
ATOM 2543 O O . SER A 1 323 ? 16.811 15.103 -2.200 1.00 70.25 323 SER A O 1
ATOM 2545 N N . ALA A 1 324 ? 16.924 16.123 -4.197 1.00 81.12 324 ALA A N 1
ATOM 2546 C CA . ALA A 1 324 ? 16.792 14.917 -5.005 1.00 81.12 324 ALA A CA 1
ATOM 2547 C C . ALA A 1 324 ? 15.571 14.078 -4.557 1.00 81.12 324 ALA A C 1
ATOM 2549 O O . ALA A 1 324 ? 14.484 14.598 -4.323 1.00 81.12 324 ALA A O 1
ATOM 2550 N N . VAL A 1 325 ? 15.734 12.765 -4.407 1.00 81.62 325 VAL A N 1
ATOM 2551 C CA . VAL A 1 325 ? 14.634 11.862 -4.036 1.00 81.62 325 VAL A CA 1
ATOM 2552 C C . VAL A 1 325 ? 14.206 11.931 -2.561 1.00 81.62 325 VAL A C 1
ATOM 2554 O O . VAL A 1 325 ? 13.202 11.316 -2.197 1.00 81.62 325 VAL A O 1
ATOM 2557 N N . ASP A 1 326 ? 14.961 12.637 -1.713 1.00 86.44 326 ASP A N 1
ATOM 2558 C CA . ASP A 1 326 ? 14.642 12.865 -0.302 1.00 86.44 326 ASP A CA 1
ATOM 2559 C C . ASP A 1 326 ? 13.741 14.096 -0.167 1.00 86.44 326 ASP A C 1
ATOM 2561 O O . ASP A 1 326 ? 14.220 15.226 -0.119 1.00 86.44 326 ASP A O 1
ATOM 2565 N N . ILE A 1 327 ? 12.429 13.893 -0.091 1.00 90.50 327 ILE A N 1
ATOM 2566 C CA . ILE A 1 327 ? 11.473 15.007 -0.086 1.00 90.50 327 ILE A CA 1
ATOM 2567 C C . ILE A 1 327 ? 11.161 15.492 1.331 1.00 90.50 327 ILE A C 1
ATOM 2569 O O . ILE A 1 327 ? 11.095 14.705 2.284 1.00 90.50 327 ILE A O 1
ATOM 2573 N N . SER A 1 328 ? 10.996 16.809 1.466 1.00 93.00 328 SER A N 1
ATOM 2574 C CA . SER A 1 328 ? 10.486 17.438 2.687 1.00 93.00 328 SER A CA 1
ATOM 2575 C C . SER A 1 328 ? 8.978 17.211 2.844 1.00 93.00 328 SER A C 1
ATOM 2577 O O . SER A 1 328 ? 8.324 16.657 1.959 1.00 93.00 328 SER A O 1
ATOM 2579 N N . LEU A 1 329 ? 8.417 17.618 3.987 1.00 92.56 329 LEU A N 1
ATOM 2580 C CA . LEU A 1 329 ? 6.974 17.513 4.215 1.00 92.56 329 LEU A CA 1
ATOM 2581 C C . LEU A 1 329 ? 6.187 18.456 3.297 1.00 92.56 329 LEU A C 1
ATOM 2583 O O . LEU A 1 329 ? 5.159 18.058 2.757 1.00 92.56 329 LEU A O 1
ATOM 2587 N N . ASP A 1 330 ? 6.709 19.660 3.062 1.00 91.56 330 ASP A N 1
ATOM 2588 C CA . ASP A 1 330 ? 6.106 20.622 2.139 1.00 91.56 330 ASP A CA 1
ATOM 2589 C C . ASP A 1 330 ? 6.141 20.094 0.696 1.00 91.56 330 ASP A C 1
ATOM 2591 O O . ASP A 1 330 ? 5.105 20.048 0.033 1.00 91.56 330 ASP A O 1
ATOM 2595 N N . ASP A 1 331 ? 7.290 19.570 0.244 1.00 92.44 331 ASP A N 1
ATOM 2596 C CA . ASP A 1 331 ? 7.401 18.936 -1.080 1.00 92.44 331 ASP A CA 1
ATOM 2597 C C . ASP A 1 331 ? 6.428 17.757 -1.231 1.00 92.44 331 ASP A C 1
ATOM 2599 O O . ASP A 1 331 ? 5.865 17.541 -2.304 1.00 92.44 331 ASP A O 1
ATOM 2603 N N . PHE A 1 332 ? 6.232 16.978 -0.160 1.00 93.81 332 PHE A N 1
ATOM 2604 C CA . PHE A 1 332 ? 5.268 15.883 -0.127 1.00 93.81 332 PHE A CA 1
ATOM 2605 C C . PHE A 1 332 ? 3.823 16.387 -0.248 1.00 93.81 332 PHE A C 1
ATOM 2607 O O . PHE A 1 332 ? 3.043 15.806 -1.008 1.00 93.81 332 PHE A O 1
ATOM 2614 N N . PHE A 1 333 ? 3.458 17.470 0.444 1.00 92.31 333 PHE A N 1
ATOM 2615 C CA . PHE A 1 333 ? 2.120 18.056 0.344 1.00 92.31 333 PHE A CA 1
ATOM 2616 C C . PHE A 1 333 ? 1.820 18.665 -1.034 1.00 92.31 333 PHE A C 1
ATOM 2618 O O . PHE A 1 333 ? 0.667 18.618 -1.475 1.00 92.31 333 PHE A O 1
ATOM 2625 N N . ASP A 1 334 ? 2.842 19.147 -1.740 1.00 92.00 334 ASP A N 1
ATOM 2626 C CA . ASP A 1 334 ? 2.725 19.654 -3.112 1.00 92.00 334 ASP A CA 1
ATOM 2627 C C . ASP A 1 334 ? 2.779 18.546 -4.182 1.00 92.00 334 ASP A C 1
ATOM 2629 O O . ASP A 1 334 ? 2.467 18.775 -5.357 1.00 92.00 334 ASP A O 1
ATOM 2633 N N . LEU A 1 335 ? 3.174 17.326 -3.806 1.00 94.62 335 LEU A N 1
ATOM 2634 C CA . LEU A 1 335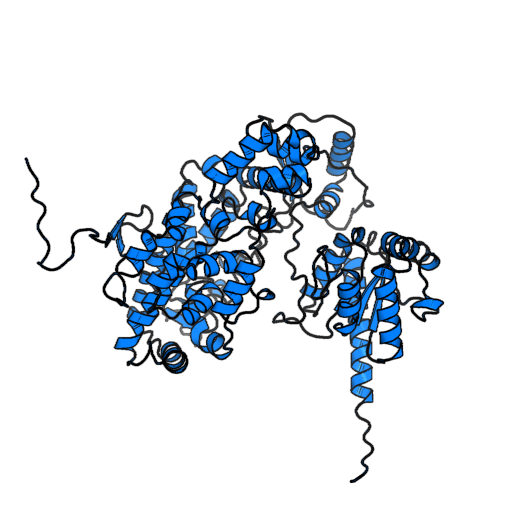 ? 3.285 16.195 -4.721 1.00 94.62 335 LEU A CA 1
ATOM 2635 C C . LEU A 1 335 ? 1.936 15.481 -4.890 1.00 94.62 335 LEU A C 1
ATOM 2637 O O . LEU A 1 335 ? 1.481 14.765 -4.001 1.00 94.62 335 LEU A O 1
ATOM 2641 N N . ASP A 1 336 ? 1.328 15.605 -6.063 1.00 96.38 336 ASP A N 1
ATOM 2642 C CA . ASP A 1 336 ? 0.124 14.894 -6.492 1.00 96.38 336 ASP A CA 1
ATOM 2643 C C . ASP A 1 336 ? 0.261 14.469 -7.966 1.00 96.38 336 ASP A C 1
ATOM 2645 O O . ASP A 1 336 ? 1.327 14.621 -8.569 1.00 96.38 336 ASP A O 1
ATOM 2649 N N . GLU A 1 337 ? -0.777 13.872 -8.558 1.00 96.25 337 GLU A N 1
ATOM 2650 C CA . GLU A 1 337 ? -0.682 13.396 -9.944 1.00 96.25 337 GLU A CA 1
ATOM 2651 C C . GLU A 1 337 ? -0.458 14.542 -10.933 1.00 96.25 337 GLU A C 1
ATOM 2653 O O . GLU A 1 337 ? 0.296 14.390 -11.896 1.00 96.25 337 GLU A O 1
ATOM 2658 N N . MET A 1 338 ? -1.085 15.697 -10.703 1.00 95.56 338 MET A N 1
ATOM 2659 C CA . MET A 1 338 ? -0.965 16.846 -11.593 1.00 95.56 338 MET A CA 1
ATOM 2660 C C . MET A 1 338 ? 0.445 17.432 -11.529 1.00 95.56 338 MET A C 1
ATOM 2662 O O . MET A 1 338 ? 1.068 17.641 -12.573 1.00 95.56 338 MET A O 1
ATOM 2666 N N . SER A 1 339 ? 0.969 17.658 -10.322 1.00 96.06 339 SER A N 1
ATOM 2667 C CA . SER A 1 339 ? 2.306 18.226 -10.156 1.00 96.06 339 SER A CA 1
ATOM 2668 C C . SER A 1 339 ? 3.394 17.278 -10.666 1.00 96.06 339 SER A C 1
ATOM 2670 O O . SER A 1 339 ? 4.307 17.725 -11.364 1.00 96.06 339 SER A O 1
ATOM 2672 N N . LEU A 1 340 ? 3.267 15.966 -10.432 1.00 96.75 340 LEU A N 1
ATOM 2673 C CA . LEU A 1 340 ? 4.198 14.971 -10.966 1.00 96.75 340 LEU A CA 1
ATOM 2674 C C . LEU A 1 340 ? 4.163 14.908 -12.498 1.00 96.75 340 LEU A C 1
ATOM 2676 O O . LEU A 1 340 ? 5.214 14.944 -13.140 1.00 96.75 340 LEU A O 1
ATOM 2680 N N . ASN A 1 341 ? 2.969 14.837 -13.096 1.00 96.56 341 ASN A N 1
ATOM 2681 C CA . ASN A 1 341 ? 2.836 14.804 -14.552 1.00 96.56 341 ASN A CA 1
ATOM 2682 C C . ASN A 1 341 ? 3.417 16.075 -15.185 1.00 96.56 341 ASN A C 1
ATOM 2684 O O . ASN A 1 341 ? 4.145 15.970 -16.169 1.00 96.56 341 ASN A O 1
ATOM 2688 N N . SER A 1 342 ? 3.150 17.256 -14.612 1.00 96.69 342 SER A N 1
ATOM 2689 C CA . SER A 1 342 ? 3.711 18.523 -15.101 1.00 96.69 342 SER A CA 1
ATOM 2690 C C . SER A 1 342 ? 5.237 18.471 -15.158 1.00 96.69 342 SER A C 1
ATOM 2692 O O . SER A 1 342 ? 5.814 18.715 -16.215 1.00 96.69 342 SER A O 1
ATOM 2694 N N . ARG A 1 343 ? 5.889 18.046 -14.066 1.00 96.00 343 ARG A N 1
ATOM 2695 C CA . ARG A 1 343 ? 7.355 17.915 -14.013 1.00 96.00 343 ARG A CA 1
ATOM 2696 C C . ARG A 1 343 ? 7.889 16.936 -15.065 1.00 96.00 343 ARG A C 1
ATOM 2698 O O . ARG A 1 343 ? 8.934 17.185 -15.662 1.00 96.00 343 ARG A O 1
ATOM 2705 N N . LEU A 1 344 ? 7.181 15.831 -15.323 1.00 97.19 344 LEU A N 1
ATOM 2706 C CA . LEU A 1 344 ? 7.572 14.855 -16.351 1.00 97.19 344 LEU A CA 1
ATOM 2707 C C . LEU A 1 344 ? 7.468 15.447 -17.765 1.00 97.19 344 LEU A C 1
ATOM 2709 O O . LEU A 1 344 ? 8.361 15.229 -18.590 1.00 97.19 344 LEU A O 1
ATOM 2713 N N . TYR A 1 345 ? 6.419 16.225 -18.049 1.00 96.50 345 TYR A N 1
ATOM 2714 C CA . TYR A 1 345 ? 6.284 16.939 -19.322 1.00 96.50 345 TYR A CA 1
ATOM 2715 C C . TYR A 1 345 ? 7.386 17.983 -19.520 1.00 96.50 345 TYR A C 1
ATOM 2717 O O . TYR A 1 345 ? 7.909 18.106 -20.630 1.00 96.50 345 TYR A O 1
ATOM 2725 N N . ASP A 1 346 ? 7.753 18.702 -18.461 1.00 96.12 346 ASP A N 1
ATOM 2726 C CA . ASP A 1 346 ? 8.798 19.724 -18.511 1.00 96.12 346 ASP A CA 1
ATOM 2727 C C . ASP A 1 346 ? 10.174 19.100 -18.781 1.00 96.12 346 ASP A C 1
ATOM 2729 O O . ASP A 1 346 ? 10.844 19.498 -19.736 1.00 96.12 346 ASP A O 1
ATOM 2733 N N . ILE A 1 347 ? 10.544 18.032 -18.057 1.00 95.88 347 ILE A N 1
ATOM 2734 C CA . ILE A 1 347 ? 11.795 17.294 -18.314 1.00 95.88 347 ILE A CA 1
ATOM 2735 C C . ILE A 1 347 ? 11.846 16.735 -19.730 1.00 95.88 347 ILE A C 1
ATOM 2737 O O . ILE A 1 347 ? 12.888 16.804 -20.373 1.00 95.88 347 ILE A O 1
ATOM 2741 N N . THR A 1 348 ? 10.736 16.222 -20.260 1.00 95.94 348 THR A N 1
ATOM 2742 C CA . THR A 1 348 ? 10.711 15.669 -21.626 1.00 95.94 348 THR A CA 1
ATOM 2743 C C . THR A 1 348 ? 11.085 16.716 -22.683 1.00 95.94 348 THR A C 1
ATOM 2745 O O . THR A 1 348 ? 11.639 16.379 -23.730 1.00 95.94 348 THR A O 1
ATOM 2748 N N . ARG A 1 349 ? 10.808 17.999 -22.417 1.00 94.56 349 ARG A N 1
ATOM 2749 C CA . ARG A 1 349 ? 11.145 19.130 -23.299 1.00 94.56 349 ARG A CA 1
ATOM 2750 C C . ARG A 1 349 ? 12.515 19.740 -22.995 1.00 94.56 349 ARG A C 1
ATOM 2752 O O . ARG A 1 349 ? 12.995 20.563 -23.776 1.00 94.56 349 ARG A O 1
ATOM 2759 N N . SER A 1 350 ? 13.138 19.350 -21.889 1.00 95.44 350 SER A N 1
ATOM 2760 C CA . SER A 1 350 ? 14.426 19.871 -21.453 1.00 95.44 350 SER A CA 1
ATOM 2761 C C . SER A 1 350 ? 15.593 19.268 -22.245 1.00 95.44 350 SER A C 1
ATOM 2763 O O . SER A 1 350 ? 15.562 18.089 -22.609 1.00 95.44 350 SER A O 1
ATOM 2765 N N . PRO A 1 351 ? 16.683 20.022 -22.491 1.00 94.94 351 PRO A N 1
ATOM 2766 C CA . PRO A 1 351 ? 17.906 19.470 -23.070 1.00 94.94 351 PRO A CA 1
ATOM 2767 C C . PRO A 1 351 ? 18.518 18.317 -22.258 1.00 94.94 351 PRO A C 1
ATOM 2769 O O . PRO A 1 351 ? 19.197 17.464 -22.841 1.00 94.94 351 PRO A O 1
ATOM 2772 N N . THR A 1 352 ? 18.289 18.272 -20.940 1.00 93.62 352 THR A N 1
ATOM 2773 C CA . THR A 1 352 ? 18.849 17.248 -20.043 1.00 93.62 352 THR A CA 1
ATOM 2774 C C . THR A 1 352 ? 18.303 15.854 -20.330 1.00 93.62 352 THR A C 1
ATOM 2776 O O . THR A 1 352 ? 19.039 14.887 -20.165 1.00 93.62 352 THR A O 1
ATOM 2779 N N . VAL A 1 353 ? 17.107 15.724 -20.919 1.00 94.25 353 VAL A N 1
ATOM 2780 C CA . VAL A 1 353 ? 16.512 14.428 -21.304 1.00 94.25 353 VAL A CA 1
ATOM 2781 C C . VAL A 1 353 ? 17.418 13.586 -22.218 1.00 94.25 353 VAL A C 1
ATOM 2783 O O . VAL A 1 353 ? 17.364 12.352 -22.232 1.00 94.25 353 VAL A O 1
ATOM 2786 N N . ARG A 1 354 ? 18.313 14.240 -22.974 1.00 94.25 354 ARG A N 1
ATOM 2787 C CA . ARG A 1 354 ? 19.311 13.588 -23.841 1.00 94.25 354 ARG A CA 1
ATOM 2788 C C . ARG A 1 354 ? 20.413 12.862 -23.064 1.00 94.25 354 ARG A C 1
ATOM 2790 O O . ARG A 1 354 ? 21.194 12.138 -23.676 1.00 94.25 354 ARG A O 1
ATOM 2797 N N . ARG A 1 355 ? 20.489 13.059 -21.748 1.00 93.19 355 ARG A N 1
ATOM 2798 C CA . ARG A 1 355 ? 21.442 12.408 -20.842 1.00 93.19 355 ARG A CA 1
ATOM 2799 C C . ARG A 1 355 ? 20.922 11.087 -20.288 1.00 93.19 355 ARG A C 1
ATOM 2801 O O . ARG A 1 355 ? 21.731 10.233 -19.949 1.00 93.19 355 ARG A O 1
ATOM 2808 N N . LEU A 1 356 ? 19.599 10.913 -20.241 1.00 92.12 356 LEU A N 1
ATOM 2809 C CA . LEU A 1 356 ? 18.979 9.657 -19.824 1.00 92.12 356 LEU A CA 1
ATOM 2810 C C . LEU A 1 356 ? 19.456 8.510 -20.714 1.00 92.12 356 LEU A C 1
ATOM 2812 O O . LEU A 1 356 ? 19.658 8.706 -21.918 1.00 92.12 356 LEU A O 1
ATOM 2816 N N . ASP A 1 357 ? 19.582 7.311 -20.152 1.00 91.12 357 ASP A N 1
ATOM 2817 C CA . ASP A 1 357 ? 19.780 6.111 -20.956 1.00 91.12 357 ASP A CA 1
ATOM 2818 C C . ASP A 1 357 ? 18.603 5.911 -21.929 1.00 91.12 357 ASP A C 1
ATOM 2820 O O . ASP A 1 357 ? 17.506 6.463 -21.769 1.00 91.12 357 ASP A O 1
ATOM 2824 N N . LYS A 1 358 ? 18.840 5.138 -22.990 1.00 92.25 358 LYS A N 1
ATOM 2825 C CA . LYS A 1 358 ? 17.879 5.004 -24.087 1.00 92.25 358 LYS A CA 1
ATOM 2826 C C . LYS A 1 358 ? 16.553 4.385 -23.632 1.00 92.25 358 LYS A C 1
ATOM 2828 O O . LYS A 1 358 ? 15.507 4.833 -24.099 1.00 92.25 358 LYS A O 1
ATOM 2833 N N . LYS A 1 359 ? 16.579 3.424 -22.706 1.00 93.25 359 LYS A N 1
ATOM 2834 C CA . LYS A 1 359 ? 15.380 2.764 -22.176 1.00 93.25 359 LYS A CA 1
ATOM 2835 C C . LYS A 1 359 ? 14.538 3.718 -21.330 1.00 93.25 359 LYS A C 1
ATOM 2837 O O . LYS A 1 359 ? 13.329 3.812 -21.551 1.00 93.25 359 LYS A O 1
ATOM 2842 N N . SER A 1 360 ? 15.162 4.484 -20.436 1.00 94.19 360 SER A N 1
ATOM 2843 C CA . SER A 1 360 ? 14.472 5.491 -19.618 1.00 94.19 360 SER A CA 1
ATOM 2844 C C . SER A 1 360 ? 13.928 6.653 -20.443 1.00 94.19 360 SER A C 1
ATOM 2846 O O . SER A 1 360 ? 12.803 7.096 -20.210 1.00 94.19 360 SER A O 1
ATOM 2848 N N . ARG A 1 361 ? 14.674 7.114 -21.456 1.00 95.69 361 ARG A N 1
ATOM 2849 C CA . ARG A 1 361 ? 14.189 8.141 -22.388 1.00 95.69 361 ARG A CA 1
ATOM 2850 C C . ARG A 1 361 ? 12.988 7.652 -23.190 1.00 95.69 361 ARG A C 1
ATOM 2852 O O . ARG A 1 361 ? 11.988 8.356 -23.263 1.00 95.69 361 ARG A O 1
ATOM 2859 N N . ASN A 1 362 ? 13.063 6.442 -23.749 1.00 95.06 362 ASN A N 1
ATOM 2860 C CA . ASN A 1 362 ? 11.938 5.831 -24.455 1.00 95.06 362 ASN A CA 1
ATOM 2861 C C . ASN A 1 362 ? 10.714 5.718 -23.541 1.00 95.06 362 ASN A C 1
ATOM 2863 O O . ASN A 1 362 ? 9.614 6.073 -23.956 1.00 95.06 362 ASN A O 1
ATOM 2867 N N . ALA A 1 363 ? 10.912 5.284 -22.293 1.00 96.25 363 ALA A N 1
ATOM 2868 C CA . ALA A 1 363 ? 9.831 5.143 -21.327 1.00 96.25 363 ALA A CA 1
ATOM 2869 C C . ALA A 1 363 ? 9.137 6.485 -21.055 1.00 96.25 363 ALA A C 1
ATOM 2871 O O . ALA A 1 363 ? 7.911 6.567 -21.103 1.00 96.25 363 ALA A O 1
ATOM 2872 N N . LEU A 1 364 ? 9.926 7.542 -20.839 1.00 97.00 364 LEU A N 1
ATOM 2873 C CA . LEU A 1 364 ? 9.434 8.897 -20.612 1.00 97.00 364 LEU A CA 1
ATOM 2874 C C . LEU A 1 364 ? 8.691 9.460 -21.832 1.00 97.00 364 LEU A C 1
ATOM 2876 O O . LEU A 1 364 ? 7.611 10.030 -21.683 1.00 97.00 364 LEU A O 1
ATOM 2880 N N . GLU A 1 365 ? 9.230 9.278 -23.039 1.00 95.44 365 GLU A N 1
ATOM 2881 C CA . GLU A 1 365 ? 8.580 9.721 -24.276 1.00 95.44 365 GLU A CA 1
ATOM 2882 C C . GLU A 1 365 ? 7.234 9.013 -24.482 1.00 95.44 365 GLU A C 1
ATOM 2884 O O . GLU A 1 365 ? 6.239 9.669 -24.788 1.00 95.44 365 GLU A O 1
ATOM 2889 N N . ILE A 1 366 ? 7.170 7.689 -24.289 1.00 95.25 366 ILE A N 1
ATOM 2890 C CA . ILE A 1 366 ? 5.917 6.921 -24.408 1.00 95.25 366 ILE A CA 1
ATOM 2891 C C . ILE A 1 366 ? 4.919 7.374 -23.340 1.00 95.25 366 ILE A C 1
ATOM 2893 O O . ILE A 1 366 ? 3.750 7.623 -23.641 1.00 95.25 366 ILE A O 1
ATOM 2897 N N . TYR A 1 367 ? 5.386 7.538 -22.100 1.00 95.50 367 TYR A N 1
ATOM 2898 C CA . TYR A 1 367 ? 4.559 8.008 -20.995 1.00 95.50 367 TYR A CA 1
ATOM 2899 C C . TYR A 1 367 ? 3.900 9.360 -21.308 1.00 95.50 367 TYR A C 1
ATOM 2901 O O . TYR A 1 367 ? 2.691 9.510 -21.121 1.00 95.50 367 TYR A O 1
ATOM 2909 N N . THR A 1 368 ? 4.674 10.309 -21.842 1.00 95.12 368 THR A N 1
ATOM 2910 C CA . THR A 1 368 ? 4.249 11.693 -22.119 1.00 95.12 368 THR A CA 1
ATOM 2911 C C . THR A 1 368 ? 3.570 11.901 -23.477 1.00 95.12 368 THR A C 1
ATOM 2913 O O . THR A 1 368 ? 3.163 13.020 -23.787 1.00 95.12 368 THR A O 1
ATOM 2916 N N . GLY A 1 369 ? 3.377 10.850 -24.279 1.00 89.88 369 GLY A N 1
ATOM 2917 C CA . GLY A 1 369 ? 2.481 10.904 -25.440 1.00 89.88 369 GLY A CA 1
ATOM 2918 C C . GLY A 1 369 ? 3.053 10.415 -26.767 1.00 89.88 369 GLY A C 1
ATOM 2919 O O . GLY A 1 369 ? 2.350 10.478 -27.776 1.00 89.88 369 GLY A O 1
ATOM 2920 N N . LYS A 1 370 ? 4.286 9.898 -26.810 1.00 90.56 370 LYS A N 1
ATOM 2921 C CA . LYS A 1 370 ? 4.788 9.193 -27.995 1.00 90.56 370 LYS A CA 1
ATOM 2922 C C . LYS A 1 370 ? 3.995 7.904 -28.185 1.00 90.56 370 LYS A C 1
ATOM 2924 O O . LYS A 1 370 ? 4.113 6.964 -27.404 1.00 90.56 370 LYS A O 1
ATOM 2929 N N . TYR A 1 371 ? 3.206 7.856 -29.252 1.00 89.12 371 TYR A N 1
ATOM 2930 C CA . TYR A 1 371 ? 2.453 6.661 -29.594 1.00 89.12 371 TYR A CA 1
ATOM 2931 C C . TYR A 1 371 ? 3.368 5.606 -30.217 1.00 89.12 371 TYR A C 1
ATOM 2933 O O . TYR A 1 371 ? 4.007 5.842 -31.245 1.00 89.12 371 TYR A O 1
ATOM 2941 N N . ILE A 1 372 ? 3.401 4.434 -29.595 1.00 88.06 372 ILE A N 1
ATOM 2942 C CA . ILE A 1 372 ? 3.977 3.211 -30.141 1.00 88.06 372 ILE A CA 1
ATOM 2943 C C . ILE A 1 372 ? 2.969 2.111 -29.836 1.00 88.06 372 ILE A C 1
ATOM 2945 O O . ILE A 1 372 ? 2.500 2.005 -28.704 1.00 88.06 372 ILE A O 1
ATOM 2949 N N . ASP A 1 373 ? 2.635 1.314 -30.844 1.00 91.81 373 ASP A N 1
ATOM 2950 C CA . ASP A 1 373 ? 1.769 0.160 -30.650 1.00 91.81 373 ASP A CA 1
ATOM 2951 C C . ASP A 1 373 ? 2.553 -0.937 -29.919 1.00 91.81 373 ASP A C 1
ATOM 2953 O O . ASP A 1 373 ? 3.572 -1.408 -30.429 1.00 91.81 373 ASP A O 1
ATOM 2957 N N . TYR A 1 374 ? 2.115 -1.291 -28.711 1.00 95.44 374 TYR A N 1
ATOM 2958 C CA . TYR A 1 374 ? 2.722 -2.329 -27.880 1.00 95.44 374 TYR A CA 1
ATOM 2959 C C . TYR A 1 374 ? 1.777 -3.517 -27.756 1.00 95.44 374 TYR A C 1
ATOM 2961 O O . TYR A 1 374 ? 0.595 -3.371 -27.448 1.00 95.44 374 TYR A O 1
ATOM 2969 N N . GLN A 1 375 ? 2.332 -4.710 -27.923 1.00 95.56 375 GLN A N 1
ATOM 2970 C CA . GLN A 1 375 ? 1.660 -5.972 -27.646 1.00 95.56 375 GLN A CA 1
ATOM 2971 C C . GLN A 1 375 ? 2.163 -6.540 -26.324 1.00 95.56 375 GLN A C 1
ATOM 2973 O O . GLN A 1 375 ? 3.276 -6.232 -25.889 1.00 95.56 375 GLN A O 1
ATOM 2978 N N . HIS A 1 376 ? 1.345 -7.380 -25.691 1.00 95.38 376 HIS A N 1
ATOM 2979 C CA . HIS A 1 376 ? 1.715 -8.047 -24.452 1.00 95.38 376 HIS A CA 1
ATOM 2980 C C . HIS A 1 376 ? 1.338 -9.525 -24.453 1.00 95.38 376 HIS A C 1
ATOM 2982 O O . HIS A 1 376 ? 0.381 -9.936 -25.109 1.00 95.38 376 HIS A O 1
ATOM 2988 N N . PHE A 1 377 ? 2.094 -10.317 -23.702 1.00 94.69 377 PHE A N 1
ATOM 2989 C CA . PHE A 1 377 ? 1.851 -11.742 -23.493 1.00 94.69 377 PHE A CA 1
ATOM 2990 C C . PHE A 1 377 ? 2.502 -12.207 -22.187 1.00 94.69 377 PHE A C 1
ATOM 2992 O O . PHE A 1 377 ? 3.319 -11.500 -21.598 1.00 94.69 377 PHE A O 1
ATOM 2999 N N . TRP A 1 378 ? 2.131 -13.403 -21.736 1.00 92.06 378 TRP A N 1
ATOM 3000 C CA . TRP A 1 378 ? 2.654 -14.003 -20.511 1.00 92.06 378 TRP A CA 1
ATOM 3001 C C . TRP A 1 378 ? 3.708 -15.061 -20.817 1.00 92.06 378 TRP A C 1
ATOM 3003 O O . TRP A 1 378 ? 3.543 -15.864 -21.737 1.00 92.06 378 TRP A O 1
ATOM 3013 N N . ILE A 1 379 ? 4.759 -15.097 -20.003 1.00 89.56 379 ILE A N 1
ATOM 3014 C CA . ILE A 1 379 ? 5.776 -16.148 -20.007 1.00 89.56 379 ILE A CA 1
ATOM 3015 C C . ILE A 1 379 ? 5.687 -16.905 -18.686 1.00 89.56 379 ILE A C 1
ATOM 3017 O O . ILE A 1 379 ? 5.875 -16.325 -17.621 1.00 89.56 379 ILE A O 1
ATOM 3021 N N . ALA A 1 380 ? 5.404 -18.201 -18.773 1.00 83.69 380 ALA A N 1
ATOM 3022 C CA . ALA A 1 380 ? 5.364 -19.117 -17.638 1.00 83.69 380 ALA A CA 1
ATOM 3023 C C . ALA A 1 380 ? 6.762 -19.714 -17.360 1.00 83.69 380 ALA A C 1
ATOM 3025 O O . ALA A 1 380 ? 7.581 -19.787 -18.286 1.00 83.69 380 ALA A O 1
ATOM 3026 N N . PRO A 1 381 ? 7.032 -20.189 -16.132 1.00 77.69 381 PRO A N 1
ATOM 3027 C CA . PRO A 1 381 ? 8.308 -20.803 -15.797 1.00 77.69 381 PRO A CA 1
ATOM 3028 C C . PRO A 1 381 ? 8.472 -22.129 -16.550 1.00 77.69 381 PRO A C 1
ATOM 3030 O O . PRO A 1 381 ? 7.505 -22.859 -16.799 1.00 77.69 381 PRO A O 1
ATOM 3033 N N . VAL A 1 382 ? 9.706 -22.461 -16.930 1.00 67.81 382 VAL A N 1
ATOM 3034 C CA . VAL A 1 382 ? 10.001 -23.722 -17.622 1.00 67.81 382 VAL A CA 1
ATOM 3035 C C . VAL A 1 382 ? 10.097 -24.847 -16.597 1.00 67.81 382 VAL A C 1
ATOM 3037 O O . VAL A 1 382 ? 10.867 -24.768 -15.647 1.00 67.81 382 VAL A O 1
ATOM 3040 N N . SER A 1 383 ? 9.347 -25.933 -16.796 1.00 54.75 383 SER A N 1
ATOM 3041 C CA . SER A 1 383 ? 9.510 -27.152 -15.996 1.00 54.75 383 SER A CA 1
ATOM 3042 C C . SER A 1 383 ? 10.951 -27.669 -16.110 1.00 54.75 383 SER A C 1
ATOM 3044 O O . SER A 1 383 ? 11.422 -27.843 -17.236 1.00 54.75 383 SER A O 1
ATOM 3046 N N . GLU A 1 384 ? 11.594 -27.981 -14.981 1.00 50.50 384 GLU A N 1
ATOM 3047 C CA . GLU A 1 384 ? 13.028 -28.297 -14.769 1.00 50.50 384 GLU A CA 1
ATOM 3048 C C . GLU A 1 384 ? 13.723 -29.253 -15.768 1.00 50.50 384 GLU A C 1
ATOM 3050 O O . GLU A 1 384 ? 14.942 -29.391 -15.752 1.00 50.50 384 GLU A O 1
ATOM 3055 N N . ARG A 1 385 ? 12.999 -29.930 -16.666 1.00 44.81 385 ARG A N 1
ATOM 3056 C CA . ARG A 1 385 ? 13.552 -30.964 -17.552 1.00 44.81 385 ARG A CA 1
ATOM 3057 C C . ARG A 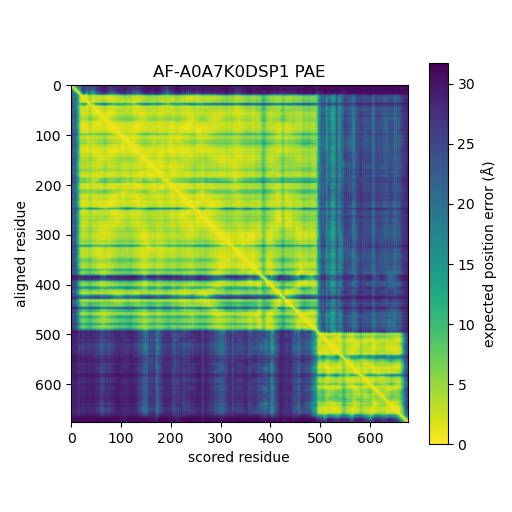1 385 ? 14.338 -30.458 -18.768 1.00 44.81 385 ARG A C 1
ATOM 3059 O O . ARG A 1 385 ? 14.986 -31.288 -19.390 1.00 44.81 385 ARG A O 1
ATOM 3066 N N . ASN A 1 386 ? 14.309 -29.165 -19.110 1.00 44.91 386 ASN A N 1
ATOM 3067 C CA . ASN A 1 386 ? 14.940 -28.634 -20.336 1.00 44.91 386 ASN A CA 1
ATOM 3068 C C . ASN A 1 386 ? 15.588 -27.240 -20.156 1.00 44.91 386 ASN A C 1
ATOM 3070 O O . ASN A 1 386 ? 15.492 -26.407 -21.055 1.00 44.91 386 ASN A O 1
ATOM 3074 N N . ALA A 1 387 ? 16.221 -26.947 -19.016 1.00 47.50 387 ALA A N 1
ATOM 3075 C CA . ALA A 1 387 ? 16.961 -25.690 -18.865 1.00 47.50 387 ALA A CA 1
ATOM 3076 C C . ALA A 1 387 ? 18.258 -25.742 -19.698 1.00 47.50 387 ALA A C 1
ATOM 3078 O O . ALA A 1 387 ? 19.199 -26.462 -19.360 1.00 47.50 387 ALA A O 1
ATOM 3079 N N . ALA A 1 388 ? 18.297 -25.019 -20.818 1.00 49.12 388 ALA A N 1
ATOM 3080 C CA . ALA A 1 388 ? 19.543 -24.758 -21.535 1.00 49.12 388 ALA A CA 1
ATOM 3081 C C . ALA A 1 388 ? 20.392 -23.734 -20.745 1.00 49.12 388 ALA A C 1
ATOM 3083 O O . ALA A 1 388 ? 19.850 -22.992 -19.926 1.00 49.12 388 ALA A O 1
ATOM 3084 N N . PRO A 1 389 ? 21.727 -23.705 -20.930 1.00 51.09 389 PRO A N 1
ATOM 3085 C CA . PRO A 1 389 ? 22.607 -22.827 -20.158 1.00 51.09 389 PRO A CA 1
ATOM 3086 C C . PRO A 1 389 ? 22.220 -21.350 -20.307 1.00 51.09 389 PRO A C 1
ATOM 3088 O O . PRO A 1 389 ? 21.823 -20.922 -21.392 1.00 51.09 389 PRO A O 1
ATOM 3091 N N . ALA A 1 390 ? 22.380 -20.581 -19.222 1.00 52.03 390 ALA A N 1
ATOM 3092 C CA . ALA A 1 390 ? 22.078 -19.153 -19.169 1.00 52.03 390 ALA A CA 1
ATOM 3093 C C . ALA A 1 390 ? 22.774 -18.405 -20.318 1.00 52.03 390 ALA A C 1
ATOM 3095 O O . ALA A 1 390 ? 24.004 -18.332 -20.393 1.00 52.03 390 ALA A O 1
ATOM 3096 N N . VAL A 1 391 ? 21.976 -17.869 -21.240 1.00 55.91 391 VAL A N 1
ATOM 3097 C CA . VAL A 1 391 ? 22.469 -17.037 -22.336 1.00 55.91 391 VAL A CA 1
ATOM 3098 C C . VAL A 1 391 ? 22.599 -15.618 -21.801 1.00 55.91 391 VAL A C 1
ATOM 3100 O O . VAL A 1 391 ? 21.623 -15.052 -21.317 1.00 55.91 391 VAL A O 1
ATOM 3103 N N . ASN A 1 392 ? 23.791 -15.027 -21.908 1.00 63.72 392 ASN A N 1
ATOM 3104 C CA . ASN A 1 392 ? 24.003 -13.613 -21.602 1.00 63.72 392 ASN A CA 1
ATOM 3105 C C . ASN A 1 392 ? 23.348 -12.757 -22.707 1.00 63.72 392 ASN A C 1
ATOM 3107 O O . ASN A 1 392 ? 24.006 -12.345 -23.663 1.00 63.72 392 ASN A O 1
ATOM 3111 N N . LEU A 1 393 ? 22.023 -12.611 -22.629 1.00 75.19 393 LEU A N 1
ATOM 3112 C CA . LEU A 1 393 ? 21.182 -11.924 -23.605 1.00 75.19 393 LEU A CA 1
ATOM 3113 C C . LEU A 1 393 ? 21.102 -10.433 -23.268 1.00 75.19 393 LEU A C 1
ATOM 3115 O O . LEU A 1 393 ? 20.675 -10.049 -22.180 1.00 75.19 393 LEU A O 1
ATOM 3119 N N . VAL A 1 394 ? 21.443 -9.583 -24.236 1.00 80.81 394 VAL A N 1
ATOM 3120 C CA . VAL A 1 394 ? 21.213 -8.140 -24.119 1.00 80.81 394 VAL A CA 1
ATOM 3121 C C . VAL A 1 394 ? 19.758 -7.847 -24.474 1.00 80.81 394 VAL A C 1
ATOM 3123 O O . VAL A 1 394 ? 19.348 -8.004 -25.624 1.00 80.81 394 VAL A O 1
ATOM 3126 N N . LEU A 1 395 ? 18.975 -7.408 -23.489 1.00 87.50 395 LEU A N 1
ATOM 3127 C CA . LEU A 1 395 ? 17.569 -7.072 -23.699 1.00 87.50 395 LEU A CA 1
ATOM 3128 C C . LEU A 1 395 ? 17.412 -5.774 -24.518 1.00 87.50 395 LEU A C 1
ATOM 3130 O O . LEU A 1 395 ? 18.152 -4.815 -24.282 1.00 87.50 395 LEU A O 1
ATOM 3134 N N . PRO A 1 396 ? 16.443 -5.702 -25.451 1.00 92.50 396 PRO A N 1
ATOM 3135 C CA . PRO A 1 396 ? 16.128 -4.468 -26.171 1.00 92.50 396 PRO A CA 1
ATOM 3136 C C . PRO A 1 396 ? 15.732 -3.304 -25.244 1.00 92.50 396 PRO A C 1
ATOM 3138 O O . PRO A 1 396 ? 15.036 -3.493 -24.246 1.00 92.50 396 PRO A O 1
ATOM 3141 N N . ASP A 1 397 ? 16.130 -2.076 -25.600 1.00 90.44 397 ASP A N 1
ATOM 3142 C CA . ASP A 1 397 ? 15.832 -0.863 -24.812 1.00 90.44 397 ASP A CA 1
ATOM 3143 C C . ASP A 1 397 ? 14.329 -0.535 -24.740 1.00 90.44 397 ASP A C 1
ATOM 3145 O O . ASP A 1 397 ? 13.882 0.171 -23.841 1.00 90.44 397 ASP A O 1
ATOM 3149 N N . ASP A 1 398 ? 13.561 -0.993 -25.726 1.00 91.69 398 ASP A N 1
ATOM 3150 C CA . ASP A 1 398 ? 12.115 -0.831 -25.877 1.00 91.69 398 ASP A CA 1
ATOM 3151 C C . ASP A 1 398 ? 11.325 -2.078 -25.435 1.00 91.69 398 ASP A C 1
ATOM 3153 O O . ASP A 1 398 ? 10.118 -2.154 -25.642 1.00 91.69 398 ASP A O 1
ATOM 3157 N N . LEU A 1 399 ? 11.982 -3.045 -24.785 1.00 94.50 399 LEU A N 1
ATOM 3158 C CA . LEU A 1 399 ? 11.329 -4.154 -24.092 1.00 94.50 399 LEU A CA 1
ATOM 3159 C C . LEU A 1 399 ? 11.028 -3.770 -22.636 1.00 94.50 399 LEU A C 1
ATOM 3161 O O . LEU A 1 399 ? 11.933 -3.405 -21.871 1.00 94.50 399 LEU A O 1
ATOM 3165 N N . TYR A 1 400 ? 9.775 -3.952 -22.221 1.00 94.62 400 TYR A N 1
ATOM 3166 C CA . TYR A 1 400 ? 9.338 -3.798 -20.832 1.00 94.62 400 TYR A CA 1
ATOM 3167 C C . TYR A 1 400 ? 8.689 -5.088 -20.349 1.00 94.62 400 TYR A C 1
ATOM 3169 O O . TYR A 1 400 ? 8.109 -5.830 -21.134 1.00 94.62 400 TYR A O 1
ATOM 3177 N N . PHE A 1 401 ? 8.788 -5.378 -19.060 1.00 93.31 401 PHE A N 1
ATOM 3178 C CA . PHE A 1 401 ? 8.166 -6.559 -18.481 1.00 93.31 401 PHE A CA 1
ATOM 3179 C C . PHE A 1 401 ? 7.956 -6.372 -16.981 1.00 93.31 401 PHE A C 1
ATOM 3181 O O . PHE A 1 401 ? 8.605 -5.533 -16.354 1.00 93.31 401 PHE A O 1
ATOM 3188 N N . ASP A 1 402 ? 7.032 -7.155 -16.440 1.00 89.12 402 ASP A N 1
ATOM 3189 C CA . ASP A 1 402 ? 6.611 -7.147 -15.052 1.00 89.12 402 ASP A CA 1
ATOM 3190 C C . ASP A 1 402 ? 6.632 -8.571 -14.504 1.00 89.12 402 ASP A C 1
ATOM 3192 O O . ASP A 1 402 ? 5.934 -9.450 -15.012 1.00 89.12 402 ASP A O 1
ATOM 3196 N N . THR A 1 403 ? 7.414 -8.808 -13.459 1.00 81.31 403 THR A N 1
ATOM 3197 C CA . THR A 1 403 ? 7.379 -10.078 -12.720 1.00 81.31 403 THR A CA 1
ATOM 3198 C C . THR A 1 403 ? 6.231 -10.115 -11.712 1.00 81.31 403 THR A C 1
ATOM 3200 O O . THR A 1 403 ? 5.956 -11.163 -11.126 1.00 81.31 403 THR A O 1
ATOM 3203 N N . LEU A 1 404 ? 5.569 -8.969 -11.482 1.00 76.62 404 LEU A N 1
ATOM 3204 C CA . LEU A 1 404 ? 4.551 -8.771 -10.452 1.00 76.62 404 LEU A CA 1
ATOM 3205 C C . LEU A 1 404 ? 5.048 -9.175 -9.055 1.00 76.62 404 LEU A C 1
ATOM 3207 O O . LEU A 1 404 ? 4.245 -9.545 -8.194 1.00 76.62 404 LEU A O 1
ATOM 3211 N N . SER A 1 405 ? 6.366 -9.138 -8.838 1.00 65.06 405 SER A N 1
ATOM 3212 C CA . SER A 1 405 ? 7.021 -9.500 -7.579 1.00 65.06 405 SER A CA 1
ATOM 3213 C C . SER A 1 405 ? 6.547 -8.609 -6.428 1.00 65.06 405 SER A C 1
ATOM 3215 O O . SER A 1 405 ? 6.313 -9.087 -5.321 1.00 65.06 405 SER A O 1
ATOM 3217 N N . ASP A 1 406 ? 6.274 -7.336 -6.717 1.00 60.19 406 ASP A N 1
ATOM 3218 C CA . ASP A 1 406 ? 5.776 -6.337 -5.772 1.00 60.19 406 ASP A CA 1
ATOM 3219 C C . ASP A 1 406 ? 4.308 -6.534 -5.352 1.00 60.19 406 ASP A C 1
ATOM 3221 O O . ASP A 1 406 ? 3.815 -5.822 -4.470 1.00 60.19 406 ASP A O 1
ATOM 3225 N N . GLN A 1 407 ? 3.606 -7.475 -5.992 1.00 65.12 407 GLN A N 1
ATOM 3226 C CA . GLN A 1 407 ? 2.183 -7.737 -5.791 1.00 65.12 407 GLN A CA 1
ATOM 3227 C C . GLN A 1 407 ? 1.891 -9.152 -5.292 1.00 65.12 407 GLN A C 1
ATOM 3229 O O . GLN A 1 407 ? 0.722 -9.456 -5.095 1.00 65.12 407 GLN A O 1
ATOM 3234 N N . GLN A 1 408 ? 2.897 -9.995 -5.021 1.00 59.78 408 GLN A N 1
ATOM 3235 C CA . GLN A 1 408 ? 2.714 -11.360 -4.505 1.00 59.78 408 GLN A CA 1
ATOM 3236 C C . GLN A 1 408 ? 2.250 -11.368 -3.040 1.00 59.78 408 GLN A C 1
ATOM 3238 O O . GLN A 1 408 ? 3.013 -11.640 -2.115 1.00 59.78 408 GLN A O 1
ATOM 3243 N N . ARG A 1 409 ? 0.975 -11.055 -2.809 1.00 62.09 409 ARG A N 1
ATOM 3244 C CA . ARG A 1 409 ? 0.343 -11.117 -1.487 1.00 62.09 409 ARG A CA 1
ATOM 3245 C C . ARG A 1 409 ? -0.805 -12.117 -1.517 1.00 62.09 409 ARG A C 1
ATOM 3247 O O . ARG A 1 409 ? -1.503 -12.190 -2.526 1.00 62.09 409 ARG A O 1
ATOM 3254 N N . PRO A 1 410 ? -1.038 -12.875 -0.437 1.00 67.81 410 PRO A N 1
ATOM 3255 C CA . PRO A 1 410 ? -2.208 -13.730 -0.371 1.00 67.81 410 PRO A CA 1
ATOM 3256 C C . PRO A 1 410 ? -3.479 -12.877 -0.261 1.00 67.81 410 PRO A C 1
ATOM 3258 O O . PRO A 1 410 ? -3.526 -11.858 0.436 1.00 67.81 410 PRO A O 1
ATOM 3261 N N . ILE A 1 411 ? -4.537 -13.310 -0.948 1.00 76.00 411 ILE A N 1
ATOM 3262 C CA . ILE A 1 411 ? -5.873 -12.697 -0.840 1.00 76.00 411 ILE A CA 1
ATOM 3263 C C . ILE A 1 411 ? -6.497 -13.003 0.532 1.00 76.00 411 ILE A C 1
ATOM 3265 O O . ILE A 1 411 ? -7.319 -12.239 1.030 1.00 76.00 411 ILE A O 1
ATOM 3269 N N . TYR A 1 412 ? -6.088 -14.099 1.165 1.00 82.81 412 TYR A N 1
ATOM 3270 C CA . TYR A 1 412 ? -6.607 -14.563 2.443 1.00 82.81 412 TYR A CA 1
ATOM 3271 C C . TYR A 1 412 ? -5.519 -15.337 3.194 1.00 82.81 412 TYR A C 1
ATOM 3273 O O . TYR A 1 412 ? -4.749 -16.067 2.571 1.00 82.81 412 TYR A O 1
ATOM 3281 N N . TYR A 1 413 ? -5.459 -15.182 4.516 1.00 82.69 413 TYR A N 1
ATOM 3282 C CA . TYR A 1 413 ? -4.601 -15.994 5.375 1.00 82.69 413 TYR A CA 1
ATOM 3283 C C . TYR A 1 413 ? -5.467 -17.038 6.079 1.00 82.69 413 TYR A C 1
ATOM 3285 O O . TYR A 1 413 ? -6.421 -16.688 6.762 1.00 82.69 413 TYR A O 1
ATOM 3293 N N . THR A 1 414 ? -5.128 -18.315 5.929 1.00 83.69 414 THR A N 1
ATOM 3294 C CA . THR A 1 414 ? -5.802 -19.442 6.593 1.00 83.69 414 THR A CA 1
ATOM 3295 C C . THR A 1 414 ? -5.994 -19.170 8.091 1.00 83.69 414 THR A C 1
ATOM 3297 O O . THR A 1 414 ? -5.047 -18.784 8.780 1.00 83.69 414 THR A O 1
ATOM 3300 N N . GLY A 1 415 ? -7.222 -19.329 8.587 1.00 86.38 415 GLY A N 1
ATOM 3301 C CA . GLY A 1 415 ? -7.586 -19.095 9.984 1.00 86.38 415 GLY A CA 1
ATOM 3302 C C . GLY A 1 415 ? -7.747 -17.631 10.402 1.00 86.38 415 GLY A C 1
ATOM 3303 O O . GLY A 1 415 ? -8.084 -17.382 11.560 1.00 86.38 415 GLY A O 1
ATOM 3304 N N . SER A 1 416 ? -7.552 -16.654 9.508 1.00 89.56 416 SER A N 1
ATOM 3305 C CA . SER A 1 416 ? -7.643 -15.229 9.867 1.00 89.56 416 SER A CA 1
ATOM 3306 C C . SER A 1 416 ? -9.073 -14.720 10.062 1.00 89.56 416 SER A C 1
ATOM 3308 O O . SER A 1 416 ? -9.274 -13.648 10.625 1.00 89.56 416 SER A O 1
ATOM 3310 N N . VAL A 1 417 ? -10.067 -15.483 9.603 1.00 93.69 417 VAL A N 1
ATOM 3311 C CA . VAL A 1 417 ? -11.494 -15.243 9.846 1.00 93.69 417 VAL A CA 1
ATOM 3312 C C . VAL A 1 417 ? -12.097 -16.546 10.337 1.00 93.69 417 VAL A C 1
ATOM 3314 O O . VAL A 1 417 ? -11.873 -17.595 9.729 1.00 93.69 417 VAL A O 1
ATOM 3317 N N . ARG A 1 418 ? -12.878 -16.486 11.416 1.00 94.81 418 ARG A N 1
ATOM 3318 C CA . ARG A 1 418 ? -13.570 -17.659 11.960 1.00 94.81 418 ARG A CA 1
ATOM 3319 C C . ARG A 1 418 ? -15.075 -17.432 11.991 1.00 94.81 418 ARG A C 1
ATOM 3321 O O . ARG A 1 418 ? -15.540 -16.317 12.190 1.00 94.81 418 ARG A O 1
ATOM 3328 N N . VAL A 1 419 ? -15.829 -18.503 11.801 1.00 94.69 419 VAL A N 1
ATOM 3329 C CA . VAL A 1 419 ? -17.287 -18.520 11.734 1.00 94.69 419 VAL A CA 1
ATOM 3330 C C . VAL A 1 419 ? -17.832 -19.204 12.980 1.00 94.69 419 VAL A C 1
ATOM 3332 O O . VAL A 1 419 ? -17.432 -20.319 13.317 1.00 94.69 419 VAL A O 1
ATOM 3335 N N . LYS A 1 420 ? -18.752 -18.540 13.674 1.00 92.44 420 LYS A N 1
ATOM 3336 C CA . LYS A 1 420 ? -19.442 -19.051 14.856 1.00 92.44 420 LYS A CA 1
ATOM 3337 C C . LYS A 1 420 ? -20.947 -18.950 14.631 1.00 92.44 420 LYS A C 1
ATOM 3339 O O . LYS A 1 420 ? -21.500 -17.859 14.574 1.00 92.44 420 LYS A O 1
ATOM 3344 N N . ASN A 1 421 ? -21.603 -20.101 14.517 1.00 84.31 421 ASN A N 1
ATOM 3345 C CA . ASN A 1 421 ? -23.040 -20.213 14.271 1.00 84.31 421 ASN A CA 1
ATOM 3346 C C . ASN A 1 421 ? -23.612 -21.382 15.086 1.00 84.31 421 ASN A C 1
ATOM 3348 O O . ASN A 1 421 ? -22.947 -22.406 15.234 1.00 84.31 421 ASN A O 1
ATOM 3352 N N . GLU A 1 422 ? -24.848 -21.265 15.572 1.00 77.94 422 GLU A N 1
ATOM 3353 C CA . GLU A 1 422 ? -25.566 -22.340 16.274 1.00 77.94 422 GLU A CA 1
ATOM 3354 C C . GLU A 1 422 ? -25.709 -23.617 15.432 1.00 77.94 422 GLU A C 1
ATOM 3356 O O . GLU A 1 422 ? -25.695 -24.724 15.964 1.00 77.94 422 GLU A O 1
ATOM 3361 N N . SER A 1 423 ? -25.760 -23.498 14.106 1.00 73.50 423 SER A N 1
ATOM 3362 C CA . SER A 1 423 ? -25.787 -24.647 13.188 1.00 73.50 423 SER A CA 1
ATOM 3363 C C . SER A 1 423 ? -24.458 -25.417 13.150 1.00 73.50 423 SER A C 1
ATOM 3365 O O . SER A 1 423 ? -24.412 -26.547 12.672 1.00 73.50 423 SER A O 1
ATOM 3367 N N . LEU A 1 424 ? -23.377 -24.822 13.666 1.00 69.88 424 LEU A N 1
ATOM 3368 C CA . LEU A 1 424 ? -22.059 -25.442 13.837 1.00 69.88 424 LEU A CA 1
ATOM 3369 C C . LEU A 1 424 ? -21.823 -25.916 15.287 1.00 69.88 424 LEU A C 1
ATOM 3371 O O . LEU A 1 424 ? -20.714 -26.325 15.617 1.00 69.88 424 LEU A O 1
ATOM 3375 N N . SER A 1 425 ? -22.862 -25.908 16.135 1.00 57.31 425 SER A N 1
ATOM 3376 C CA . SER A 1 425 ? -22.827 -26.164 17.592 1.00 57.31 425 SER A CA 1
ATOM 3377 C C . SER A 1 425 ? -22.195 -27.483 18.053 1.00 57.31 425 SER A C 1
ATOM 3379 O O . SER A 1 425 ? -21.874 -27.616 19.233 1.00 57.31 425 SER A O 1
ATOM 3381 N N . HIS A 1 426 ? -21.986 -28.458 17.164 1.00 59.25 426 HIS A N 1
ATOM 3382 C CA . HIS A 1 426 ? -21.249 -29.687 17.486 1.00 59.25 426 HIS A CA 1
ATOM 3383 C C . HIS A 1 426 ? -19.732 -29.473 17.623 1.00 59.25 426 HIS A C 1
ATOM 3385 O O . HIS A 1 426 ? -19.037 -30.342 18.147 1.00 59.25 426 HIS A O 1
ATOM 3391 N N . ILE A 1 427 ? -19.222 -28.323 17.179 1.00 61.28 427 ILE A N 1
ATOM 3392 C CA . ILE A 1 427 ? -17.857 -27.854 17.398 1.00 61.28 427 ILE A CA 1
ATOM 3393 C C . ILE A 1 427 ? -17.980 -26.724 18.426 1.00 61.28 427 ILE A C 1
ATOM 3395 O O . ILE A 1 427 ? -18.603 -25.704 18.151 1.00 61.28 427 ILE A O 1
ATOM 3399 N N . ALA A 1 428 ? -17.455 -26.919 19.639 1.00 56.06 428 ALA A N 1
ATOM 3400 C CA . ALA A 1 428 ? -17.606 -25.959 20.744 1.00 56.06 428 ALA A CA 1
ATOM 3401 C C . ALA A 1 428 ? -16.957 -24.583 20.463 1.00 56.06 428 ALA A C 1
ATOM 3403 O O . ALA A 1 428 ? -17.266 -23.601 21.139 1.00 56.06 428 ALA A O 1
ATOM 3404 N N . ASP A 1 429 ? -16.108 -24.513 19.436 1.00 75.94 429 ASP A N 1
ATOM 3405 C CA . ASP A 1 429 ? -15.335 -23.346 19.029 1.00 75.94 429 ASP A CA 1
ATOM 3406 C C . ASP A 1 429 ? -15.766 -22.806 17.657 1.00 75.94 429 ASP A C 1
ATOM 3408 O O . ASP A 1 429 ? -16.454 -23.458 16.871 1.00 75.94 429 ASP A O 1
ATOM 3412 N N . SER A 1 430 ? -15.321 -21.592 17.337 1.00 87.31 430 SER A N 1
ATOM 3413 C CA . SER A 1 430 ? -15.460 -21.022 15.996 1.00 87.31 430 SER A CA 1
ATOM 3414 C C . SER A 1 430 ? -14.662 -21.828 14.957 1.00 87.31 430 SER A C 1
ATOM 3416 O O . SER A 1 430 ? -13.526 -22.221 15.220 1.00 87.31 430 SER A O 1
ATOM 3418 N N . VAL A 1 431 ? -15.207 -22.000 13.755 1.00 91.56 431 VAL A N 1
ATOM 3419 C CA . VAL A 1 431 ? -14.597 -22.766 12.656 1.00 91.56 431 VAL A CA 1
ATOM 3420 C C . VAL A 1 431 ? -13.873 -21.822 11.688 1.00 91.56 431 VAL A C 1
ATOM 3422 O O . VAL A 1 431 ? -14.460 -20.813 11.307 1.00 91.56 431 VAL A O 1
ATOM 3425 N N . PRO A 1 432 ? -12.638 -22.105 11.235 1.00 92.44 432 PRO A N 1
ATOM 3426 C CA . PRO A 1 432 ? -11.988 -21.306 10.192 1.00 92.44 432 PRO A CA 1
ATOM 3427 C C . PRO A 1 432 ? -12.847 -21.172 8.923 1.00 92.44 432 PRO A C 1
ATOM 3429 O O . PRO A 1 432 ? -13.473 -22.143 8.482 1.00 92.44 432 PRO A O 1
ATOM 3432 N N . LEU A 1 433 ? -12.889 -19.975 8.331 1.00 92.69 433 LEU A N 1
ATOM 3433 C CA . LEU A 1 433 ? -13.733 -19.661 7.171 1.00 92.69 433 LEU A CA 1
ATOM 3434 C C . LEU A 1 433 ? -13.512 -20.643 6.014 1.00 92.69 433 LEU A C 1
ATOM 3436 O O . LEU A 1 433 ? -14.459 -21.139 5.410 1.00 92.69 433 LEU A O 1
ATOM 3440 N N . GLU A 1 434 ? -12.262 -20.975 5.727 1.00 90.75 434 GLU A N 1
ATOM 3441 C CA . GLU A 1 434 ? -11.854 -21.877 4.658 1.00 90.75 434 GLU A CA 1
ATOM 3442 C C . GLU A 1 434 ? -12.382 -23.313 4.815 1.00 90.75 434 GLU A C 1
ATOM 3444 O O . GLU A 1 434 ? -12.418 -24.063 3.838 1.00 90.75 434 GLU A O 1
ATOM 3449 N N . HIS A 1 435 ? -12.845 -23.705 6.004 1.00 90.62 435 HIS A N 1
ATOM 3450 C CA . HIS A 1 435 ? -13.487 -25.001 6.245 1.00 90.62 435 HIS A CA 1
ATOM 3451 C C . HIS A 1 435 ? -15.010 -24.967 6.049 1.00 90.62 435 HIS A C 1
ATOM 3453 O O . HIS A 1 435 ? -15.636 -26.021 5.970 1.00 90.62 435 HIS A O 1
ATOM 3459 N N . CYS A 1 436 ? -15.614 -23.779 5.963 1.00 90.06 436 CYS A N 1
ATOM 3460 C CA . CYS A 1 436 ? -17.067 -23.604 5.899 1.00 90.06 436 CYS A CA 1
ATOM 3461 C C . CYS A 1 436 ? -17.544 -22.621 4.809 1.00 90.06 436 CYS A C 1
ATOM 3463 O O . CYS A 1 436 ? -18.731 -22.316 4.734 1.00 90.06 436 CYS A O 1
ATOM 3465 N N . ALA A 1 437 ? -16.660 -22.184 3.906 1.00 89.06 437 ALA A N 1
ATOM 3466 C CA . ALA A 1 437 ? -16.973 -21.310 2.767 1.00 89.06 437 ALA A CA 1
ATOM 3467 C C . ALA A 1 437 ? -17.563 -22.043 1.538 1.00 89.06 437 ALA A C 1
ATOM 3469 O O . ALA A 1 437 ? -17.627 -21.482 0.440 1.00 89.06 437 ALA A O 1
ATOM 3470 N N . GLY A 1 438 ? -17.983 -23.302 1.697 1.00 87.81 438 GLY A N 1
ATOM 3471 C CA . GLY A 1 438 ? -18.614 -24.103 0.646 1.00 87.81 438 GLY A CA 1
ATOM 3472 C C . GLY A 1 438 ? -17.740 -24.227 -0.614 1.00 87.81 438 GLY A C 1
ATOM 3473 O O . GLY A 1 438 ? -16.590 -24.656 -0.512 1.00 87.81 438 GLY A O 1
ATOM 3474 N N . PRO A 1 439 ? -18.235 -23.861 -1.814 1.00 88.12 439 PRO A N 1
ATOM 3475 C CA . PRO A 1 439 ? -17.474 -24.005 -3.060 1.00 88.12 439 PRO A CA 1
ATOM 3476 C C . PRO A 1 439 ? -16.210 -23.131 -3.112 1.00 88.12 439 PRO A C 1
ATOM 3478 O O . PRO A 1 439 ? -15.314 -23.404 -3.909 1.00 88.12 439 PRO A O 1
ATOM 3481 N N . TYR A 1 440 ? -16.107 -22.104 -2.262 1.00 87.06 440 TYR A N 1
ATOM 3482 C CA . TYR A 1 440 ? -14.947 -21.213 -2.212 1.00 87.06 440 TYR A CA 1
ATOM 3483 C C . TYR A 1 440 ? -13.820 -21.729 -1.310 1.00 87.06 440 TYR A C 1
ATOM 3485 O O . TYR A 1 440 ? -12.727 -21.170 -1.342 1.00 87.06 440 TYR A O 1
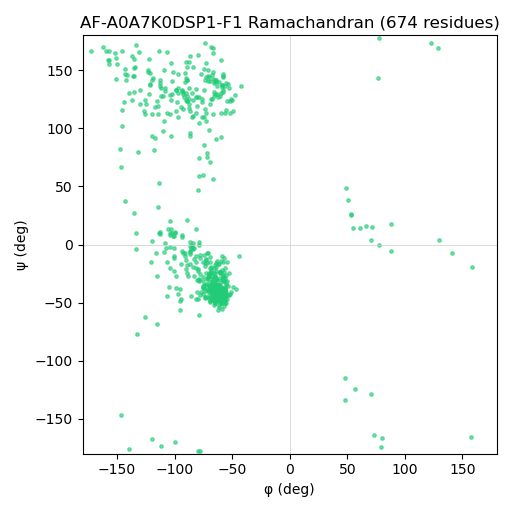ATOM 3493 N N . SER A 1 441 ? -14.032 -22.809 -0.548 1.00 86.62 441 SER A N 1
ATOM 3494 C CA . SER A 1 441 ? -13.031 -23.360 0.378 1.00 86.62 441 SER A CA 1
ATOM 3495 C C . SER A 1 441 ? -11.670 -23.612 -0.279 1.00 86.62 441 SER A C 1
ATOM 3497 O O . SER A 1 441 ? -10.647 -23.222 0.275 1.00 86.62 441 SER A O 1
ATOM 3499 N N . ALA A 1 442 ? -11.634 -24.164 -1.497 1.00 82.94 442 ALA A N 1
ATOM 3500 C CA . ALA A 1 442 ? -10.376 -24.417 -2.208 1.00 82.94 442 ALA A CA 1
ATOM 3501 C C . ALA A 1 442 ? -9.578 -23.130 -2.509 1.00 82.94 442 ALA A C 1
ATOM 3503 O O . ALA A 1 442 ? -8.349 -23.135 -2.445 1.00 82.94 442 ALA A O 1
ATOM 3504 N N . MET A 1 443 ? -10.268 -22.017 -2.791 1.00 81.94 443 MET A N 1
ATOM 3505 C CA . MET A 1 443 ? -9.641 -20.710 -3.027 1.00 81.94 443 MET A CA 1
ATOM 3506 C C . MET A 1 443 ? -8.984 -20.158 -1.755 1.00 81.94 443 MET A C 1
ATOM 3508 O O . MET A 1 443 ? -7.966 -19.480 -1.842 1.00 81.94 443 MET A O 1
ATOM 3512 N N . LEU A 1 444 ? -9.554 -20.458 -0.584 1.00 81.44 444 LEU A N 1
ATOM 3513 C CA . LEU A 1 444 ? -9.108 -19.944 0.714 1.00 81.44 444 LEU A CA 1
ATOM 3514 C C . LEU A 1 444 ? -8.043 -20.824 1.395 1.00 81.44 444 LEU A C 1
ATOM 3516 O O . LEU A 1 444 ? -7.362 -20.366 2.308 1.00 81.44 444 LEU A O 1
ATOM 3520 N N . GLN A 1 445 ? -7.894 -22.082 0.968 1.00 74.81 445 GLN A N 1
ATOM 3521 C CA . GLN A 1 445 ? -6.918 -23.033 1.526 1.00 74.81 445 GLN A CA 1
ATOM 3522 C C . GLN A 1 445 ? -5.557 -22.999 0.823 1.00 74.81 445 GLN A C 1
ATOM 3524 O O . GLN A 1 445 ? -4.557 -23.447 1.381 1.00 74.81 445 GLN A O 1
ATOM 3529 N N . SER A 1 446 ? -5.497 -22.490 -0.406 1.00 63.03 446 SER A N 1
ATOM 3530 C CA . SER A 1 446 ? -4.236 -22.317 -1.121 1.00 63.03 446 SER A CA 1
ATOM 3531 C C . SER A 1 446 ? -3.653 -20.934 -0.803 1.00 63.03 446 SER A C 1
ATOM 3533 O O . SER A 1 446 ? -4.410 -19.964 -0.766 1.00 63.03 446 SER A O 1
ATOM 3535 N N . PRO A 1 447 ? -2.322 -20.782 -0.649 1.00 55.47 447 PRO A N 1
ATOM 3536 C CA . PRO A 1 447 ? -1.662 -19.479 -0.681 1.00 55.47 447 PRO A CA 1
ATOM 3537 C C . PRO A 1 447 ? -1.739 -18.943 -2.118 1.00 55.47 447 PRO A C 1
ATOM 3539 O O . PRO A 1 447 ? -0.779 -18.991 -2.886 1.00 55.47 447 PRO A O 1
ATOM 3542 N N . VAL A 1 448 ? -2.940 -18.553 -2.548 1.00 54.25 448 VAL A N 1
ATOM 3543 C CA . VAL A 1 448 ? -3.183 -18.063 -3.900 1.00 54.25 448 VAL A CA 1
ATOM 3544 C C . VAL A 1 448 ? -2.569 -16.675 -3.983 1.00 54.25 448 VAL A C 1
ATOM 3546 O O . VAL A 1 448 ? -3.006 -15.736 -3.314 1.00 54.25 448 VAL A O 1
ATOM 3549 N N . SER A 1 449 ? -1.524 -16.582 -4.799 1.00 60.16 449 SER A N 1
ATOM 3550 C CA . SER A 1 449 ? -0.987 -15.316 -5.274 1.00 60.16 449 SER A CA 1
ATOM 3551 C C . SER A 1 449 ? -2.105 -14.537 -5.963 1.00 60.16 449 SER A C 1
ATOM 3553 O O . SER A 1 449 ? -2.857 -15.095 -6.758 1.00 60.16 449 SER A O 1
ATOM 3555 N N . THR A 1 450 ? -2.202 -13.242 -5.694 1.00 68.81 450 THR A N 1
ATOM 3556 C CA . THR A 1 450 ? -3.031 -12.297 -6.464 1.00 68.81 450 THR A CA 1
ATOM 3557 C C . THR A 1 450 ? -2.654 -12.228 -7.947 1.00 68.81 450 THR A C 1
ATOM 3559 O O . THR A 1 450 ? -3.385 -11.611 -8.722 1.00 68.81 450 THR A O 1
ATOM 3562 N N . GLN A 1 451 ? -1.530 -12.830 -8.357 1.00 72.81 451 GLN A N 1
ATOM 3563 C CA . GLN A 1 451 ? -1.098 -12.857 -9.749 1.00 72.81 451 GLN A CA 1
ATOM 3564 C C . GLN A 1 451 ? -2.159 -13.501 -10.662 1.00 72.81 451 GLN A C 1
ATOM 3566 O O . GLN A 1 451 ? -2.623 -14.605 -10.371 1.00 72.81 451 GLN A O 1
ATOM 3571 N N . PRO A 1 452 ? -2.493 -12.877 -11.811 1.00 77.44 452 PRO A N 1
ATOM 3572 C CA . PRO A 1 452 ? -3.462 -13.436 -12.752 1.00 77.44 452 PRO A CA 1
ATOM 3573 C C . PRO A 1 452 ? -2.983 -14.766 -13.345 1.00 77.44 452 PRO A C 1
ATOM 3575 O O . PRO A 1 452 ? -3.779 -15.672 -13.579 1.00 77.44 452 PRO A O 1
ATOM 3578 N N . MET A 1 453 ? -1.671 -14.886 -13.565 1.00 79.88 453 MET A N 1
ATOM 3579 C CA . MET A 1 453 ? -0.998 -16.119 -13.955 1.00 79.88 453 MET A CA 1
ATOM 3580 C C . MET A 1 453 ? 0.149 -16.373 -12.984 1.00 79.88 453 MET A C 1
ATOM 3582 O O . MET A 1 453 ? 1.093 -15.588 -12.908 1.00 79.88 453 MET A O 1
ATOM 3586 N N . LYS A 1 454 ? 0.034 -17.458 -12.214 1.00 74.38 454 LYS A N 1
ATOM 3587 C CA . LYS A 1 454 ? 0.985 -17.803 -11.156 1.00 74.38 454 LYS A CA 1
ATOM 3588 C C . LYS A 1 454 ? 2.402 -17.962 -11.718 1.00 74.38 454 LYS A C 1
ATOM 3590 O O . LYS A 1 454 ? 2.582 -18.602 -12.756 1.00 74.38 454 LYS A O 1
ATOM 3595 N N . ASP A 1 455 ? 3.373 -17.385 -11.010 1.00 73.81 455 ASP A N 1
ATOM 3596 C CA . ASP A 1 455 ? 4.811 -17.465 -11.293 1.00 73.81 455 ASP A CA 1
ATOM 3597 C C . ASP A 1 455 ? 5.157 -17.050 -12.731 1.00 73.81 455 ASP A C 1
ATOM 3599 O O . ASP A 1 455 ? 6.129 -17.521 -13.302 1.00 73.81 455 ASP A O 1
ATOM 3603 N N . SER A 1 456 ? 4.328 -16.207 -13.355 1.00 83.81 456 SER A N 1
ATOM 3604 C CA . SER A 1 456 ? 4.477 -15.807 -14.754 1.00 83.81 456 SER A CA 1
ATOM 3605 C C . SER A 1 456 ? 4.919 -14.351 -14.872 1.00 83.81 456 SER A C 1
ATOM 3607 O O . SER A 1 456 ? 4.573 -13.512 -14.043 1.00 83.81 456 SER A O 1
ATOM 3609 N N . ILE A 1 457 ? 5.652 -14.043 -15.941 1.00 88.00 457 ILE A N 1
ATOM 3610 C CA . ILE A 1 457 ? 6.127 -12.696 -16.270 1.00 88.00 457 ILE A CA 1
ATOM 3611 C C . ILE A 1 457 ? 5.238 -12.121 -17.370 1.00 88.00 457 ILE A C 1
ATOM 3613 O O . ILE A 1 457 ? 5.029 -12.760 -18.403 1.00 88.00 457 ILE A O 1
ATOM 3617 N N . LEU A 1 458 ? 4.730 -10.909 -17.165 1.00 92.75 458 LEU A N 1
ATOM 3618 C CA . LEU A 1 458 ? 4.003 -10.154 -18.179 1.00 92.75 458 LEU A CA 1
ATOM 3619 C C . LEU A 1 458 ? 4.997 -9.348 -19.016 1.00 92.75 458 LEU A C 1
ATOM 3621 O O . LEU A 1 458 ? 5.724 -8.519 -18.478 1.00 92.75 458 LEU A O 1
ATOM 3625 N N . VAL A 1 459 ? 5.036 -9.569 -20.326 1.00 95.19 459 VAL A N 1
ATOM 3626 C CA . VAL A 1 459 ? 6.004 -8.942 -21.238 1.00 95.19 459 VAL A CA 1
ATOM 3627 C C . VAL A 1 459 ? 5.301 -7.987 -22.190 1.00 95.19 459 VAL A C 1
ATOM 3629 O O . VAL A 1 459 ? 4.222 -8.304 -22.681 1.00 95.19 459 VAL A O 1
ATOM 3632 N N . PHE A 1 460 ? 5.933 -6.849 -22.477 1.00 96.62 460 PHE A N 1
ATOM 3633 C CA . PHE A 1 460 ? 5.481 -5.807 -23.395 1.00 96.62 460 PHE A CA 1
ATOM 3634 C C . PHE A 1 460 ? 6.559 -5.518 -24.442 1.00 96.62 460 PHE A C 1
ATOM 3636 O O . PHE A 1 460 ? 7.685 -5.146 -24.099 1.00 96.62 460 PHE A O 1
ATOM 3643 N N . LEU A 1 461 ? 6.199 -5.631 -25.721 1.00 95.62 461 LEU A N 1
ATOM 3644 C CA . LEU A 1 461 ? 7.087 -5.318 -26.841 1.00 95.62 461 LEU A CA 1
ATOM 3645 C C . LEU A 1 461 ? 6.389 -4.475 -27.916 1.00 95.62 461 LEU A C 1
ATOM 3647 O O . LEU A 1 461 ? 5.167 -4.568 -28.055 1.00 95.62 461 LEU A O 1
ATOM 3651 N N . PRO A 1 462 ? 7.127 -3.665 -28.695 1.00 95.81 462 PRO A N 1
ATOM 3652 C CA . PRO A 1 462 ? 6.559 -2.948 -29.828 1.00 95.81 462 PRO A CA 1
ATOM 3653 C C . PRO A 1 462 ? 6.038 -3.929 -30.883 1.00 95.81 462 PRO A C 1
ATOM 3655 O O . PRO A 1 462 ? 6.737 -4.871 -31.257 1.00 95.81 462 PRO A O 1
ATOM 3658 N N . ALA A 1 463 ? 4.853 -3.675 -31.439 1.00 92.69 463 ALA A N 1
ATOM 3659 C CA . ALA A 1 463 ? 4.256 -4.493 -32.498 1.00 92.69 463 ALA A CA 1
ATOM 3660 C C . ALA A 1 463 ? 5.171 -4.624 -33.730 1.00 92.69 463 ALA A C 1
ATOM 3662 O O . ALA A 1 463 ? 5.146 -5.631 -34.436 1.00 92.69 463 ALA A O 1
ATOM 3663 N N . VAL A 1 464 ? 6.011 -3.612 -33.973 1.00 90.69 464 VAL A N 1
ATOM 3664 C CA . VAL A 1 464 ? 7.067 -3.641 -34.986 1.00 90.69 464 VAL A CA 1
ATOM 3665 C C . VAL A 1 464 ? 8.413 -3.438 -34.304 1.00 90.69 464 VAL A C 1
ATOM 3667 O O . VAL A 1 464 ? 8.723 -2.341 -33.847 1.00 90.69 464 VAL A O 1
ATOM 3670 N N . HIS A 1 465 ? 9.236 -4.481 -34.303 1.00 92.69 465 HIS A N 1
ATOM 3671 C CA . HIS A 1 465 ? 10.579 -4.468 -33.736 1.00 92.69 465 HIS A CA 1
ATOM 3672 C C . HIS A 1 465 ? 11.574 -5.137 -34.692 1.00 92.69 465 HIS A C 1
ATOM 3674 O O . HIS A 1 465 ? 11.232 -6.047 -35.447 1.00 92.69 465 HIS A O 1
ATOM 3680 N N . ARG A 1 466 ? 12.809 -4.624 -34.738 1.00 90.31 466 ARG A N 1
ATOM 3681 C CA . ARG A 1 466 ? 13.883 -5.115 -35.616 1.00 90.31 466 ARG A CA 1
ATOM 3682 C C . ARG A 1 466 ? 15.240 -4.878 -34.973 1.00 90.31 466 ARG A C 1
ATOM 3684 O O . ARG A 1 466 ? 15.424 -3.924 -34.224 1.00 90.31 466 ARG A O 1
ATOM 3691 N N . GLY A 1 467 ? 16.219 -5.685 -35.360 1.00 90.94 467 GLY A N 1
ATOM 3692 C CA . GLY A 1 467 ? 17.612 -5.523 -34.955 1.00 90.94 467 GLY A CA 1
ATOM 3693 C C . GLY A 1 467 ? 18.152 -6.762 -34.260 1.00 90.94 467 GLY A C 1
ATOM 3694 O O . GLY A 1 467 ? 17.425 -7.714 -33.994 1.00 90.94 467 GLY A O 1
ATOM 3695 N N . ARG A 1 468 ? 19.455 -6.743 -33.981 1.00 91.00 468 ARG A N 1
ATOM 3696 C CA . ARG A 1 468 ? 20.162 -7.901 -33.431 1.00 91.00 468 ARG A CA 1
ATOM 3697 C C . ARG A 1 468 ? 19.625 -8.327 -32.060 1.00 91.00 468 ARG A C 1
ATOM 3699 O O . ARG A 1 468 ? 19.350 -9.502 -31.884 1.00 91.00 468 ARG A O 1
ATOM 3706 N N . ALA A 1 469 ? 19.420 -7.379 -31.142 1.00 89.62 469 ALA A N 1
ATOM 3707 C CA . ALA A 1 469 ? 18.890 -7.672 -29.806 1.00 89.62 469 ALA A CA 1
ATOM 3708 C C . ALA A 1 469 ? 17.488 -8.305 -29.864 1.00 89.62 469 ALA A C 1
ATOM 3710 O O . ALA A 1 469 ? 17.204 -9.243 -29.132 1.00 89.62 469 ALA A O 1
ATOM 3711 N N . TRP A 1 470 ? 16.637 -7.842 -30.785 1.00 94.06 470 TRP A N 1
ATOM 3712 C CA . TRP A 1 470 ? 15.316 -8.427 -31.015 1.00 94.06 470 TRP A CA 1
ATOM 3713 C C . TRP A 1 470 ? 15.396 -9.841 -31.606 1.00 94.06 470 TRP A C 1
ATOM 3715 O O . TRP A 1 470 ? 14.716 -10.733 -31.123 1.00 94.06 470 TRP A O 1
ATOM 3725 N N . ALA A 1 471 ? 16.294 -10.088 -32.566 1.00 91.19 471 ALA A N 1
ATOM 3726 C CA . ALA A 1 471 ? 16.511 -11.437 -33.097 1.00 91.19 471 ALA A CA 1
ATOM 3727 C C . ALA A 1 471 ? 17.037 -12.419 -32.028 1.00 91.19 471 ALA A C 1
ATOM 3729 O O . ALA A 1 471 ? 16.647 -13.585 -32.011 1.00 91.19 471 ALA A O 1
ATOM 3730 N N . GLU A 1 472 ? 17.912 -11.955 -31.129 1.00 89.81 472 GLU A N 1
ATOM 3731 C CA . GLU A 1 472 ? 18.397 -12.746 -29.991 1.00 89.81 472 GLU A CA 1
ATOM 3732 C C . GLU A 1 472 ? 17.280 -12.986 -28.954 1.00 89.81 472 GLU A C 1
ATOM 3734 O O . GLU A 1 472 ? 17.147 -14.101 -28.445 1.00 89.81 472 GLU A O 1
ATOM 3739 N N . PHE A 1 473 ? 16.428 -11.986 -28.698 1.00 91.81 473 PHE A N 1
ATOM 3740 C CA . PHE A 1 473 ? 15.232 -12.114 -27.860 1.00 91.81 473 PHE A CA 1
ATOM 3741 C C . PHE A 1 473 ? 14.243 -13.147 -28.418 1.00 91.81 473 PHE A C 1
ATOM 3743 O O . PHE A 1 473 ? 13.822 -14.039 -27.684 1.00 91.81 473 PHE A O 1
ATOM 3750 N N . ASP A 1 474 ? 13.925 -13.089 -29.713 1.00 91.12 474 ASP A N 1
ATOM 3751 C CA . ASP A 1 474 ? 13.011 -14.034 -30.366 1.00 91.12 474 ASP A CA 1
ATOM 3752 C C . ASP A 1 474 ? 13.550 -15.470 -30.308 1.00 91.12 474 ASP A C 1
ATOM 3754 O O . ASP A 1 474 ? 12.804 -16.421 -30.061 1.00 91.12 474 ASP A O 1
ATOM 3758 N N . ALA A 1 475 ? 14.867 -15.640 -30.468 1.00 88.44 475 ALA A N 1
ATOM 3759 C CA . ALA A 1 475 ? 15.523 -16.933 -30.308 1.00 88.44 475 ALA A CA 1
ATOM 3760 C C . ALA A 1 475 ? 15.441 -17.449 -28.857 1.00 88.44 475 ALA A C 1
ATOM 3762 O O . ALA A 1 475 ? 15.178 -18.637 -28.634 1.00 88.44 475 ALA A O 1
ATOM 3763 N N . ALA A 1 476 ? 15.622 -16.576 -27.859 1.00 85.19 476 ALA A N 1
ATOM 3764 C CA . ALA A 1 476 ? 15.472 -16.920 -26.443 1.00 85.19 476 ALA A CA 1
ATOM 3765 C C . ALA A 1 476 ? 14.019 -17.279 -26.082 1.00 85.19 476 ALA A C 1
ATOM 3767 O O . ALA A 1 476 ? 13.783 -18.233 -25.337 1.00 85.19 476 ALA A O 1
ATOM 3768 N N . LEU A 1 477 ? 13.042 -16.567 -26.652 1.00 87.62 477 LEU A N 1
ATOM 3769 C CA . LEU A 1 477 ? 11.618 -16.858 -26.499 1.00 87.62 477 LEU A CA 1
ATOM 3770 C C . LEU A 1 477 ? 11.265 -18.224 -27.109 1.00 87.62 477 LEU A C 1
ATOM 3772 O O . LEU A 1 477 ? 10.641 -19.053 -26.445 1.00 87.62 477 LEU A O 1
ATOM 3776 N N . ALA A 1 478 ? 11.721 -18.503 -28.334 1.00 86.19 478 ALA A N 1
ATOM 3777 C CA . ALA A 1 478 ? 11.480 -19.775 -29.019 1.00 86.19 478 ALA A CA 1
ATOM 3778 C C . ALA A 1 478 ? 12.132 -20.974 -28.305 1.00 86.19 478 ALA A C 1
ATOM 3780 O O . ALA A 1 478 ? 11.561 -22.064 -28.268 1.00 86.19 478 ALA A O 1
ATOM 3781 N N . SER A 1 479 ? 13.309 -20.768 -27.706 1.00 78.56 479 SER A N 1
ATOM 3782 C CA . SER A 1 479 ? 14.036 -21.788 -26.935 1.00 78.56 479 SER A CA 1
ATOM 3783 C C . SER A 1 479 ? 13.584 -21.916 -25.476 1.00 78.56 479 SER A C 1
ATOM 3785 O O . SER A 1 479 ? 14.117 -22.757 -24.759 1.00 78.56 479 SER A O 1
ATOM 3787 N N . ARG A 1 480 ? 12.586 -21.130 -25.042 1.00 75.81 480 ARG A N 1
ATOM 3788 C CA . ARG A 1 480 ? 12.059 -21.066 -23.665 1.00 75.81 480 ARG A CA 1
ATOM 3789 C C . ARG A 1 480 ? 13.065 -20.626 -22.593 1.00 75.81 480 ARG A C 1
ATOM 3791 O O . ARG A 1 480 ? 12.747 -20.700 -21.418 1.00 75.81 480 ARG A O 1
ATOM 3798 N N . ASN A 1 481 ? 14.218 -20.074 -22.953 1.00 75.69 481 ASN A N 1
ATOM 3799 C CA . ASN A 1 481 ? 15.219 -19.614 -21.976 1.00 75.69 481 ASN A CA 1
ATOM 3800 C C . ASN A 1 481 ? 14.981 -18.179 -21.483 1.00 75.69 481 ASN A C 1
ATOM 3802 O O . ASN A 1 481 ? 15.748 -17.654 -20.683 1.00 75.69 481 ASN A O 1
ATOM 3806 N N . LEU A 1 482 ? 13.941 -17.514 -21.990 1.00 82.75 482 LEU A N 1
ATOM 3807 C CA . LEU A 1 482 ? 13.698 -16.104 -21.707 1.00 82.75 482 LEU A CA 1
ATOM 3808 C C . LEU A 1 482 ? 13.221 -15.845 -20.269 1.00 82.75 482 LEU A C 1
ATOM 3810 O O . LEU A 1 482 ? 13.507 -14.781 -19.735 1.00 82.75 482 LEU A O 1
ATOM 3814 N N . TYR A 1 483 ? 12.520 -16.793 -19.636 1.00 81.44 483 TYR A N 1
ATOM 3815 C CA . TYR A 1 483 ? 11.963 -16.601 -18.291 1.00 81.44 483 TYR A CA 1
ATOM 3816 C C . TYR A 1 483 ? 13.045 -16.227 -17.265 1.00 81.44 483 TYR A C 1
ATOM 3818 O O . TYR A 1 483 ? 12.937 -15.186 -16.618 1.00 81.44 483 TYR A O 1
ATOM 3826 N N . ASP A 1 484 ? 14.119 -17.019 -17.182 1.00 73.12 484 ASP A N 1
ATOM 3827 C CA . ASP A 1 484 ? 15.209 -16.790 -16.226 1.00 73.12 484 ASP A CA 1
ATOM 3828 C C . ASP A 1 484 ? 15.965 -15.491 -16.532 1.00 73.12 484 ASP A C 1
ATOM 3830 O O . ASP A 1 484 ? 16.254 -14.711 -15.628 1.00 73.12 484 ASP A O 1
ATOM 3834 N N . VAL A 1 485 ? 16.195 -15.195 -17.818 1.00 76.44 485 VAL A N 1
ATOM 3835 C CA . VAL A 1 485 ? 16.832 -13.940 -18.245 1.00 76.44 485 VAL A CA 1
ATOM 3836 C C . VAL A 1 485 ? 16.014 -12.724 -17.806 1.00 76.44 485 VAL A C 1
ATOM 3838 O O . VAL A 1 485 ? 16.576 -11.745 -17.313 1.00 76.44 485 VAL A O 1
ATOM 3841 N N . LEU A 1 486 ? 14.691 -12.750 -17.989 1.00 79.88 486 LEU A N 1
ATOM 3842 C CA . LEU A 1 486 ? 13.830 -11.648 -17.562 1.00 79.88 486 LEU A CA 1
ATOM 3843 C C . LEU A 1 486 ? 13.808 -11.532 -16.038 1.00 79.88 486 LEU A C 1
ATOM 3845 O O . LEU A 1 486 ? 13.937 -10.426 -15.522 1.00 79.88 486 LEU A O 1
ATOM 3849 N N . LEU A 1 487 ? 13.720 -12.651 -15.318 1.00 74.25 487 LEU A N 1
ATOM 3850 C CA . LEU A 1 487 ? 13.750 -12.655 -13.857 1.00 74.25 487 LEU A CA 1
ATOM 3851 C C . LEU A 1 487 ? 15.048 -12.034 -13.306 1.00 74.25 487 LEU A C 1
ATOM 3853 O O . LEU A 1 487 ? 15.000 -11.230 -12.377 1.00 74.25 487 LEU A O 1
ATOM 3857 N N . GLU A 1 488 ? 16.198 -12.331 -13.917 1.00 66.19 488 GLU A N 1
ATOM 3858 C CA . GLU A 1 488 ? 17.495 -11.729 -13.567 1.00 66.19 488 GLU A CA 1
ATOM 3859 C C . GLU A 1 488 ? 17.571 -10.219 -13.846 1.00 66.19 488 GLU A C 1
ATOM 3861 O O . GLU A 1 488 ? 18.317 -9.496 -13.178 1.00 66.19 488 GLU A O 1
ATOM 3866 N N . ASN A 1 489 ? 16.795 -9.731 -14.816 1.00 68.38 489 ASN A N 1
ATOM 3867 C CA . ASN A 1 489 ? 16.778 -8.335 -15.251 1.00 68.38 489 ASN A CA 1
ATOM 3868 C C . ASN A 1 489 ? 15.580 -7.541 -14.702 1.00 68.38 489 ASN A C 1
ATOM 3870 O O . ASN A 1 489 ? 15.341 -6.417 -15.156 1.00 68.38 489 ASN A O 1
ATOM 3874 N N . ASP A 1 490 ? 14.812 -8.105 -13.763 1.00 67.25 490 ASP A N 1
ATOM 3875 C CA . ASP A 1 490 ? 13.570 -7.511 -13.272 1.00 67.25 490 ASP A CA 1
ATOM 3876 C C . ASP A 1 490 ? 13.797 -6.085 -12.745 1.00 67.25 490 ASP A C 1
ATOM 3878 O O . ASP A 1 490 ? 14.509 -5.895 -11.743 1.00 67.25 490 ASP A O 1
ATOM 3882 N N . PRO A 1 491 ? 13.190 -5.059 -13.382 1.00 54.66 491 PRO A N 1
ATOM 3883 C CA . PRO A 1 491 ? 13.319 -3.691 -12.916 1.00 54.66 491 PRO A CA 1
ATOM 3884 C C . PRO A 1 491 ? 12.716 -3.568 -11.516 1.00 54.66 491 PRO A C 1
ATOM 3886 O O . PRO A 1 491 ? 13.291 -2.915 -10.650 1.00 54.66 491 PRO A O 1
ATOM 3889 N N . VAL A 1 492 ? 11.605 -4.232 -11.227 1.00 55.62 492 VAL A N 1
ATOM 3890 C CA . VAL A 1 492 ? 10.952 -4.192 -9.918 1.00 55.62 492 VAL A CA 1
ATOM 3891 C C . VAL A 1 492 ? 11.487 -5.283 -8.999 1.00 55.62 492 VAL A C 1
ATOM 3893 O O . VAL A 1 492 ? 10.861 -5.544 -7.982 1.00 55.62 492 VAL A O 1
ATOM 3896 N N . SER A 1 493 ? 12.691 -5.829 -9.246 1.00 47.50 493 SER A N 1
ATOM 3897 C CA . SER A 1 493 ? 13.433 -6.608 -8.244 1.00 47.50 493 SER A CA 1
ATOM 3898 C C . SER A 1 493 ? 13.870 -5.709 -7.077 1.00 47.50 493 SER A C 1
ATOM 3900 O O . SER A 1 493 ? 15.035 -5.556 -6.734 1.00 47.50 493 SER A O 1
ATOM 3902 N N . VAL A 1 494 ? 12.925 -5.046 -6.434 1.00 38.62 494 VAL A N 1
ATOM 3903 C CA . VAL A 1 494 ? 12.800 -5.066 -4.997 1.00 38.62 494 VAL A CA 1
ATOM 3904 C C . VAL A 1 494 ? 12.232 -6.441 -4.697 1.00 38.62 494 VAL A C 1
ATOM 3906 O O . VAL A 1 494 ? 11.028 -6.642 -4.612 1.00 38.62 494 VAL A O 1
ATOM 3909 N N . ILE A 1 495 ? 13.121 -7.418 -4.588 1.00 38.38 495 ILE A N 1
ATOM 3910 C CA . ILE A 1 495 ? 12.768 -8.554 -3.769 1.00 38.38 495 ILE A CA 1
ATOM 3911 C C . ILE A 1 495 ? 12.443 -7.957 -2.393 1.00 38.38 495 ILE A C 1
ATOM 3913 O O . ILE A 1 495 ? 13.324 -7.364 -1.766 1.00 38.38 495 ILE A O 1
ATOM 3917 N N . ASP A 1 496 ? 11.177 -8.032 -1.989 1.00 39.47 496 ASP A N 1
ATOM 3918 C CA . ASP A 1 496 ? 10.658 -7.506 -0.725 1.00 39.47 496 ASP A CA 1
ATOM 3919 C C . ASP A 1 496 ? 11.091 -8.448 0.411 1.00 39.47 496 ASP A C 1
ATOM 3921 O O . ASP A 1 496 ? 10.285 -9.085 1.084 1.00 39.47 496 ASP A O 1
ATOM 3925 N N . PHE A 1 497 ? 12.406 -8.611 0.571 1.00 51.03 497 PHE A N 1
ATOM 3926 C CA . PHE A 1 497 ? 12.985 -9.225 1.749 1.00 51.03 497 PHE A CA 1
ATOM 3927 C C . PHE A 1 497 ? 13.674 -8.134 2.569 1.00 51.03 497 PHE A C 1
ATOM 3929 O O . PHE A 1 497 ? 14.449 -7.346 2.016 1.00 51.03 497 PHE A O 1
ATOM 3936 N N . PRO A 1 498 ? 13.425 -8.073 3.887 1.00 54.03 498 PRO A N 1
ATOM 3937 C CA . PRO A 1 498 ? 14.162 -7.189 4.781 1.00 54.03 498 PRO A CA 1
ATOM 3938 C C . PRO A 1 498 ? 15.671 -7.369 4.573 1.00 54.03 498 PRO A C 1
ATOM 3940 O O . PRO A 1 498 ? 16.200 -8.470 4.668 1.00 54.03 498 PRO A O 1
ATOM 3943 N N . THR A 1 499 ? 16.394 -6.292 4.279 1.00 67.38 499 THR A N 1
ATOM 3944 C CA . THR A 1 499 ? 17.865 -6.334 4.162 1.00 6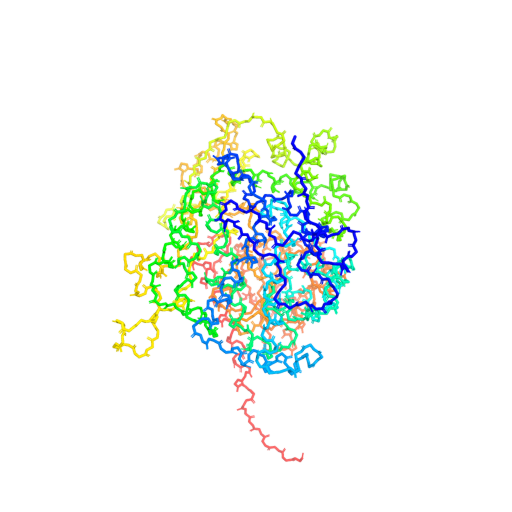7.38 499 THR A CA 1
ATOM 3945 C C . THR A 1 499 ? 18.554 -6.514 5.518 1.00 67.38 499 THR A C 1
ATOM 3947 O O . THR A 1 499 ? 19.767 -6.677 5.569 1.00 67.38 499 THR A O 1
ATOM 3950 N N . ASP A 1 500 ? 17.786 -6.450 6.607 1.00 75.69 500 ASP A N 1
ATOM 3951 C CA . ASP A 1 500 ? 18.201 -6.725 7.979 1.00 75.69 500 ASP A CA 1
ATOM 3952 C C . ASP A 1 500 ? 17.030 -7.363 8.744 1.00 75.69 500 ASP A C 1
ATOM 3954 O O . ASP A 1 500 ? 15.976 -6.749 8.913 1.00 75.69 500 ASP A O 1
ATOM 3958 N N . THR A 1 501 ? 17.198 -8.610 9.177 1.00 76.69 501 THR A N 1
ATOM 3959 C CA . THR A 1 501 ? 16.216 -9.394 9.940 1.00 76.69 501 THR A CA 1
ATOM 3960 C C . THR A 1 501 ? 16.666 -9.682 11.361 1.00 76.69 501 THR A C 1
ATOM 3962 O O . THR A 1 501 ? 16.008 -10.446 12.066 1.00 76.69 501 THR A O 1
ATOM 3965 N N . ARG A 1 502 ? 17.764 -9.073 11.826 1.00 83.94 502 ARG A N 1
ATOM 3966 C CA . ARG A 1 502 ? 18.332 -9.365 13.153 1.00 83.94 502 ARG A CA 1
ATOM 3967 C C . ARG A 1 502 ? 17.327 -9.181 14.287 1.00 83.94 502 ARG A C 1
ATOM 3969 O O . ARG A 1 502 ? 17.349 -9.950 15.244 1.00 83.94 502 ARG A O 1
ATOM 3976 N N . ASN A 1 503 ? 16.436 -8.204 14.134 1.00 73.06 503 ASN A N 1
ATOM 3977 C CA . ASN A 1 503 ? 15.395 -7.862 15.103 1.00 73.06 503 ASN A CA 1
ATOM 3978 C C . ASN A 1 503 ? 13.974 -8.153 14.580 1.00 73.06 503 ASN A C 1
ATOM 3980 O O . ASN A 1 503 ? 12.999 -7.697 15.173 1.00 73.06 503 ASN A O 1
ATOM 3984 N N . ALA A 1 504 ? 13.840 -8.863 13.453 1.00 54.97 504 ALA A N 1
ATOM 3985 C CA . ALA A 1 504 ? 12.541 -9.151 12.853 1.00 54.97 504 ALA A CA 1
ATOM 3986 C C . ALA A 1 504 ? 11.856 -10.345 13.555 1.00 54.97 504 ALA A C 1
ATOM 3988 O O . ALA A 1 504 ? 12.497 -11.379 13.770 1.00 54.97 504 ALA A O 1
ATOM 3989 N N . PRO A 1 505 ? 10.554 -10.252 13.893 1.00 52.62 505 PRO A N 1
ATOM 3990 C CA . PRO A 1 505 ? 9.834 -11.338 14.551 1.00 52.62 505 PRO A CA 1
ATOM 3991 C C . PRO A 1 505 ? 9.723 -12.570 13.643 1.00 52.62 505 PRO A C 1
ATOM 3993 O O . PRO A 1 505 ? 9.489 -12.462 12.441 1.00 52.62 505 PRO A O 1
ATOM 3996 N N . GLY A 1 506 ? 9.889 -13.759 14.229 1.00 63.25 506 GLY A N 1
ATOM 3997 C CA . GLY A 1 506 ? 9.834 -15.037 13.512 1.00 63.25 506 GLY A CA 1
ATOM 3998 C C . GLY A 1 506 ? 11.163 -15.506 12.909 1.00 63.25 506 GLY A C 1
ATOM 3999 O O . GLY A 1 506 ? 11.209 -16.638 12.433 1.00 63.25 506 GLY A O 1
ATOM 4000 N N . PHE A 1 507 ? 12.230 -14.700 12.972 1.00 73.81 507 PHE A N 1
ATOM 4001 C CA . PHE A 1 507 ? 13.583 -15.078 12.554 1.00 73.81 507 PHE A CA 1
ATOM 4002 C C . PHE A 1 507 ? 14.437 -15.496 13.759 1.00 73.81 507 PHE A C 1
ATOM 4004 O O . PHE A 1 507 ? 14.472 -14.810 14.778 1.00 73.81 507 PHE A O 1
ATOM 4011 N N . VAL A 1 508 ? 15.142 -16.624 13.651 1.00 81.56 508 VAL A N 1
ATOM 4012 C CA . VAL A 1 508 ? 15.878 -17.258 14.760 1.00 81.56 508 VAL A CA 1
ATOM 4013 C C . VAL A 1 508 ? 17.298 -17.682 14.351 1.00 81.56 508 VAL A C 1
ATOM 4015 O O . VAL A 1 508 ? 17.675 -17.608 13.180 1.00 81.56 508 VAL A O 1
ATOM 4018 N N . GLY A 1 509 ? 18.102 -18.116 15.330 1.00 87.69 509 GLY A N 1
ATOM 4019 C CA . GLY A 1 509 ? 19.483 -18.589 15.135 1.00 87.69 509 GLY A CA 1
ATOM 4020 C C . GLY A 1 509 ? 20.510 -17.461 14.936 1.00 87.69 509 GLY A C 1
ATOM 4021 O O . GLY A 1 509 ? 20.126 -16.300 14.967 1.00 87.69 509 GLY A O 1
ATOM 4022 N N . PRO A 1 510 ? 21.816 -17.746 14.799 1.00 91.06 510 PRO A N 1
ATOM 4023 C CA . PRO A 1 510 ? 22.870 -16.753 14.541 1.00 91.06 510 PRO A CA 1
ATOM 4024 C C . PRO A 1 510 ? 22.522 -15.673 13.504 1.00 91.06 510 PRO A C 1
ATOM 4026 O O . PRO A 1 510 ? 21.963 -15.991 12.456 1.00 91.06 510 PRO A O 1
ATOM 4029 N N . ALA A 1 511 ? 22.865 -14.415 13.795 1.00 90.31 511 ALA A N 1
ATOM 4030 C CA . ALA A 1 511 ? 22.762 -13.283 12.880 1.00 90.31 511 ALA A CA 1
ATOM 4031 C C . ALA A 1 511 ? 23.867 -13.335 11.814 1.00 90.31 511 ALA A C 1
ATOM 4033 O O . ALA A 1 511 ? 25.044 -13.110 12.104 1.00 90.31 511 ALA A O 1
ATOM 4034 N N . VAL A 1 512 ? 23.473 -13.618 10.573 1.00 95.00 512 VAL A N 1
ATOM 4035 C CA . VAL A 1 512 ? 24.398 -13.816 9.453 1.00 95.00 512 VAL A CA 1
ATOM 4036 C C . VAL A 1 512 ? 24.603 -12.527 8.659 1.00 95.00 512 VAL A C 1
ATOM 4038 O O . VAL A 1 512 ? 23.667 -12.018 8.046 1.00 95.00 512 VAL A O 1
ATOM 4041 N N . PHE A 1 513 ? 25.831 -12.022 8.597 1.00 94.62 513 PHE A N 1
ATOM 4042 C CA . PHE A 1 513 ? 26.189 -10.961 7.657 1.00 94.62 513 PHE A CA 1
ATOM 4043 C C . PHE A 1 513 ? 26.548 -11.549 6.289 1.00 94.62 513 PHE A C 1
ATOM 4045 O O . PHE A 1 513 ? 27.357 -12.476 6.208 1.00 94.62 513 PHE A O 1
ATOM 4052 N N . ILE A 1 514 ? 25.966 -11.016 5.210 1.00 93.75 514 ILE A N 1
ATOM 4053 C CA . ILE A 1 514 ? 26.318 -11.415 3.839 1.00 93.75 514 ILE A CA 1
ATOM 4054 C C . ILE A 1 514 ? 27.320 -10.411 3.262 1.00 93.75 514 ILE A C 1
ATOM 4056 O O . ILE A 1 514 ? 26.967 -9.272 2.957 1.00 93.75 514 ILE A O 1
ATOM 4060 N N . SER A 1 515 ? 28.559 -10.862 3.091 1.00 92.56 515 SER A N 1
ATOM 4061 C CA . SER A 1 515 ? 29.675 -10.116 2.507 1.00 92.56 515 SER A CA 1
ATOM 4062 C C . SER A 1 515 ? 29.741 -10.365 0.995 1.00 92.56 515 SER A C 1
ATOM 4064 O O . SER A 1 515 ? 29.730 -11.513 0.541 1.00 92.56 515 SER A O 1
ATOM 4066 N N . PHE A 1 516 ? 29.763 -9.294 0.195 1.00 89.69 516 PHE A N 1
ATOM 4067 C CA . PHE A 1 516 ? 29.688 -9.376 -1.268 1.00 89.69 516 PHE A CA 1
ATOM 4068 C C . PHE A 1 516 ? 30.225 -8.114 -1.963 1.00 89.69 516 PHE A C 1
ATOM 4070 O O . PHE A 1 516 ? 30.378 -7.059 -1.348 1.00 89.69 516 PHE A O 1
ATOM 4077 N N . ALA A 1 517 ? 30.466 -8.194 -3.276 1.00 82.94 517 ALA A N 1
ATOM 4078 C CA . ALA A 1 517 ? 30.749 -7.024 -4.104 1.00 82.94 517 ALA A CA 1
ATOM 4079 C C . ALA A 1 517 ? 29.476 -6.550 -4.812 1.00 82.94 517 ALA A C 1
ATOM 4081 O O . ALA A 1 517 ? 28.661 -7.363 -5.225 1.00 82.94 517 ALA A O 1
ATOM 4082 N N . ALA A 1 518 ? 29.320 -5.240 -5.031 1.00 68.44 518 ALA A N 1
ATOM 4083 C CA . ALA A 1 518 ? 28.101 -4.664 -5.618 1.00 68.44 518 ALA A CA 1
ATOM 4084 C C . ALA A 1 518 ? 27.550 -5.378 -6.885 1.00 68.44 518 ALA A C 1
ATOM 4086 O O . ALA A 1 518 ? 26.330 -5.525 -6.972 1.00 68.44 518 ALA A O 1
ATOM 4087 N N . PRO A 1 519 ? 28.375 -5.873 -7.838 1.00 73.69 519 PRO A N 1
ATOM 4088 C CA . PRO A 1 519 ? 27.884 -6.642 -8.993 1.00 73.69 519 PRO A CA 1
ATOM 4089 C C . PRO A 1 519 ? 27.217 -7.989 -8.652 1.00 73.69 519 PRO A C 1
ATOM 4091 O O . PRO A 1 519 ? 26.521 -8.564 -9.487 1.00 73.69 519 PRO A O 1
ATOM 4094 N N . ASP A 1 520 ? 27.412 -8.503 -7.437 1.00 77.25 520 ASP A N 1
ATOM 4095 C CA . ASP A 1 520 ? 26.865 -9.775 -6.954 1.00 77.25 520 ASP A CA 1
ATOM 4096 C C . ASP A 1 520 ? 25.535 -9.607 -6.200 1.00 77.25 520 ASP A C 1
ATOM 4098 O O . ASP A 1 520 ? 25.003 -10.575 -5.660 1.00 77.25 520 ASP A O 1
ATOM 4102 N N . ILE A 1 521 ? 24.954 -8.400 -6.174 1.00 69.69 521 ILE A N 1
ATOM 4103 C CA . ILE A 1 521 ? 23.730 -8.105 -5.409 1.00 69.69 521 ILE A CA 1
ATOM 4104 C C . ILE A 1 521 ? 22.560 -9.052 -5.732 1.00 69.69 521 ILE A C 1
ATOM 4106 O O . ILE A 1 521 ? 21.773 -9.377 -4.848 1.00 69.69 521 ILE A O 1
ATOM 4110 N N . GLN A 1 522 ? 22.454 -9.551 -6.968 1.00 63.91 522 GLN A N 1
ATOM 4111 C CA . GLN A 1 522 ? 21.396 -10.498 -7.346 1.00 63.91 522 GLN A CA 1
ATOM 4112 C C . GLN A 1 522 ? 21.607 -11.900 -6.755 1.00 63.91 522 GLN A C 1
ATOM 4114 O O . GLN A 1 522 ? 20.645 -12.551 -6.353 1.00 63.91 522 GLN A O 1
ATOM 4119 N N . LEU A 1 523 ? 22.859 -12.348 -6.618 1.00 74.94 523 LEU A N 1
ATOM 4120 C CA . LEU A 1 523 ? 23.176 -13.588 -5.904 1.00 74.94 523 LEU A CA 1
ATOM 4121 C C . LEU A 1 523 ? 22.840 -13.450 -4.422 1.00 74.94 523 LEU A C 1
ATOM 4123 O O . LEU A 1 523 ? 22.206 -14.332 -3.852 1.00 74.94 523 LEU A O 1
ATOM 4127 N N . VAL A 1 524 ? 23.202 -12.315 -3.818 1.00 83.50 524 VAL A N 1
ATOM 4128 C CA . VAL A 1 524 ? 22.889 -12.012 -2.412 1.00 83.50 524 VAL A CA 1
ATOM 4129 C C . VAL A 1 524 ? 21.392 -12.006 -2.160 1.00 83.50 524 VAL A C 1
ATOM 4131 O O . VAL A 1 524 ? 20.934 -12.552 -1.165 1.00 83.50 524 VAL A O 1
ATOM 4134 N N . ARG A 1 525 ? 20.614 -11.450 -3.085 1.00 70.31 525 ARG A N 1
ATOM 4135 C CA . ARG A 1 525 ? 19.152 -11.466 -3.030 1.00 70.31 525 ARG A CA 1
ATOM 4136 C C . ARG A 1 525 ? 18.568 -12.879 -3.063 1.00 70.31 525 ARG A C 1
ATOM 4138 O O . ARG A 1 525 ? 17.665 -13.170 -2.284 1.00 70.31 525 ARG A O 1
ATOM 4145 N N . ARG A 1 526 ? 19.109 -13.769 -3.900 1.00 76.06 526 ARG A N 1
ATOM 4146 C CA . ARG A 1 526 ? 18.724 -15.191 -3.918 1.00 76.06 526 ARG A CA 1
ATOM 4147 C C . ARG A 1 526 ? 19.135 -15.912 -2.629 1.00 76.06 526 ARG A C 1
ATOM 4149 O O . ARG A 1 526 ? 18.337 -16.665 -2.088 1.00 76.06 526 ARG A O 1
ATOM 4156 N N . ILE A 1 527 ? 20.328 -15.638 -2.092 1.00 86.44 527 ILE A N 1
ATOM 4157 C CA . ILE A 1 527 ? 20.756 -16.162 -0.781 1.00 86.44 527 ILE A CA 1
ATOM 4158 C C . ILE A 1 527 ? 19.781 -15.698 0.309 1.00 86.44 527 ILE A C 1
ATOM 4160 O O . ILE A 1 527 ? 19.287 -16.517 1.078 1.00 86.44 527 ILE A O 1
ATOM 4164 N N . ALA A 1 528 ? 19.453 -14.403 0.345 1.00 81.00 528 ALA A N 1
ATOM 4165 C CA . ALA A 1 528 ? 18.514 -13.828 1.302 1.00 81.00 528 ALA A CA 1
ATOM 4166 C C . ALA A 1 528 ? 17.126 -14.483 1.218 1.00 81.00 528 ALA A C 1
ATOM 4168 O O . ALA A 1 528 ? 16.537 -14.761 2.256 1.00 81.00 528 ALA A O 1
ATOM 4169 N N . ALA A 1 529 ? 16.642 -14.819 0.017 1.00 70.00 529 ALA A N 1
ATOM 4170 C CA . ALA A 1 529 ? 15.388 -15.554 -0.170 1.00 70.00 529 ALA A CA 1
ATOM 4171 C C . ALA A 1 529 ? 15.371 -16.897 0.578 1.00 70.00 529 ALA A C 1
ATOM 4173 O O . ALA A 1 529 ? 14.408 -17.215 1.278 1.00 70.00 529 ALA A O 1
ATOM 4174 N N . VAL A 1 530 ? 16.462 -17.660 0.475 1.00 80.94 530 VAL A N 1
ATOM 4175 C CA . VAL A 1 530 ? 16.612 -18.948 1.166 1.00 80.94 530 VAL A CA 1
ATOM 4176 C C . VAL A 1 530 ? 16.756 -18.752 2.679 1.00 80.94 530 VAL A C 1
ATOM 4178 O O . VAL A 1 530 ? 16.216 -19.522 3.468 1.00 80.94 530 VAL A O 1
ATOM 4181 N N . LEU A 1 531 ? 17.432 -17.689 3.126 1.00 85.25 531 LEU A N 1
ATOM 4182 C CA . LEU A 1 531 ? 17.499 -17.353 4.554 1.00 85.25 531 LEU A CA 1
ATOM 4183 C C . LEU A 1 531 ? 16.120 -16.964 5.118 1.00 85.25 531 LEU A C 1
ATOM 4185 O O . LEU A 1 531 ? 15.799 -17.341 6.246 1.00 85.25 531 LEU A O 1
ATOM 4189 N N . VAL A 1 532 ? 15.285 -16.266 4.339 1.00 73.31 532 VAL A N 1
ATOM 4190 C CA . VAL A 1 532 ? 13.896 -15.945 4.707 1.00 73.31 532 VAL A CA 1
ATOM 4191 C C . VAL A 1 532 ? 13.042 -17.201 4.808 1.00 73.31 532 VAL A C 1
ATOM 4193 O O . VAL A 1 532 ? 12.356 -17.381 5.816 1.00 73.31 532 VAL A O 1
ATOM 4196 N N . SER A 1 533 ? 13.108 -18.093 3.818 1.00 74.56 533 SER A N 1
ATOM 4197 C CA . SER A 1 533 ? 12.356 -19.355 3.848 1.00 74.56 533 SER A CA 1
ATOM 4198 C C . SER A 1 533 ? 12.785 -20.242 5.024 1.00 74.56 533 SER A C 1
ATOM 4200 O O . SER A 1 533 ? 11.946 -20.867 5.672 1.00 74.56 533 SER A O 1
ATOM 4202 N N . ALA A 1 534 ? 14.074 -20.205 5.375 1.00 79.31 534 ALA A N 1
ATOM 4203 C CA . ALA A 1 534 ? 14.642 -20.865 6.545 1.00 79.31 534 ALA A CA 1
ATOM 4204 C C . ALA A 1 534 ? 14.409 -20.121 7.877 1.00 79.31 534 ALA A C 1
ATOM 4206 O O . ALA A 1 534 ? 14.866 -20.601 8.916 1.00 79.31 534 ALA A O 1
ATOM 4207 N N . ARG A 1 535 ? 13.739 -18.956 7.875 1.00 80.94 535 ARG A N 1
ATOM 4208 C CA . ARG A 1 535 ? 13.536 -18.094 9.058 1.00 80.94 535 ARG A CA 1
ATOM 4209 C C . ARG A 1 535 ? 14.838 -17.782 9.815 1.00 80.94 535 ARG A C 1
ATOM 4211 O O . ARG A 1 535 ? 14.868 -17.748 11.045 1.00 80.94 535 ARG A O 1
ATOM 4218 N N . ARG A 1 536 ? 15.936 -17.568 9.092 1.00 90.88 536 ARG A N 1
ATOM 4219 C CA . ARG A 1 536 ? 17.272 -17.305 9.646 1.00 90.88 536 ARG A CA 1
ATOM 4220 C C . ARG A 1 536 ? 17.536 -15.808 9.782 1.00 90.88 536 ARG A C 1
ATOM 4222 O O . ARG A 1 536 ? 17.364 -15.087 8.808 1.00 90.88 536 ARG A O 1
ATOM 4229 N N . ARG A 1 537 ? 18.013 -15.333 10.940 1.00 90.25 537 ARG A N 1
ATOM 4230 C CA . ARG A 1 537 ? 18.476 -13.936 11.095 1.00 90.25 537 ARG A CA 1
ATOM 4231 C C . ARG A 1 537 ? 19.651 -13.637 10.152 1.00 90.25 537 ARG A C 1
ATOM 4233 O O . ARG A 1 537 ? 20.654 -14.346 10.165 1.00 90.25 537 ARG A O 1
ATOM 4240 N N . TYR A 1 538 ? 19.555 -12.571 9.367 1.00 93.31 538 TYR A N 1
ATOM 4241 C CA . TYR A 1 538 ? 20.592 -12.122 8.442 1.00 93.31 538 TYR A CA 1
ATOM 4242 C C . TYR A 1 538 ? 20.546 -10.613 8.216 1.00 93.31 538 TYR A C 1
ATOM 4244 O O . TYR A 1 538 ? 19.547 -9.961 8.508 1.00 93.31 538 TYR A O 1
ATOM 4252 N N . PHE A 1 539 ? 21.617 -10.059 7.658 1.00 89.06 539 PHE A N 1
ATOM 4253 C CA . PHE A 1 539 ? 21.639 -8.687 7.172 1.00 89.06 539 PHE A CA 1
ATOM 4254 C C . PHE A 1 539 ? 22.721 -8.480 6.108 1.00 89.06 539 PHE A C 1
ATOM 4256 O O . PHE A 1 539 ? 23.709 -9.213 6.049 1.00 89.06 539 PHE A O 1
ATOM 4263 N N . PHE A 1 540 ? 22.531 -7.477 5.254 1.00 87.75 540 PHE A N 1
ATOM 4264 C CA . PHE A 1 540 ? 23.524 -7.026 4.282 1.00 87.75 540 PHE A CA 1
ATOM 4265 C C . PHE A 1 540 ? 23.267 -5.573 3.868 1.00 87.75 540 PHE A C 1
ATOM 4267 O O . PHE A 1 540 ? 22.153 -5.059 3.979 1.00 87.75 540 PHE A O 1
ATOM 4274 N N . TYR A 1 541 ? 24.296 -4.909 3.345 1.00 75.81 541 TYR A N 1
ATOM 4275 C CA . TYR A 1 541 ? 24.207 -3.520 2.897 1.00 75.81 541 TYR A CA 1
ATOM 4276 C C . TYR A 1 541 ? 24.116 -3.442 1.372 1.00 75.81 541 TYR A C 1
ATOM 4278 O O . TYR A 1 541 ? 25.119 -3.437 0.665 1.00 75.81 541 TYR A O 1
ATOM 4286 N N . GLY A 1 542 ? 22.884 -3.403 0.858 1.00 58.22 542 GLY A N 1
ATOM 4287 C CA . GLY A 1 542 ? 22.585 -3.310 -0.575 1.00 58.22 542 GLY A CA 1
ATOM 4288 C C . GLY A 1 542 ? 22.657 -1.890 -1.148 1.00 58.22 542 GLY A C 1
ATOM 4289 O O . GLY A 1 542 ? 22.796 -1.722 -2.359 1.00 58.22 542 GLY A O 1
ATOM 4290 N N . GLY A 1 543 ? 22.565 -0.859 -0.301 1.00 51.84 543 GLY A N 1
ATOM 4291 C CA . GLY A 1 543 ? 22.665 0.549 -0.699 1.00 51.84 543 GLY A CA 1
ATOM 4292 C C . GLY A 1 543 ? 24.030 1.172 -0.393 1.00 51.84 543 GLY A C 1
ATOM 4293 O O . GLY A 1 543 ? 24.636 0.873 0.631 1.00 51.84 543 GLY A O 1
ATOM 4294 N N . ARG A 1 544 ? 24.478 2.133 -1.221 1.00 39.75 544 ARG A N 1
ATOM 4295 C CA . ARG A 1 544 ? 25.744 2.885 -1.030 1.00 39.75 544 ARG A CA 1
ATOM 4296 C C . ARG A 1 544 ? 25.861 3.630 0.320 1.00 39.75 544 ARG A C 1
ATOM 4298 O O . ARG A 1 544 ? 26.954 4.070 0.656 1.00 39.75 544 ARG A O 1
ATOM 4305 N N . PHE A 1 545 ? 24.769 3.750 1.084 1.00 40.56 545 PHE A N 1
ATOM 4306 C CA . PHE A 1 545 ? 24.688 4.449 2.379 1.00 40.56 545 PHE A CA 1
ATOM 4307 C C . PHE A 1 545 ? 23.925 3.656 3.450 1.00 40.56 545 PHE A C 1
ATOM 4309 O O . PHE A 1 545 ? 23.294 4.234 4.329 1.00 40.56 545 PHE A O 1
ATOM 4316 N N . GLN A 1 546 ? 23.915 2.329 3.349 1.00 42.44 546 GLN A N 1
ATOM 4317 C CA . GLN A 1 546 ? 23.257 1.476 4.332 1.00 42.44 546 GLN A CA 1
ATOM 4318 C C . GLN A 1 546 ? 24.246 1.127 5.464 1.00 42.44 546 GLN A C 1
ATOM 4320 O O . GLN A 1 546 ? 25.338 0.639 5.176 1.00 42.44 546 GLN A O 1
ATOM 4325 N N . GLY A 1 547 ? 23.890 1.429 6.722 1.00 42.94 547 GLY A N 1
ATOM 4326 C CA . GLY A 1 547 ? 24.721 1.220 7.924 1.00 42.94 547 GLY A CA 1
ATOM 4327 C C . GLY A 1 547 ? 24.856 2.469 8.820 1.00 42.94 547 GLY A C 1
ATOM 4328 O O . GLY A 1 547 ? 24.444 3.559 8.430 1.00 42.94 547 GLY A O 1
ATOM 4329 N N . ILE A 1 548 ? 25.400 2.306 10.035 1.00 40.38 548 ILE A N 1
ATOM 4330 C CA . ILE A 1 548 ? 25.542 3.364 11.071 1.00 40.38 548 ILE A CA 1
ATOM 4331 C C . ILE A 1 548 ? 26.897 4.103 11.059 1.00 40.38 548 ILE A C 1
ATOM 4333 O O . ILE A 1 548 ? 27.116 5.030 11.836 1.00 40.38 548 ILE A O 1
ATOM 4337 N N . GLY A 1 549 ? 27.835 3.670 10.223 1.00 44.38 549 GLY A N 1
ATOM 4338 C CA . GLY A 1 549 ? 29.171 4.239 10.064 1.00 44.38 549 GLY A CA 1
ATOM 4339 C C . GLY A 1 549 ? 29.205 5.435 9.109 1.00 44.38 549 GLY A C 1
ATOM 4340 O O . GLY A 1 549 ? 28.401 5.552 8.186 1.00 44.38 549 GLY A O 1
ATOM 4341 N N . ALA A 1 550 ? 30.180 6.325 9.319 1.00 45.50 550 ALA A N 1
ATOM 4342 C CA . ALA A 1 550 ? 30.357 7.543 8.524 1.00 45.50 550 ALA A CA 1
ATOM 4343 C C . ALA A 1 550 ? 30.799 7.265 7.073 1.00 45.50 550 ALA A C 1
ATOM 4345 O O . ALA A 1 550 ? 30.598 8.098 6.190 1.00 45.50 550 ALA A O 1
ATOM 4346 N N . THR A 1 551 ? 31.397 6.095 6.818 1.00 58.09 551 THR A N 1
ATOM 4347 C CA . THR A 1 551 ? 31.855 5.657 5.495 1.00 58.09 551 THR A CA 1
ATOM 4348 C C . THR A 1 551 ? 31.461 4.203 5.217 1.00 58.09 551 THR A C 1
ATOM 4350 O O . THR A 1 551 ? 31.250 3.412 6.137 1.00 58.09 551 THR A O 1
ATOM 4353 N N . ALA A 1 552 ? 31.422 3.799 3.942 1.00 57.03 552 ALA A N 1
ATOM 4354 C CA . ALA A 1 552 ? 31.174 2.401 3.565 1.00 57.03 552 ALA A CA 1
ATOM 4355 C C . ALA A 1 552 ? 32.241 1.424 4.115 1.00 57.03 552 ALA A C 1
ATOM 4357 O O . ALA A 1 552 ? 31.943 0.251 4.348 1.00 57.03 552 ALA A O 1
ATOM 4358 N N . ARG A 1 553 ? 33.454 1.917 4.409 1.00 66.69 553 ARG A N 1
ATOM 4359 C CA . ARG A 1 553 ? 34.507 1.170 5.113 1.00 66.69 553 ARG A CA 1
ATOM 4360 C C . ARG A 1 553 ? 34.087 0.844 6.542 1.00 66.69 553 ARG A C 1
ATOM 4362 O O . ARG A 1 553 ? 34.149 -0.313 6.947 1.00 66.69 553 ARG A O 1
ATOM 4369 N N . ASP A 1 554 ? 33.632 1.859 7.273 1.00 66.31 554 ASP A N 1
ATOM 4370 C CA . ASP A 1 554 ? 33.205 1.721 8.667 1.00 66.31 554 ASP A CA 1
ATOM 4371 C C . ASP A 1 554 ? 31.969 0.829 8.774 1.00 66.31 554 ASP A C 1
ATOM 4373 O O . ASP A 1 554 ? 31.888 -0.000 9.675 1.00 66.31 554 ASP A O 1
ATOM 4377 N N . ASN A 1 555 ? 31.043 0.938 7.814 1.00 67.06 555 ASN A N 1
ATOM 4378 C CA . ASN A 1 555 ? 29.875 0.060 7.722 1.00 67.06 555 ASN A CA 1
ATOM 4379 C C . ASN A 1 555 ? 30.279 -1.407 7.575 1.00 67.06 555 ASN A C 1
ATOM 4381 O O . ASN A 1 555 ? 29.801 -2.240 8.340 1.00 67.06 555 ASN A O 1
ATOM 4385 N N . SER A 1 556 ? 31.190 -1.714 6.651 1.00 73.38 556 SER A N 1
ATOM 4386 C CA . SER A 1 556 ? 31.635 -3.091 6.389 1.00 73.38 556 SER A CA 1
ATOM 4387 C C . SER A 1 556 ? 32.341 -3.698 7.612 1.00 73.38 556 SER A C 1
ATOM 4389 O O . SER A 1 556 ? 32.044 -4.813 8.031 1.00 73.38 556 SER A O 1
ATOM 4391 N N . VAL A 1 557 ? 33.215 -2.931 8.275 1.00 80.44 557 VAL A N 1
ATOM 4392 C CA . VAL A 1 557 ? 33.908 -3.385 9.494 1.00 80.44 557 VAL A CA 1
ATOM 4393 C C . VAL A 1 557 ? 32.948 -3.541 10.679 1.00 80.44 557 VAL A C 1
ATOM 4395 O O . VAL A 1 557 ? 33.058 -4.511 11.430 1.00 80.44 557 VAL A O 1
ATOM 4398 N N . ASN A 1 558 ? 32.006 -2.613 10.866 1.00 78.00 558 ASN A N 1
ATOM 4399 C CA . ASN A 1 558 ? 31.024 -2.701 11.948 1.00 78.00 558 ASN A CA 1
ATOM 4400 C C . ASN A 1 558 ? 30.032 -3.848 11.727 1.00 78.00 558 ASN A C 1
ATOM 4402 O O . ASN A 1 558 ? 29.705 -4.535 12.688 1.00 78.00 558 ASN A O 1
ATOM 4406 N N . ALA A 1 559 ? 29.632 -4.131 10.484 1.00 83.31 559 ALA A N 1
ATOM 4407 C CA . ALA A 1 559 ? 28.807 -5.298 10.179 1.00 83.31 559 ALA A CA 1
ATOM 4408 C C . ALA A 1 559 ? 29.462 -6.599 10.644 1.00 83.31 559 ALA A C 1
ATOM 4410 O O . ALA A 1 559 ? 28.822 -7.396 11.317 1.00 83.31 559 ALA A O 1
ATOM 4411 N N . VAL A 1 560 ? 30.754 -6.785 10.372 1.00 87.81 560 VAL A N 1
ATOM 4412 C CA . VAL A 1 560 ? 31.488 -7.969 10.841 1.00 87.81 560 VAL A CA 1
ATOM 4413 C C . VAL A 1 560 ? 31.511 -8.058 12.372 1.00 87.81 560 VAL A C 1
ATOM 4415 O O . VAL A 1 560 ? 31.456 -9.152 12.925 1.00 87.81 560 VAL A O 1
ATOM 4418 N N . ARG A 1 561 ? 31.573 -6.920 13.077 1.00 84.06 561 ARG A N 1
ATOM 4419 C CA . ARG A 1 561 ? 31.545 -6.886 14.551 1.00 84.06 561 ARG A CA 1
ATOM 4420 C C . ARG A 1 561 ? 30.181 -7.254 15.128 1.00 84.06 561 ARG A C 1
ATOM 4422 O O . ARG A 1 561 ? 30.131 -7.861 16.193 1.00 84.06 561 ARG A O 1
ATOM 4429 N N . GLU A 1 562 ? 29.111 -6.855 14.450 1.00 84.69 562 GLU A N 1
ATOM 4430 C CA . GLU A 1 562 ? 27.722 -7.078 14.863 1.00 84.69 562 GLU A CA 1
ATOM 4431 C C . GLU A 1 562 ? 27.154 -8.429 14.398 1.00 84.69 562 GLU A C 1
ATOM 4433 O O . GLU A 1 562 ? 26.024 -8.771 14.748 1.00 84.69 562 GLU A O 1
ATOM 4438 N N . ALA A 1 563 ? 27.901 -9.175 13.583 1.00 91.06 563 ALA A N 1
ATOM 4439 C CA . ALA A 1 563 ? 27.502 -10.477 13.071 1.00 91.06 563 ALA A CA 1
ATOM 4440 C C . ALA A 1 563 ? 27.930 -11.615 14.005 1.00 91.06 563 ALA A C 1
ATOM 4442 O O . ALA A 1 563 ? 29.050 -11.623 14.518 1.00 91.06 563 ALA A O 1
ATOM 4443 N N . ASP A 1 564 ? 27.067 -12.622 14.139 1.00 91.50 564 ASP A N 1
ATOM 4444 C CA . ASP A 1 564 ? 27.414 -13.896 14.781 1.00 91.50 564 ASP A CA 1
ATOM 4445 C C . ASP A 1 564 ? 28.180 -14.806 13.797 1.00 91.50 564 ASP A C 1
ATOM 4447 O O . ASP A 1 564 ? 29.025 -15.608 14.192 1.00 91.50 564 ASP A O 1
ATOM 4451 N N . ALA A 1 565 ? 27.890 -14.680 12.497 1.00 93.75 565 ALA A N 1
ATOM 4452 C CA . ALA A 1 565 ? 28.546 -15.421 11.424 1.00 93.75 565 ALA A CA 1
ATOM 4453 C C . ALA A 1 565 ? 28.559 -14.625 10.113 1.00 93.75 565 ALA A C 1
ATOM 4455 O O . ALA A 1 565 ? 27.745 -13.723 9.910 1.00 93.75 565 ALA A O 1
ATOM 4456 N N . VAL A 1 566 ? 29.453 -14.990 9.193 1.00 94.50 566 VAL A N 1
ATOM 4457 C CA . VAL A 1 566 ? 29.570 -14.363 7.869 1.00 94.50 566 VAL A CA 1
ATOM 4458 C C . VAL A 1 566 ? 29.392 -15.397 6.764 1.00 94.50 566 VAL A C 1
ATOM 4460 O O . VAL A 1 566 ? 30.084 -16.414 6.740 1.00 94.50 566 VAL A O 1
ATOM 4463 N N . ILE A 1 567 ? 28.507 -15.097 5.811 1.00 95.25 567 ILE A N 1
ATOM 4464 C CA . ILE A 1 567 ? 28.489 -15.735 4.491 1.00 95.25 567 ILE A CA 1
ATOM 4465 C C . ILE A 1 567 ? 29.201 -14.799 3.520 1.00 95.25 567 ILE A C 1
ATOM 4467 O O . ILE A 1 567 ? 28.729 -13.701 3.241 1.00 95.25 567 ILE A O 1
ATOM 4471 N N . MET A 1 568 ? 30.331 -15.244 2.986 1.00 93.88 568 MET A N 1
ATOM 4472 C CA . MET A 1 568 ? 31.098 -14.521 1.980 1.00 93.88 568 MET A CA 1
ATOM 4473 C C . MET A 1 568 ? 30.769 -15.059 0.586 1.00 93.88 568 MET A C 1
ATOM 4475 O O . MET A 1 568 ? 30.970 -16.244 0.308 1.00 93.88 568 MET A O 1
ATOM 4479 N N . VAL A 1 569 ? 30.308 -14.181 -0.307 1.00 93.56 569 VAL A N 1
ATOM 4480 C CA . VAL A 1 569 ? 30.107 -14.488 -1.729 1.00 93.56 569 VAL A CA 1
ATOM 4481 C C . VAL A 1 569 ? 31.417 -14.241 -2.470 1.00 93.56 569 VAL A C 1
ATOM 4483 O O . VAL A 1 569 ? 31.731 -13.127 -2.889 1.00 93.56 569 VAL A O 1
ATOM 4486 N N . ALA A 1 570 ? 32.211 -15.298 -2.612 1.00 91.81 570 ALA A N 1
ATOM 4487 C CA . ALA A 1 570 ? 33.492 -15.253 -3.293 1.00 91.81 570 ALA A CA 1
ATOM 4488 C C . ALA A 1 570 ? 33.269 -15.216 -4.813 1.00 91.81 570 ALA A C 1
ATOM 4490 O O . ALA A 1 570 ? 32.850 -16.210 -5.411 1.00 91.81 570 ALA A O 1
ATOM 4491 N N . SER A 1 571 ? 33.555 -14.067 -5.430 1.00 90.81 571 SER A N 1
ATOM 4492 C CA . SER A 1 571 ? 33.408 -13.855 -6.871 1.00 90.81 571 SER A CA 1
ATOM 4493 C C . SER A 1 571 ? 34.643 -13.228 -7.515 1.00 90.81 571 SER A C 1
ATOM 4495 O O . SER A 1 571 ? 35.502 -12.645 -6.842 1.00 90.81 571 SER A O 1
ATOM 4497 N N . THR A 1 572 ? 34.707 -13.272 -8.844 1.00 85.31 572 THR A N 1
ATOM 4498 C CA . THR A 1 572 ? 35.687 -12.495 -9.623 1.00 85.31 572 THR A CA 1
ATOM 4499 C C . THR A 1 572 ? 35.605 -10.991 -9.338 1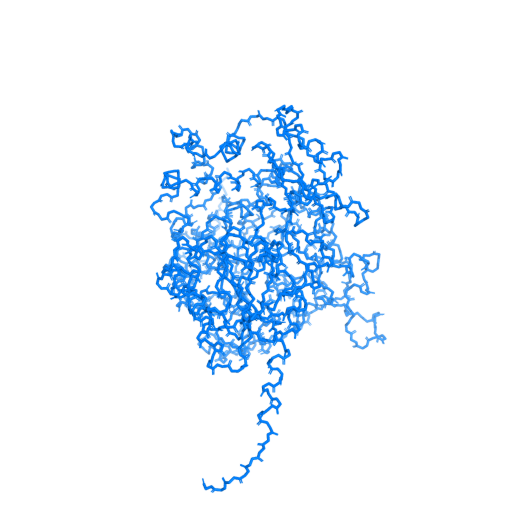.00 85.31 572 THR A C 1
ATOM 4501 O O . THR A 1 572 ? 36.637 -10.327 -9.223 1.00 85.31 572 THR A O 1
ATOM 4504 N N . SER A 1 573 ? 34.394 -10.456 -9.150 1.00 82.94 573 SER A N 1
ATOM 4505 C CA . SER A 1 573 ? 34.157 -9.047 -8.805 1.00 82.94 573 SER A CA 1
ATOM 4506 C C . SER A 1 573 ? 34.660 -8.708 -7.401 1.00 82.94 573 SER A C 1
ATOM 4508 O O . SER A 1 573 ? 35.273 -7.659 -7.193 1.00 82.94 573 SER A O 1
ATOM 4510 N N . TYR A 1 574 ? 34.446 -9.615 -6.449 1.00 87.56 574 TYR A N 1
ATOM 4511 C CA . TYR A 1 574 ? 34.937 -9.506 -5.079 1.00 87.56 574 TYR A CA 1
ATOM 4512 C C . TYR A 1 574 ? 36.468 -9.497 -5.038 1.00 87.56 574 TYR A C 1
ATOM 4514 O O . TYR A 1 574 ? 37.085 -8.630 -4.416 1.00 87.56 574 TYR A O 1
ATOM 4522 N N . ALA A 1 575 ? 37.096 -10.406 -5.783 1.00 86.81 575 ALA A N 1
ATOM 4523 C CA . ALA A 1 575 ? 38.545 -10.485 -5.886 1.00 86.81 575 ALA A CA 1
ATOM 4524 C C . ALA A 1 575 ? 39.165 -9.278 -6.610 1.00 86.81 575 ALA A C 1
ATOM 4526 O O . ALA A 1 575 ? 40.195 -8.755 -6.182 1.00 86.81 575 ALA A O 1
ATOM 4527 N N . ALA A 1 576 ? 38.528 -8.788 -7.678 1.00 80.62 576 ALA A N 1
ATOM 4528 C CA . ALA A 1 576 ? 38.961 -7.579 -8.371 1.00 80.62 576 ALA A CA 1
ATOM 4529 C C . ALA A 1 576 ? 38.938 -6.359 -7.440 1.00 80.62 576 ALA A C 1
ATOM 4531 O O . ALA A 1 576 ? 39.907 -5.602 -7.409 1.00 80.62 576 ALA A O 1
ATOM 4532 N N . ARG A 1 577 ? 37.880 -6.203 -6.631 1.00 79.31 577 ARG A N 1
ATOM 4533 C CA . ARG A 1 577 ? 37.778 -5.127 -5.633 1.00 79.31 577 ARG A CA 1
ATOM 4534 C C . ARG A 1 577 ? 38.866 -5.206 -4.573 1.00 79.31 577 ARG A C 1
ATOM 4536 O O . ARG A 1 577 ? 39.478 -4.187 -4.273 1.00 79.31 577 ARG A O 1
ATOM 4543 N N . PHE A 1 578 ? 39.154 -6.406 -4.073 1.00 81.94 578 PHE A N 1
ATOM 4544 C CA . PHE A 1 578 ? 40.259 -6.619 -3.142 1.00 81.94 578 PHE A CA 1
ATOM 4545 C C . PHE A 1 578 ? 41.617 -6.186 -3.730 1.00 81.94 578 PHE A C 1
ATOM 4547 O O . PHE A 1 578 ? 42.408 -5.540 -3.050 1.00 81.94 578 PHE A O 1
ATOM 4554 N N . LYS A 1 579 ? 41.884 -6.505 -5.004 1.00 80.31 579 LYS A N 1
ATOM 4555 C CA . LYS A 1 579 ? 43.156 -6.170 -5.672 1.00 80.31 579 LYS A CA 1
ATOM 4556 C C . LYS A 1 579 ? 43.286 -4.691 -6.049 1.00 80.31 579 LYS A C 1
ATOM 4558 O O . LYS A 1 579 ? 44.386 -4.152 -5.999 1.00 80.31 579 LYS A O 1
ATOM 4563 N N . GLN A 1 580 ? 42.194 -4.062 -6.482 1.00 74.75 580 GLN A N 1
ATOM 4564 C CA . GLN A 1 580 ? 42.188 -2.674 -6.961 1.00 74.75 580 GLN A CA 1
ATOM 4565 C C . GLN A 1 580 ? 42.291 -1.657 -5.821 1.00 74.75 580 GLN A C 1
ATOM 4567 O O . GLN A 1 580 ? 42.869 -0.590 -6.010 1.00 74.75 580 GLN A O 1
ATOM 4572 N N . GLU A 1 581 ? 41.754 -1.990 -4.647 1.00 67.12 581 GLU A N 1
ATOM 4573 C CA . GLU A 1 581 ? 41.733 -1.112 -3.479 1.00 67.12 581 GLU A CA 1
ATOM 4574 C C . GLU A 1 581 ? 42.226 -1.885 -2.237 1.00 67.12 581 GLU A C 1
ATOM 4576 O O . GLU A 1 581 ? 41.410 -2.325 -1.424 1.00 67.12 581 GLU A O 1
ATOM 4581 N N . PRO A 1 582 ? 43.552 -2.057 -2.053 1.00 56.88 582 PRO A N 1
ATOM 4582 C CA . PRO A 1 582 ? 44.114 -2.789 -0.910 1.00 56.88 582 PRO A CA 1
ATOM 4583 C C . PRO A 1 582 ? 43.752 -2.181 0.458 1.00 56.88 582 PRO A C 1
ATOM 4585 O O . PRO A 1 582 ? 43.704 -2.897 1.453 1.00 56.88 582 PRO A O 1
ATOM 4588 N N . ASP A 1 583 ? 43.442 -0.880 0.491 1.00 52.25 583 ASP A N 1
ATOM 4589 C CA . ASP A 1 583 ? 42.924 -0.148 1.660 1.00 52.25 583 ASP A CA 1
ATOM 4590 C C . ASP A 1 583 ? 41.396 0.094 1.596 1.00 52.25 583 ASP A C 1
ATOM 4592 O O . ASP A 1 583 ? 40.828 0.828 2.410 1.00 52.25 583 ASP A O 1
ATOM 4596 N N . GLY A 1 584 ? 40.719 -0.501 0.609 1.00 59.88 584 GLY A N 1
ATOM 4597 C CA . GLY A 1 584 ? 39.291 -0.344 0.329 1.00 59.88 584 GLY A CA 1
ATOM 4598 C C . GLY A 1 584 ? 38.376 -1.150 1.252 1.00 59.88 584 GLY A C 1
ATOM 4599 O O . GLY A 1 584 ? 38.811 -1.832 2.186 1.00 59.88 584 GLY A O 1
ATOM 4600 N N . TYR A 1 585 ? 37.068 -1.070 0.987 1.00 70.88 585 TYR A N 1
ATOM 4601 C CA . TYR A 1 585 ? 36.019 -1.636 1.851 1.00 70.88 585 TYR A CA 1
ATOM 4602 C C . TYR A 1 585 ? 36.138 -3.153 1.996 1.00 70.88 585 TYR A C 1
ATOM 4604 O O . TYR A 1 585 ? 36.149 -3.661 3.112 1.00 70.88 585 TYR A O 1
ATOM 4612 N N . VAL A 1 586 ? 36.329 -3.850 0.873 1.00 78.00 586 VAL A N 1
ATOM 4613 C CA . VAL A 1 586 ? 36.471 -5.310 0.832 1.00 78.00 586 VAL A CA 1
ATOM 4614 C C . VAL A 1 586 ? 37.722 -5.762 1.584 1.00 78.00 586 VAL A C 1
ATOM 4616 O O . VAL A 1 586 ? 37.649 -6.676 2.392 1.00 78.00 586 VAL A O 1
ATOM 4619 N N . ALA A 1 587 ? 38.868 -5.108 1.385 1.00 78.38 587 ALA A N 1
ATOM 4620 C CA . ALA A 1 587 ? 40.091 -5.477 2.094 1.00 78.38 587 ALA A CA 1
ATOM 4621 C C . ALA A 1 587 ? 39.965 -5.258 3.611 1.00 78.38 587 ALA A C 1
ATOM 4623 O O . ALA A 1 587 ? 40.290 -6.149 4.394 1.00 78.38 587 ALA A O 1
ATOM 4624 N N . SER A 1 588 ? 39.418 -4.113 4.030 1.00 79.75 588 SER A N 1
ATOM 4625 C CA . SER A 1 588 ? 39.170 -3.818 5.448 1.00 79.75 588 SER A CA 1
ATOM 4626 C C . SER A 1 588 ? 38.201 -4.816 6.094 1.00 79.75 588 SER A C 1
ATOM 4628 O O . SER A 1 588 ? 38.409 -5.221 7.237 1.00 79.75 588 SER A O 1
ATOM 4630 N N . GLU A 1 589 ? 37.166 -5.234 5.364 1.00 86.06 589 GLU A N 1
ATOM 4631 C CA . GLU A 1 589 ? 36.211 -6.251 5.802 1.00 86.06 589 GLU A CA 1
ATOM 4632 C C . GLU A 1 589 ? 36.878 -7.622 5.966 1.00 86.06 589 GLU A C 1
ATOM 4634 O O . GLU A 1 589 ? 36.729 -8.246 7.014 1.00 86.06 589 GLU A O 1
ATOM 4639 N N . ILE A 1 590 ? 37.692 -8.054 4.995 1.00 86.44 590 ILE A N 1
ATOM 4640 C CA . ILE A 1 590 ? 38.461 -9.307 5.072 1.00 86.44 590 ILE A CA 1
ATOM 4641 C C . ILE A 1 590 ? 39.343 -9.333 6.322 1.00 86.44 590 ILE A C 1
ATOM 4643 O O . ILE A 1 590 ? 39.322 -10.306 7.078 1.00 86.44 590 ILE A O 1
ATOM 4647 N N . PHE A 1 591 ? 40.087 -8.255 6.581 1.00 85.31 591 PHE A N 1
ATOM 4648 C CA . PHE A 1 591 ? 40.933 -8.178 7.771 1.00 85.31 591 PHE A CA 1
ATOM 4649 C C . PHE A 1 591 ? 40.114 -8.176 9.067 1.00 85.31 591 PHE A C 1
ATOM 4651 O O . PHE A 1 591 ? 40.517 -8.809 10.044 1.00 85.31 591 PHE A O 1
ATOM 4658 N N . ALA A 1 592 ? 38.950 -7.517 9.085 1.00 86.44 592 ALA A N 1
ATOM 4659 C CA . ALA A 1 592 ? 38.044 -7.554 10.230 1.00 86.44 592 ALA A CA 1
ATOM 4660 C C . ALA A 1 592 ? 37.514 -8.973 10.495 1.00 86.44 592 ALA A C 1
ATOM 4662 O O . ALA A 1 592 ? 37.497 -9.405 11.649 1.00 86.44 592 ALA A O 1
ATOM 4663 N N . ILE A 1 593 ? 37.144 -9.708 9.440 1.00 88.19 593 ILE A N 1
ATOM 4664 C CA . ILE A 1 593 ? 36.689 -11.103 9.516 1.00 88.19 593 ILE A CA 1
ATOM 4665 C C . ILE A 1 593 ? 37.805 -11.985 10.081 1.00 88.19 593 ILE A C 1
ATOM 4667 O O . ILE A 1 593 ? 37.569 -12.729 11.032 1.00 88.19 593 ILE A O 1
ATOM 4671 N N . SER A 1 594 ? 39.028 -11.871 9.552 1.00 85.75 594 SER A N 1
ATOM 4672 C CA . SER A 1 594 ? 40.184 -12.639 10.036 1.00 85.75 594 SER A CA 1
ATOM 4673 C C . SER A 1 594 ? 40.455 -12.394 11.514 1.00 85.75 594 SER A C 1
ATOM 4675 O O . SER A 1 594 ? 40.540 -13.333 12.301 1.00 85.75 594 SER A O 1
ATOM 4677 N N . ALA A 1 595 ? 40.520 -11.121 11.909 1.00 84.88 595 ALA A N 1
ATOM 4678 C CA . ALA A 1 595 ? 40.789 -10.742 13.288 1.00 84.88 595 ALA A CA 1
ATOM 4679 C C . ALA A 1 595 ? 39.682 -11.203 14.250 1.00 84.88 595 ALA A C 1
ATOM 4681 O O . ALA A 1 595 ? 39.947 -11.411 15.433 1.00 84.88 595 ALA A O 1
ATOM 4682 N N . ARG A 1 596 ? 38.434 -11.330 13.779 1.00 86.31 596 ARG A N 1
ATOM 4683 C CA . ARG A 1 596 ? 37.325 -11.869 14.577 1.00 86.31 596 ARG A CA 1
ATOM 4684 C C . ARG A 1 596 ? 37.452 -13.382 14.746 1.00 86.31 596 ARG A C 1
ATOM 4686 O O . ARG A 1 596 ? 37.380 -13.846 15.876 1.00 86.31 596 ARG A O 1
ATOM 4693 N N . ARG A 1 597 ? 37.746 -14.121 13.670 1.00 85.75 597 ARG A N 1
ATOM 4694 C CA . ARG A 1 597 ? 37.963 -15.581 13.710 1.00 85.75 597 ARG A CA 1
ATOM 4695 C C . ARG A 1 597 ? 39.108 -16.005 14.627 1.00 85.75 597 ARG A C 1
ATOM 4697 O O . ARG A 1 597 ? 39.020 -17.047 15.258 1.00 85.75 597 ARG A O 1
ATOM 4704 N N . GLU A 1 598 ? 40.185 -15.225 14.684 1.00 82.25 598 GLU A N 1
ATOM 4705 C CA . GLU A 1 598 ? 41.315 -15.518 15.577 1.00 82.25 598 GLU A CA 1
ATOM 4706 C C . GLU A 1 598 ? 40.975 -15.315 17.059 1.00 82.25 598 GLU A C 1
ATOM 4708 O O . GLU A 1 598 ? 41.595 -15.939 17.918 1.00 82.25 598 GLU A O 1
ATOM 4713 N N . ARG A 1 599 ? 40.016 -14.432 17.368 1.00 81.94 599 ARG A N 1
ATOM 4714 C CA . ARG A 1 599 ? 39.656 -14.072 18.746 1.00 81.94 599 ARG A CA 1
ATOM 4715 C C . ARG A 1 599 ? 38.474 -14.861 19.295 1.00 81.94 599 ARG A C 1
ATOM 4717 O O . ARG A 1 599 ? 38.498 -15.196 20.474 1.00 81.94 599 ARG A O 1
ATOM 4724 N N . ASP A 1 600 ? 37.467 -15.134 18.471 1.00 83.00 600 ASP A N 1
ATOM 4725 C CA . ASP A 1 600 ? 36.229 -15.790 18.891 1.00 83.00 600 ASP A CA 1
ATOM 4726 C C . ASP A 1 600 ? 36.100 -17.161 18.231 1.00 83.00 600 ASP A C 1
ATOM 4728 O O . ASP A 1 600 ? 35.884 -17.266 17.023 1.00 83.00 600 ASP A O 1
ATOM 4732 N N . ALA A 1 601 ? 36.189 -18.215 19.046 1.00 76.50 601 ALA A N 1
ATOM 4733 C CA . ALA A 1 601 ? 36.053 -19.601 18.595 1.00 76.50 601 ALA A CA 1
ATOM 4734 C C . ALA A 1 601 ? 34.676 -19.899 17.964 1.00 76.50 601 ALA A C 1
ATOM 4736 O O . ALA A 1 601 ? 34.557 -20.798 17.134 1.00 76.50 601 ALA A O 1
ATOM 4737 N N . ASP A 1 602 ? 33.662 -19.109 18.322 1.00 79.50 602 ASP A N 1
ATOM 4738 C CA . ASP A 1 602 ? 32.258 -19.302 17.940 1.00 79.50 602 ASP A CA 1
ATOM 4739 C C . ASP A 1 602 ? 31.902 -18.573 16.634 1.00 79.50 602 ASP A C 1
ATOM 4741 O O . ASP A 1 602 ? 30.800 -18.728 16.105 1.00 79.50 602 ASP A O 1
ATOM 4745 N N . PHE A 1 603 ? 32.820 -17.756 16.105 1.00 87.31 603 PHE A N 1
ATOM 4746 C CA . PHE A 1 603 ? 32.579 -16.937 14.923 1.00 87.31 603 PHE A CA 1
ATOM 4747 C C . PHE A 1 603 ? 32.813 -17.741 13.636 1.00 87.31 603 PHE A C 1
ATOM 4749 O O . PHE A 1 603 ? 33.944 -18.082 13.270 1.00 87.31 603 PHE A O 1
ATOM 4756 N N . SER A 1 604 ? 31.724 -18.026 12.920 1.00 88.00 604 SER A N 1
ATOM 4757 C CA . SER A 1 604 ? 31.755 -18.847 11.706 1.00 88.00 604 SER A CA 1
ATOM 4758 C C . SER A 1 604 ? 31.890 -18.004 10.436 1.00 88.00 604 SER A C 1
ATOM 4760 O O . SER A 1 604 ? 31.166 -17.029 10.236 1.00 88.00 604 SER A O 1
ATOM 4762 N N . LEU A 1 605 ? 32.801 -18.412 9.547 1.00 90.50 605 LEU A N 1
ATOM 4763 C CA . LEU A 1 605 ? 32.936 -17.879 8.192 1.00 90.50 605 LEU A CA 1
ATOM 4764 C C . LEU A 1 605 ? 32.659 -18.999 7.193 1.00 90.50 605 LEU A C 1
ATOM 4766 O O . LEU A 1 605 ? 33.403 -19.979 7.125 1.00 90.50 605 LEU A O 1
ATOM 4770 N N . VAL A 1 606 ? 31.623 -18.806 6.387 1.00 91.94 606 VAL A N 1
ATOM 4771 C CA . VAL A 1 606 ? 31.221 -19.709 5.315 1.00 91.94 606 VAL A CA 1
ATOM 4772 C C . VAL A 1 606 ? 31.432 -19.033 3.968 1.00 91.94 606 VAL A C 1
ATOM 4774 O O . VAL A 1 606 ? 31.133 -17.851 3.804 1.00 91.94 606 VAL A O 1
ATOM 4777 N N . VAL A 1 607 ? 31.941 -19.785 2.990 1.00 92.31 607 VAL A N 1
ATOM 4778 C CA . VAL A 1 607 ? 32.245 -19.262 1.659 1.00 92.31 607 VAL A CA 1
ATOM 4779 C C . VAL A 1 607 ? 31.359 -19.933 0.613 1.00 92.31 607 VAL A C 1
ATOM 4781 O O . VAL A 1 607 ? 31.372 -21.152 0.448 1.00 92.31 607 VAL A O 1
ATOM 4784 N N . LEU A 1 608 ? 30.615 -19.123 -0.134 1.00 94.06 608 LEU A N 1
ATOM 4785 C CA . LEU A 1 608 ? 29.874 -19.550 -1.319 1.00 94.06 608 LEU A CA 1
ATOM 4786 C C . LEU A 1 608 ? 30.563 -18.978 -2.557 1.00 94.06 608 LEU A C 1
ATOM 4788 O O . LEU A 1 608 ? 30.927 -17.803 -2.562 1.00 94.06 608 LEU A O 1
ATOM 4792 N N . THR A 1 609 ? 30.758 -19.778 -3.606 1.00 92.56 609 THR A N 1
ATOM 4793 C CA . THR A 1 609 ? 31.399 -19.283 -4.835 1.00 92.56 609 THR A CA 1
ATOM 4794 C C . THR A 1 609 ? 30.360 -18.818 -5.839 1.00 92.56 609 THR A C 1
ATOM 4796 O O . THR A 1 609 ? 29.393 -19.523 -6.110 1.00 92.56 609 THR A O 1
ATOM 4799 N N . ALA A 1 610 ? 30.551 -17.633 -6.415 1.00 85.69 610 ALA A N 1
ATOM 4800 C CA . ALA A 1 610 ? 29.725 -17.181 -7.528 1.00 85.69 610 ALA A CA 1
ATOM 4801 C C . ALA A 1 610 ? 30.092 -17.938 -8.817 1.00 85.69 610 ALA A C 1
ATOM 4803 O O . ALA A 1 610 ? 29.202 -18.414 -9.521 1.00 85.69 610 ALA A O 1
ATOM 4804 N N . GLU A 1 611 ? 31.392 -18.083 -9.092 1.00 86.69 611 GLU A N 1
ATOM 4805 C CA . GLU A 1 611 ? 31.962 -18.824 -10.225 1.00 86.69 611 GLU A CA 1
ATOM 4806 C C . GLU A 1 611 ? 32.718 -20.095 -9.779 1.00 86.69 611 GLU A C 1
ATOM 4808 O O . GLU A 1 611 ? 32.670 -20.493 -8.610 1.00 86.69 611 GLU A O 1
ATOM 4813 N N . ASP A 1 612 ? 33.389 -20.770 -10.720 1.00 83.69 612 ASP A N 1
ATOM 4814 C CA . ASP A 1 612 ? 34.191 -21.964 -10.449 1.00 83.69 612 ASP A CA 1
ATOM 4815 C C . ASP A 1 612 ? 35.259 -21.708 -9.377 1.00 83.69 612 ASP A C 1
ATOM 4817 O O . ASP A 1 612 ? 35.935 -20.676 -9.366 1.00 83.69 612 ASP A O 1
ATOM 4821 N N . LYS A 1 613 ? 35.440 -22.685 -8.475 1.00 82.12 613 LYS A N 1
ATOM 4822 C CA . LYS A 1 613 ? 36.361 -22.577 -7.329 1.00 82.12 613 LYS A CA 1
ATOM 4823 C C . LYS A 1 613 ? 37.768 -22.160 -7.766 1.00 82.12 613 LYS A C 1
ATOM 4825 O O . LYS A 1 613 ? 38.353 -21.276 -7.148 1.00 82.12 613 LYS A O 1
ATOM 4830 N N . SER A 1 614 ? 38.284 -22.748 -8.848 1.00 81.19 614 SER A N 1
ATOM 4831 C CA . SER A 1 614 ? 39.605 -22.427 -9.409 1.00 81.19 614 SER A CA 1
ATOM 4832 C C . SER A 1 614 ? 39.730 -20.958 -9.820 1.00 81.19 614 SER A C 1
ATOM 4834 O O . SER A 1 614 ? 40.762 -20.340 -9.585 1.00 81.19 614 SER A O 1
ATOM 4836 N N . THR A 1 615 ? 38.667 -20.365 -10.365 1.00 79.19 615 THR A N 1
ATOM 4837 C CA . THR A 1 615 ? 38.651 -18.969 -10.813 1.00 79.19 615 THR A CA 1
ATOM 4838 C C . THR A 1 615 ? 38.829 -17.988 -9.655 1.00 79.19 615 THR A C 1
ATOM 4840 O O . THR A 1 615 ? 39.455 -16.942 -9.823 1.00 79.19 615 THR A O 1
ATOM 4843 N N . VAL A 1 616 ? 38.305 -18.305 -8.470 1.00 80.75 616 VAL A N 1
ATOM 4844 C CA . VAL A 1 616 ? 38.332 -17.393 -7.315 1.00 80.75 616 VAL A CA 1
ATOM 4845 C C . VAL A 1 616 ? 39.463 -17.727 -6.331 1.00 80.75 616 VAL A C 1
ATOM 4847 O O . VAL A 1 616 ? 39.985 -16.830 -5.664 1.00 80.75 616 VAL A O 1
ATOM 4850 N N . LEU A 1 617 ? 39.898 -18.990 -6.279 1.00 81.06 617 LEU A N 1
ATOM 4851 C CA . LEU A 1 617 ? 40.989 -19.472 -5.424 1.00 81.06 617 LEU A CA 1
ATOM 4852 C C . LEU A 1 617 ? 42.292 -18.687 -5.614 1.00 81.06 617 LEU A C 1
ATOM 4854 O O . LEU A 1 617 ? 42.867 -18.221 -4.634 1.00 81.06 617 LEU A O 1
ATOM 4858 N N . ASP A 1 618 ? 42.706 -18.455 -6.858 1.00 77.00 618 ASP A N 1
ATOM 4859 C CA . ASP A 1 618 ? 43.988 -17.800 -7.159 1.00 77.00 618 ASP A CA 1
ATOM 4860 C C . ASP A 1 618 ? 43.958 -16.273 -6.976 1.00 77.00 618 ASP A C 1
ATOM 4862 O O . ASP A 1 618 ? 44.981 -15.588 -7.059 1.00 77.00 618 ASP A O 1
ATOM 4866 N N . ASN A 1 619 ? 42.771 -15.701 -6.759 1.00 80.50 619 ASN A N 1
ATOM 4867 C CA . ASN A 1 619 ? 42.565 -14.258 -6.789 1.00 80.50 619 ASN A CA 1
ATOM 4868 C C . ASN A 1 619 ? 42.297 -13.633 -5.414 1.00 80.50 619 ASN A C 1
ATOM 4870 O O . ASN A 1 619 ? 42.280 -12.405 -5.318 1.00 80.50 619 ASN A O 1
ATOM 4874 N N . LEU A 1 620 ? 42.153 -14.442 -4.362 1.00 82.56 620 LEU A N 1
ATOM 4875 C CA . LEU A 1 620 ? 41.935 -13.983 -2.992 1.00 82.56 620 LEU A CA 1
ATOM 4876 C C . LEU A 1 620 ? 43.011 -14.515 -2.028 1.00 82.56 620 LEU A C 1
ATOM 4878 O O . LEU A 1 620 ? 43.534 -15.613 -2.212 1.00 82.56 620 LEU A O 1
ATOM 4882 N N . PRO A 1 621 ? 43.350 -13.755 -0.973 1.00 82.06 621 PRO A N 1
ATOM 4883 C CA . PRO A 1 621 ? 44.411 -14.090 -0.019 1.00 82.06 621 PRO A CA 1
ATOM 4884 C C . PRO A 1 621 ? 43.970 -15.141 1.024 1.00 82.06 621 PRO A C 1
ATOM 4886 O O . PRO A 1 621 ? 43.994 -14.889 2.226 1.00 82.06 621 PRO A O 1
ATOM 4889 N N . TRP A 1 622 ? 43.559 -16.336 0.591 1.00 84.06 622 TRP A N 1
ATOM 4890 C CA . TRP A 1 622 ? 42.963 -17.363 1.466 1.00 84.06 622 TRP A CA 1
ATOM 4891 C C . TRP A 1 622 ? 43.833 -17.760 2.659 1.00 84.06 622 TRP A C 1
ATOM 4893 O O . TRP A 1 622 ? 43.363 -17.772 3.797 1.00 84.06 622 TRP A O 1
ATOM 4903 N N . ARG A 1 623 ? 45.120 -18.02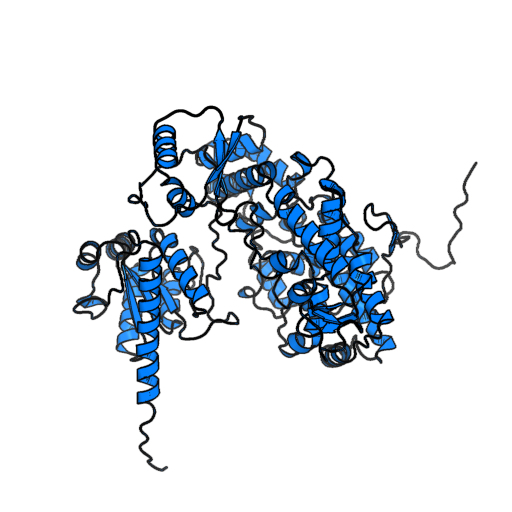6 2.417 1.00 80.88 623 ARG A N 1
ATOM 4904 C CA . ARG A 1 623 ? 46.047 -18.434 3.477 1.00 80.88 623 ARG A CA 1
ATOM 4905 C C . ARG A 1 623 ? 46.519 -17.262 4.329 1.00 80.88 623 ARG A C 1
ATOM 4907 O O . ARG A 1 623 ? 46.590 -17.394 5.543 1.00 80.88 623 ARG A O 1
ATOM 4914 N N . SER A 1 624 ? 46.858 -16.137 3.701 1.00 76.69 624 SER A N 1
ATOM 4915 C CA . SER A 1 624 ? 47.480 -14.995 4.380 1.00 76.69 624 SER A CA 1
ATOM 4916 C C . SER A 1 624 ? 46.489 -14.064 5.075 1.00 76.69 624 SER A C 1
ATOM 4918 O O . SER A 1 624 ? 46.884 -13.419 6.037 1.00 76.69 624 SER A O 1
ATOM 4920 N N . ALA A 1 625 ? 45.237 -13.981 4.614 1.00 73.06 625 ALA A N 1
ATOM 4921 C CA . ALA A 1 625 ? 44.243 -13.065 5.176 1.00 73.06 625 ALA A CA 1
ATOM 4922 C C . ALA A 1 625 ? 42.991 -13.744 5.735 1.00 73.06 625 ALA A C 1
ATOM 4924 O O . ALA A 1 625 ? 42.257 -13.083 6.444 1.00 73.06 625 ALA A O 1
ATOM 4925 N N . PHE A 1 626 ? 42.714 -15.017 5.435 1.00 75.56 626 PHE A N 1
ATOM 4926 C CA . PHE A 1 626 ? 41.601 -15.744 6.070 1.00 75.56 626 PHE A CA 1
ATOM 4927 C C . PHE A 1 626 ? 42.060 -16.939 6.914 1.00 75.56 626 PHE A C 1
ATOM 4929 O O . PHE A 1 626 ? 41.239 -17.556 7.592 1.00 75.56 626 PHE A O 1
ATOM 4936 N N . GLY A 1 627 ? 43.351 -17.289 6.867 1.00 73.12 627 GLY A N 1
ATOM 4937 C CA . GLY A 1 627 ? 43.924 -18.413 7.609 1.00 73.12 627 GLY A CA 1
ATOM 4938 C C . GLY A 1 627 ? 43.529 -19.798 7.081 1.00 73.12 627 GLY A C 1
ATOM 4939 O O . GLY A 1 627 ? 43.708 -20.789 7.785 1.00 73.12 627 GLY A O 1
ATOM 4940 N N . PHE A 1 628 ? 42.989 -19.902 5.862 1.00 77.56 628 PHE A N 1
ATOM 4941 C CA . PHE A 1 628 ? 42.593 -21.185 5.276 1.00 77.56 628 PHE A CA 1
ATOM 4942 C C . PHE A 1 628 ? 43.709 -21.794 4.424 1.00 77.56 628 PHE A C 1
ATOM 4944 O O . PHE A 1 628 ? 44.246 -21.147 3.525 1.00 77.56 628 PHE A O 1
ATOM 4951 N N . GLY A 1 629 ? 44.027 -23.068 4.676 1.00 71.06 629 GLY A N 1
ATOM 4952 C CA . GLY A 1 629 ? 44.807 -23.883 3.738 1.00 71.06 629 GLY A CA 1
ATOM 4953 C C . GLY A 1 629 ? 44.007 -24.207 2.472 1.00 71.06 629 GLY A C 1
ATOM 4954 O O . GLY A 1 629 ? 44.539 -24.110 1.372 1.00 71.06 629 GLY A O 1
ATOM 4955 N N . GLU A 1 630 ? 42.717 -24.502 2.645 1.00 75.88 630 GLU A N 1
ATOM 4956 C CA . GLU A 1 630 ? 41.711 -24.638 1.592 1.00 75.88 630 GLU A CA 1
ATOM 4957 C C . GLU A 1 630 ? 40.403 -23.984 2.086 1.00 75.88 630 GLU A C 1
ATOM 4959 O O . GLU A 1 630 ? 40.009 -24.235 3.231 1.00 75.88 630 GLU A O 1
ATOM 4964 N N . PRO A 1 631 ? 39.745 -23.103 1.307 1.00 78.69 631 PRO A N 1
ATOM 4965 C CA . PRO A 1 631 ? 38.536 -22.415 1.756 1.00 78.69 631 PRO A CA 1
ATOM 4966 C C . PRO A 1 631 ? 37.340 -23.371 1.874 1.00 78.69 631 PRO A C 1
ATOM 4968 O O . PRO A 1 631 ? 37.173 -24.250 1.023 1.00 78.69 631 PRO A O 1
ATOM 4971 N N . PRO A 1 632 ? 36.455 -23.181 2.870 1.00 81.12 632 PRO A N 1
ATOM 4972 C CA . PRO A 1 632 ? 35.296 -24.039 3.087 1.00 81.12 632 PRO A CA 1
ATOM 4973 C C . PRO A 1 632 ? 34.182 -23.671 2.099 1.00 81.12 632 PRO A C 1
ATOM 4975 O O . PRO A 1 632 ? 33.221 -22.991 2.447 1.00 81.12 632 PRO A O 1
ATOM 4978 N N . PHE A 1 633 ? 34.343 -24.057 0.835 1.00 83.50 633 PHE A N 1
ATOM 4979 C CA . PHE A 1 633 ? 33.355 -23.780 -0.202 1.00 83.50 633 PHE A CA 1
ATOM 4980 C C . PHE A 1 633 ? 32.171 -24.743 -0.128 1.00 83.50 633 PHE A C 1
ATOM 4982 O O . PHE A 1 633 ? 32.361 -25.959 -0.224 1.00 83.50 633 PHE A O 1
ATOM 4989 N N . PHE A 1 634 ? 30.954 -24.204 -0.079 1.00 82.62 634 PHE A N 1
ATOM 4990 C CA . PHE A 1 634 ? 29.727 -25.002 -0.020 1.00 82.62 634 PHE A CA 1
ATOM 4991 C C . PHE A 1 634 ? 29.001 -25.025 -1.365 1.00 82.62 634 PHE A C 1
ATOM 4993 O O . PHE A 1 634 ? 28.728 -23.986 -1.960 1.00 82.62 634 PHE A O 1
ATOM 5000 N N . GLY A 1 635 ? 28.670 -26.234 -1.825 1.00 80.94 635 GLY A N 1
ATOM 5001 C CA . GLY A 1 635 ? 27.887 -26.449 -3.040 1.00 80.94 635 GLY A CA 1
ATOM 5002 C C . GLY A 1 635 ? 28.630 -26.181 -4.354 1.00 80.94 635 GLY A C 1
ATOM 5003 O O . GLY A 1 635 ? 29.864 -26.172 -4.423 1.00 80.94 635 GLY A O 1
ATOM 5004 N N . ARG A 1 636 ? 27.836 -26.042 -5.421 1.00 82.00 636 ARG A N 1
ATOM 5005 C CA . ARG A 1 636 ? 28.276 -25.686 -6.779 1.00 82.00 636 ARG A CA 1
ATOM 5006 C C . ARG A 1 636 ? 28.345 -24.160 -6.946 1.00 82.00 636 ARG A C 1
ATOM 5008 O O . ARG A 1 636 ? 27.711 -23.454 -6.163 1.00 82.00 636 ARG A O 1
ATOM 5015 N N . PRO A 1 637 ? 29.057 -23.650 -7.969 1.00 86.50 637 PRO A N 1
ATOM 5016 C CA . PRO A 1 637 ? 29.059 -22.225 -8.285 1.00 86.50 637 PRO A CA 1
ATOM 5017 C C . PRO A 1 637 ? 27.648 -21.666 -8.434 1.00 86.50 637 PRO A C 1
ATOM 5019 O O . PRO A 1 637 ? 26.857 -22.141 -9.247 1.00 86.50 637 PRO A O 1
ATOM 5022 N N . LEU A 1 638 ? 27.331 -20.640 -7.654 1.00 85.19 638 LEU A N 1
ATOM 5023 C CA . LEU A 1 638 ? 25.969 -20.142 -7.517 1.00 85.19 638 LEU A CA 1
ATOM 5024 C C . LEU A 1 638 ? 25.407 -19.538 -8.813 1.00 85.19 638 LEU A C 1
ATOM 5026 O O . LEU A 1 638 ? 24.197 -19.593 -9.022 1.00 85.19 638 LEU A O 1
ATOM 5030 N N . ARG A 1 639 ? 26.250 -18.972 -9.693 1.00 78.94 639 ARG A N 1
ATOM 5031 C CA . ARG A 1 639 ? 25.796 -18.403 -10.979 1.00 78.94 639 ARG A CA 1
ATOM 5032 C C . ARG A 1 639 ? 25.373 -19.472 -11.986 1.00 78.94 639 ARG A C 1
ATOM 5034 O O . ARG A 1 639 ? 24.529 -19.189 -12.825 1.00 78.94 639 ARG A O 1
ATOM 5041 N N . SER A 1 640 ? 25.952 -20.671 -11.919 1.00 75.50 640 SER A N 1
ATOM 5042 C CA . SER A 1 640 ? 25.614 -21.791 -12.809 1.00 75.50 640 SER A CA 1
ATOM 5043 C C . SER A 1 640 ? 24.745 -22.859 -12.137 1.00 75.50 640 SER A C 1
ATOM 5045 O O . SER A 1 640 ? 24.346 -23.823 -12.791 1.00 75.50 640 SER A O 1
ATOM 5047 N N . ALA A 1 641 ? 24.436 -22.699 -10.847 1.00 69.62 641 ALA A N 1
ATOM 5048 C CA . ALA A 1 641 ? 23.579 -23.602 -10.093 1.00 69.62 641 ALA A CA 1
ATOM 5049 C C . ALA A 1 641 ? 22.098 -23.427 -10.467 1.00 69.62 641 ALA A C 1
ATOM 5051 O O . ALA A 1 641 ? 21.564 -22.313 -10.469 1.00 69.62 641 ALA A O 1
ATOM 5052 N N . ASN A 1 642 ? 21.420 -24.553 -10.710 1.00 65.56 642 ASN A N 1
ATOM 5053 C CA . ASN A 1 642 ? 19.956 -24.608 -10.740 1.00 65.56 642 ASN A CA 1
ATOM 5054 C C . ASN A 1 642 ? 19.374 -24.329 -9.336 1.00 65.56 642 ASN A C 1
ATOM 5056 O O . ASN A 1 642 ? 20.111 -24.311 -8.349 1.00 65.56 642 ASN A O 1
ATOM 5060 N N . SER A 1 643 ? 18.059 -24.123 -9.233 1.00 58.75 643 SER A N 1
ATOM 5061 C CA . SER A 1 643 ? 17.402 -23.760 -7.966 1.00 58.75 643 SER A CA 1
ATOM 5062 C C . SER A 1 643 ? 17.637 -24.775 -6.844 1.00 58.75 643 SER A C 1
ATOM 5064 O O . SER A 1 643 ? 17.981 -24.378 -5.737 1.00 58.75 643 SER A O 1
ATOM 5066 N N . ALA A 1 644 ? 17.544 -26.078 -7.127 1.00 63.44 644 ALA A N 1
ATOM 5067 C CA . ALA A 1 644 ? 17.751 -27.119 -6.119 1.00 63.44 644 ALA A CA 1
ATOM 5068 C C . ALA A 1 644 ? 19.200 -27.151 -5.597 1.00 63.44 644 ALA A C 1
ATOM 5070 O O . ALA A 1 644 ? 19.429 -27.223 -4.389 1.00 63.44 644 ALA A O 1
ATOM 5071 N N . ASP A 1 645 ? 20.183 -27.051 -6.496 1.00 73.38 645 ASP A N 1
ATOM 5072 C CA . ASP A 1 645 ? 21.606 -26.994 -6.146 1.00 73.38 645 ASP A CA 1
ATOM 5073 C C . ASP A 1 645 ? 21.943 -25.697 -5.388 1.00 73.38 645 ASP A C 1
ATOM 5075 O O . ASP A 1 645 ? 22.759 -25.716 -4.463 1.00 73.38 645 ASP A O 1
ATOM 5079 N N . PHE A 1 646 ? 21.312 -24.576 -5.756 1.00 83.75 646 PHE A N 1
ATOM 5080 C CA . PHE A 1 646 ? 21.476 -23.282 -5.093 1.00 83.75 646 PHE A CA 1
ATOM 5081 C C . PHE A 1 646 ? 20.941 -23.325 -3.657 1.00 83.75 646 PHE A C 1
ATOM 5083 O O . PHE A 1 646 ? 21.671 -23.006 -2.716 1.00 83.75 646 PHE A O 1
ATOM 5090 N N . ASP A 1 647 ? 19.700 -23.778 -3.476 1.00 75.19 647 ASP A N 1
ATOM 5091 C CA . ASP A 1 647 ? 19.067 -23.896 -2.163 1.00 75.19 647 ASP A CA 1
ATOM 5092 C C . ASP A 1 647 ? 19.843 -24.877 -1.284 1.00 75.19 647 ASP A C 1
ATOM 5094 O O . ASP A 1 647 ? 20.135 -24.582 -0.125 1.00 75.19 647 ASP A O 1
ATOM 5098 N N . SER A 1 648 ? 20.276 -26.011 -1.849 1.00 87.00 648 SER A N 1
ATOM 5099 C CA . SER A 1 648 ? 21.120 -26.975 -1.143 1.00 87.00 648 SER A CA 1
ATOM 5100 C C . SER A 1 648 ? 22.449 -26.364 -0.693 1.00 87.00 648 SER A C 1
ATOM 5102 O O . SER A 1 648 ? 22.913 -26.685 0.402 1.00 87.00 648 SER A O 1
ATOM 5104 N N . ALA A 1 649 ? 23.074 -25.502 -1.500 1.00 91.62 649 ALA A N 1
ATOM 5105 C CA . ALA A 1 649 ? 24.322 -24.835 -1.137 1.00 91.62 649 ALA A CA 1
ATOM 5106 C C . ALA A 1 649 ? 24.123 -23.857 0.032 1.00 91.62 649 ALA A C 1
ATOM 5108 O O . ALA A 1 649 ? 24.907 -23.861 0.984 1.00 91.62 649 ALA A O 1
ATOM 5109 N N . VAL A 1 650 ? 23.050 -23.059 -0.001 1.00 92.56 650 VAL A N 1
ATOM 5110 C CA . VAL A 1 650 ? 22.739 -22.098 1.068 1.00 92.56 650 VAL A CA 1
ATOM 5111 C C . VAL A 1 650 ? 22.280 -22.809 2.347 1.00 92.56 650 VAL A C 1
ATOM 5113 O O . VAL A 1 650 ? 22.696 -22.429 3.440 1.00 92.56 650 VAL A O 1
ATOM 5116 N N . HIS A 1 651 ? 21.505 -23.891 2.253 1.00 91.94 651 HIS A N 1
ATOM 5117 C CA . HIS A 1 651 ? 21.153 -24.710 3.417 1.00 91.94 651 HIS A CA 1
ATOM 5118 C C . HIS A 1 651 ? 22.368 -25.408 4.037 1.00 91.94 651 HIS A C 1
ATOM 5120 O O . HIS A 1 651 ? 22.481 -25.438 5.262 1.00 91.94 651 HIS A O 1
ATOM 5126 N N . ALA A 1 652 ? 23.306 -25.904 3.225 1.00 93.69 652 ALA A N 1
ATOM 5127 C CA . ALA A 1 652 ? 24.567 -26.445 3.730 1.00 93.69 652 ALA A CA 1
ATOM 5128 C C . ALA A 1 652 ? 25.395 -25.368 4.454 1.00 93.69 652 ALA A C 1
ATOM 5130 O O . ALA A 1 652 ? 25.975 -25.640 5.505 1.00 93.69 652 ALA A O 1
ATOM 5131 N N . ALA A 1 653 ? 25.389 -24.130 3.945 1.00 93.56 653 ALA A N 1
ATOM 5132 C CA . ALA A 1 653 ? 26.000 -22.991 4.623 1.00 93.56 653 ALA A CA 1
ATOM 5133 C C . ALA A 1 653 ? 25.341 -22.695 5.983 1.00 93.56 653 ALA A C 1
ATOM 5135 O O . ALA A 1 653 ? 26.050 -22.524 6.973 1.00 93.56 653 ALA A O 1
ATOM 5136 N N . ILE A 1 654 ? 24.003 -22.693 6.065 1.00 93.06 654 ILE A N 1
ATOM 5137 C CA . ILE A 1 654 ? 23.274 -22.522 7.337 1.00 93.06 654 ILE A CA 1
ATOM 5138 C C . ILE A 1 654 ? 23.660 -23.620 8.339 1.00 93.06 654 ILE A C 1
ATOM 5140 O O . ILE A 1 654 ? 23.987 -23.319 9.485 1.00 93.06 654 ILE A O 1
ATOM 5144 N N . GLN A 1 655 ? 23.666 -24.885 7.908 1.00 91.81 655 GLN A N 1
ATOM 5145 C CA . GLN A 1 655 ? 24.015 -26.021 8.768 1.00 91.81 655 GLN A CA 1
ATOM 5146 C C . GLN A 1 655 ? 25.447 -25.922 9.304 1.00 91.81 655 GLN A C 1
ATOM 5148 O O . GLN A 1 655 ? 25.689 -26.210 10.474 1.00 91.81 655 GLN A O 1
ATOM 5153 N N . ALA A 1 656 ? 26.391 -25.479 8.471 1.00 90.06 656 ALA A N 1
ATOM 5154 C CA . ALA A 1 656 ? 27.770 -25.265 8.891 1.00 90.06 656 ALA A CA 1
ATOM 5155 C C . ALA A 1 656 ? 27.901 -24.143 9.932 1.00 90.06 656 ALA A C 1
ATOM 5157 O O . ALA A 1 656 ? 28.680 -24.273 10.875 1.00 90.06 656 ALA A O 1
ATOM 5158 N N . ILE A 1 657 ? 27.124 -23.062 9.795 1.00 91.06 657 ILE A N 1
ATOM 5159 C CA . ILE A 1 657 ? 27.068 -21.990 10.799 1.00 91.06 657 ILE A CA 1
ATOM 5160 C C . ILE A 1 657 ? 26.529 -22.536 12.126 1.00 91.06 657 ILE A C 1
ATOM 5162 O O . ILE A 1 657 ? 27.144 -22.328 13.170 1.00 91.06 657 ILE A O 1
ATOM 5166 N N . ASP A 1 658 ? 25.421 -23.276 12.089 1.00 88.75 658 ASP A N 1
ATOM 5167 C CA . ASP A 1 658 ? 24.783 -23.815 13.294 1.00 88.75 658 ASP A CA 1
ATOM 5168 C C . ASP A 1 658 ? 25.665 -24.836 14.030 1.00 88.75 658 ASP A C 1
ATOM 5170 O O . ASP A 1 658 ? 25.686 -24.859 15.263 1.00 88.75 658 ASP A O 1
ATOM 5174 N N . ALA A 1 659 ? 26.439 -25.643 13.299 1.00 85.19 659 ALA A N 1
ATOM 5175 C CA . ALA A 1 659 ? 27.357 -26.617 13.884 1.00 85.19 659 ALA A CA 1
ATOM 5176 C C . ALA A 1 659 ? 28.442 -25.953 14.751 1.00 85.19 659 ALA A C 1
ATOM 5178 O O . ALA A 1 659 ? 28.726 -26.435 15.846 1.00 85.19 659 ALA A O 1
ATOM 5179 N N . VAL A 1 660 ? 29.008 -24.829 14.298 1.00 79.12 660 VAL A N 1
ATOM 5180 C CA . VAL A 1 660 ? 30.041 -24.088 15.047 1.00 79.12 660 VAL A CA 1
ATOM 5181 C C . VAL A 1 660 ? 29.461 -23.499 16.334 1.00 79.12 660 VAL A C 1
ATOM 5183 O O . VAL A 1 660 ? 30.035 -23.674 17.403 1.00 79.12 660 VAL A O 1
ATOM 5186 N N . VAL A 1 661 ? 28.274 -22.890 16.259 1.00 66.75 661 VAL A N 1
ATOM 5187 C CA . VAL A 1 661 ? 27.626 -22.262 17.425 1.00 66.75 661 VAL A CA 1
ATOM 5188 C C . VAL A 1 661 ? 27.165 -23.289 18.471 1.00 66.75 661 VAL A C 1
ATOM 5190 O O . VAL A 1 661 ? 27.135 -22.993 19.667 1.00 66.75 661 VAL A O 1
ATOM 5193 N N . THR A 1 662 ? 26.816 -24.507 18.049 1.00 60.19 662 THR A N 1
ATOM 5194 C CA . THR A 1 662 ? 26.362 -25.573 18.961 1.00 60.19 662 THR A CA 1
ATOM 5195 C C . THR A 1 662 ? 27.526 -26.184 19.749 1.00 60.19 662 THR A C 1
ATOM 5197 O O . THR A 1 662 ? 27.420 -26.353 20.962 1.00 60.19 662 THR A O 1
ATOM 5200 N N . VAL A 1 663 ? 28.665 -26.437 19.092 1.00 59.09 663 VAL A N 1
ATOM 5201 C CA . VAL A 1 663 ? 29.877 -27.009 19.719 1.00 59.09 663 VAL A CA 1
ATOM 5202 C C . VAL A 1 663 ? 30.399 -26.115 20.850 1.00 59.09 663 VAL A C 1
ATOM 5204 O O . VAL A 1 663 ? 30.802 -26.609 21.903 1.00 59.09 663 VAL A O 1
ATOM 5207 N N . SER A 1 664 ? 30.324 -24.798 20.677 1.00 53.88 664 SER A N 1
ATOM 5208 C CA . SER A 1 664 ? 30.761 -23.840 21.689 1.00 53.88 664 SER A CA 1
ATOM 5209 C C . SER A 1 664 ? 29.875 -23.811 22.935 1.00 53.88 664 SER A C 1
ATOM 5211 O O . SER A 1 664 ? 30.388 -23.703 24.050 1.00 53.88 664 SER A O 1
ATOM 5213 N N . ARG A 1 665 ? 28.555 -23.996 22.782 1.00 52.03 665 ARG A N 1
ATOM 5214 C CA . ARG A 1 665 ? 27.615 -24.065 23.916 1.00 52.03 665 ARG A CA 1
ATOM 5215 C C . ARG A 1 665 ? 27.782 -25.334 24.750 1.00 52.03 665 ARG A C 1
ATOM 5217 O O . ARG A 1 665 ? 27.703 -25.249 25.973 1.00 52.03 665 ARG A O 1
ATOM 5224 N N . ASP A 1 666 ? 28.082 -26.466 24.118 1.00 45.97 666 ASP A N 1
ATOM 5225 C CA . ASP A 1 666 ? 28.333 -27.727 24.829 1.00 45.97 666 ASP A CA 1
ATOM 5226 C C . ASP A 1 666 ? 29.716 -27.754 25.505 1.00 45.97 666 ASP A C 1
ATOM 5228 O O . ASP A 1 666 ? 29.879 -28.357 26.565 1.00 45.97 666 ASP A O 1
ATOM 5232 N N . SER A 1 667 ? 30.704 -27.026 24.969 1.00 47.97 667 SER A N 1
ATOM 5233 C CA . SER A 1 667 ? 32.027 -26.878 25.600 1.00 47.97 667 SER A CA 1
ATOM 5234 C C . SER A 1 667 ? 32.039 -25.976 26.850 1.00 47.97 667 SER A C 1
ATOM 5236 O O . SER A 1 667 ? 32.999 -26.000 27.618 1.00 47.97 667 SER A O 1
ATOM 5238 N N . GLY A 1 668 ? 30.958 -25.223 27.096 1.00 42.59 668 GLY A N 1
ATOM 5239 C CA . GLY A 1 668 ? 30.771 -24.369 28.277 1.00 42.59 668 GLY A CA 1
ATOM 5240 C C . GLY A 1 668 ? 30.201 -25.077 29.515 1.00 42.59 668 GLY A C 1
ATOM 5241 O O . GLY A 1 668 ? 30.098 -24.458 30.572 1.00 42.59 668 GLY A O 1
ATOM 5242 N N . TYR A 1 669 ? 29.845 -26.363 29.413 1.00 36.75 669 TYR A N 1
ATOM 5243 C CA . TYR A 1 669 ? 29.278 -27.167 30.504 1.00 36.75 669 TYR A CA 1
ATOM 5244 C C . TYR A 1 669 ? 30.227 -28.299 30.944 1.00 36.75 669 TYR A C 1
ATOM 5246 O O . TYR A 1 669 ? 29.848 -29.459 31.066 1.00 36.75 669 TYR A O 1
ATOM 5254 N N . SER A 1 670 ? 31.479 -27.962 31.255 1.00 32.09 670 SER A N 1
ATOM 5255 C CA . SER A 1 670 ? 32.308 -28.771 32.157 1.00 32.09 670 SER A CA 1
ATOM 5256 C C . SER A 1 670 ? 32.700 -27.915 33.354 1.00 32.09 670 SER A C 1
ATOM 5258 O O . SER A 1 670 ? 33.656 -27.142 33.308 1.00 32.09 670 SER A O 1
ATOM 5260 N N . GLY A 1 671 ? 31.904 -28.008 34.418 1.00 29.94 671 GLY A N 1
ATOM 5261 C CA . GLY A 1 671 ? 32.189 -27.335 35.674 1.00 29.94 671 GLY A CA 1
ATOM 5262 C C . GLY A 1 671 ? 33.463 -27.872 36.321 1.00 29.94 671 GLY A C 1
ATOM 5263 O O . GLY A 1 671 ? 33.579 -29.068 36.569 1.00 29.94 671 GLY A O 1
ATOM 5264 N N . GLU A 1 672 ? 34.360 -26.965 36.694 1.00 28.31 672 GLU A N 1
ATOM 5265 C CA . GLU A 1 672 ? 35.142 -27.121 37.915 1.00 28.31 672 GLU A CA 1
ATOM 5266 C C . GLU A 1 672 ? 34.655 -26.089 38.929 1.00 28.31 672 GLU A C 1
ATOM 5268 O O . GLU A 1 672 ? 34.914 -24.890 38.852 1.00 28.31 672 GLU A O 1
ATOM 5273 N N . THR A 1 673 ? 33.923 -26.600 39.912 1.00 36.84 673 THR A N 1
ATOM 5274 C CA . THR A 1 673 ? 33.759 -25.998 41.229 1.00 36.84 673 THR A CA 1
ATOM 5275 C C . THR A 1 673 ? 35.120 -25.619 41.812 1.00 36.84 673 THR A C 1
ATOM 5277 O O . THR A 1 673 ? 35.886 -26.509 42.188 1.00 36.84 673 THR A O 1
ATOM 5280 N N . ARG A 1 674 ? 35.385 -24.325 42.014 1.00 30.42 674 ARG A N 1
ATOM 5281 C CA . ARG A 1 674 ? 36.249 -23.871 43.111 1.00 30.42 674 ARG A CA 1
ATOM 5282 C C . ARG A 1 674 ? 35.653 -22.654 43.804 1.00 30.42 674 ARG A C 1
ATOM 5284 O O . ARG A 1 674 ? 35.331 -21.649 43.188 1.00 30.42 674 ARG A O 1
ATOM 5291 N N . SER A 1 675 ? 35.496 -22.835 45.107 1.00 32.41 675 SER A N 1
ATOM 5292 C CA . SER A 1 675 ? 35.025 -21.893 46.109 1.00 32.41 675 SER A CA 1
ATOM 5293 C C . SER A 1 675 ? 35.891 -20.636 46.210 1.00 32.41 675 SER A C 1
ATOM 5295 O O . SER A 1 675 ? 37.097 -20.766 46.434 1.00 32.41 675 SER A O 1
ATOM 5297 N N . SER A 1 676 ? 35.248 -19.470 46.188 1.00 31.27 676 SER A N 1
ATOM 5298 C CA . SER A 1 676 ? 35.408 -18.364 47.151 1.00 31.27 676 SER A CA 1
ATOM 5299 C C . SER A 1 676 ? 34.517 -17.206 46.734 1.00 31.27 676 SER A C 1
ATOM 5301 O O . SER A 1 676 ? 34.716 -16.744 45.588 1.00 31.27 676 SER A O 1
#

Mean predicted aligned error: 13.93 Å

Foldseek 3Di:
DDDDDDDDDPDDDPDDPQCQWDAAPAPGIAGQAALDDLDPDGLSSLVCPDLLLVLQQQAFPQACLCVVQVLSRHTVSSLLSQLLRLLLLLLVLQVVLPPQLQLLLVVCCVVPVPQRVDHSVVCVSLVSRLLSVLSNQLQSLAFHLNLQLLVFAAAAPVLLVVLCVVAVDHSLLDRRSLSSSSSSCCPPSNCVSCVSRPSNSSSCLNRVDHPDPVNNQRCQQSSCQSPALPHSSLLRCLQVSLVSGVHADDHSVLQSNQFNGGDNLATEGADLARSLSSLVSVLCCLQPRNVPPVSVLLSQLSNLLSVLCLVDPVSQCQLVNPCRSHDYSVRSSVGGPVSNLVSLLVSLPDPCLVVGDLLNSVSSCVNNPPDFAKDKDKAAADDPPQADFQDPADADSQKDKAQCLVQFAASEDWQSYWHDHVVVVVPVDTHTSLVPNPPCNVSHPDSDGSDNDPSMMMIMHGPDDDDDSVVSQVVCVVSSVVSVVCVLVHPPPPNVQPLFCQPPPQADDWEEEEAEALVCVSVVSLLSVLSVVVSHGYHYDNDLPPADDPHLLRRLLVSLVVGLEYEYAQEPRLLVQCVVCVPDNSVSNLQSNQVCVVPDQLYYYEYEYQADPVSRVVRDPCCNRNVDPGHRYFFHNCVRDDPVRNSRRSVVRVVRSRVSNVVVVVVVPDDDDDDD

Nearest PDB structures (foldseek):
  3irh-assembly2_A  TM=7.180E-01  e=1.172E-13  Enterococcus faecalis V583
  6u6z-assembly2_B  TM=6.485E-01  e=1.737E-10  Homo sapiens
  6pwy-assembly1_D  TM=5.433E-01  e=2.046E-11  Caenorhabditis elegans
  6pwy-assembly1_A  TM=5.395E-01  e=5.961E-11  Caenorhabditis elegans
  6u6x-assembly2_B  TM=6.832E-01  e=1.375E-08  Homo sapiens

Organism: NCBI:txid2585199

InterPro domains:
  IPR035897 Toll/interleukin-1 receptor homology (TIR) domain superfamily [G3DSA:3.40.50.10140] (510-625)
  IPR035897 Toll/interleukin-1 receptor homology (TIR) domain superfamily [SSF52200] (512-576)
  IPR050135 Deoxyguanosinetriphosphate triphosphohydrolase-like [PTHR11373] (21-337)

Secondary structure (DSSP, 8-state):
---PPPPPSTT--TT----SEEEETTTEEEE---SS--SSS-HHHHHHTSHHHHHGGGSBTTTTGGGTSTT---BHHHHHHHHHHHHHHHHHHHHHTT---HHHHHHHHHH-TTT--S-HHHHHHHHHHHHHHHHHHTTTTPPTTHHHHTTT-EE-HHHHHHHHHHH---GGGS-HHHHHHHHHHHSHHHHGGGTTS-HHHHHHHHHS--S-HHHHHHHHHHHHHHSSTT-HHHHHHHHHHHHHTT--SS-HHHHHTTEEEE-SS-EEES-HHHHHHHHHHHHHHIIIIIT-HHHHHHHHHHHHHHHHHHHSHHHHHHHH-TTTTEE-HHHHHH-SHHHHHHHHHHHHHSGGGGGS-HHHHHHHHHHHT----EEEEEEPPPPGGG----------TT-EEE--GGG--BS--TTSSEE--GGGTTSSSPEEHHHHSGGGHHHHHS--BS-SSTT-EEEEEESS--SHHHHHHHHHHHTTTHHHHHHHT-TT------SB-TT-TT-EEEEEEEE--GGGHHHHHHHHHHHHHTTEEEE---STT-SSSSSHHHHHHHHHHH-SEEEEEE-HHHHHHHHH-TTSHHHHHHHHHHHHHHH-TT-EEEEEESS-HHHHHTTS-HHHHS--SS--B-SS-TTT--HHHHHHHHHHHHHHHHHHHHHHHHHT--------